Protein AF-0000000073989452 (afdb_homodimer)

Structure (mmCIF, N/CA/C/O backbone):
data_AF-0000000073989452-model_v1
#
loop_
_entity.id
_entity.type
_entity.pdbx_description
1 polymer 'Probable quinone oxidoreductase'
#
loop_
_atom_site.group_PDB
_atom_site.id
_atom_site.type_symbol
_atom_site.label_atom_id
_atom_site.label_alt_id
_atom_site.label_comp_id
_atom_site.label_asym_id
_atom_site.label_entity_id
_atom_site.label_seq_id
_atom_site.pdbx_PDB_ins_code
_atom_site.Cartn_x
_atom_site.Cartn_y
_atom_site.Cartn_z
_atom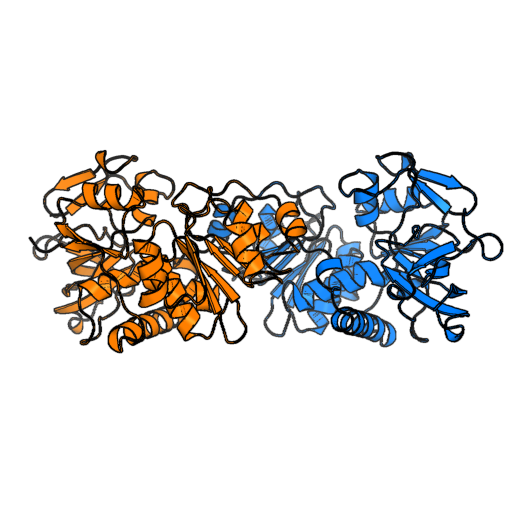_site.occupancy
_atom_site.B_iso_or_equiv
_atom_site.auth_seq_id
_atom_site.auth_comp_id
_atom_site.auth_asym_id
_atom_site.auth_atom_id
_atom_site.pdbx_PDB_model_num
ATOM 1 N N . MET A 1 1 ? 7.121 -34.062 -27.094 1 95.5 1 MET A N 1
ATOM 2 C CA . MET A 1 1 ? 6.227 -33.031 -27.594 1 95.5 1 MET A CA 1
ATOM 3 C C . MET A 1 1 ? 6.344 -31.75 -26.75 1 95.5 1 MET A C 1
ATOM 5 O O . MET A 1 1 ? 6.625 -31.828 -25.547 1 95.5 1 MET A O 1
ATOM 9 N N . GLU A 1 2 ? 6.223 -30.609 -27.375 1 97.94 2 GLU A N 1
ATOM 10 C CA . GLU A 1 2 ? 6.156 -29.328 -26.703 1 97.94 2 GLU A CA 1
ATOM 11 C C . GLU A 1 2 ? 5.215 -28.359 -27.422 1 97.94 2 GLU A C 1
ATOM 13 O O . GLU A 1 2 ? 4.867 -28.578 -28.578 1 97.94 2 GLU A O 1
ATOM 18 N N . VAL A 1 3 ? 4.723 -27.422 -26.734 1 98.38 3 VAL A N 1
ATOM 19 C CA . VAL A 1 3 ? 3.803 -26.422 -27.266 1 98.38 3 VAL A CA 1
ATOM 20 C C . VAL A 1 3 ? 4.504 -25.078 -27.344 1 98.38 3 VAL A C 1
ATOM 22 O O . VAL A 1 3 ? 5.008 -24.562 -26.344 1 98.38 3 VAL A O 1
ATOM 25 N N . ILE A 1 4 ? 4.527 -24.453 -28.531 1 98.12 4 ILE A N 1
ATOM 26 C CA . ILE A 1 4 ? 5.242 -23.203 -28.703 1 98.12 4 ILE A CA 1
ATOM 27 C C . ILE A 1 4 ? 4.266 -22.109 -29.141 1 98.12 4 ILE A C 1
ATOM 29 O O . ILE A 1 4 ? 3.268 -22.391 -29.812 1 98.12 4 ILE A O 1
ATOM 33 N N . ALA A 1 5 ? 4.473 -20.953 -28.688 1 98 5 ALA A N 1
ATOM 34 C CA . ALA A 1 5 ? 3.834 -19.766 -29.234 1 98 5 ALA A CA 1
ATOM 35 C C . ALA A 1 5 ? 4.688 -19.141 -30.328 1 98 5 ALA A C 1
ATOM 37 O O . ALA A 1 5 ? 5.863 -18.828 -30.109 1 98 5 ALA A O 1
ATOM 38 N N . THR A 1 6 ? 4.117 -18.891 -31.422 1 96.38 6 THR A N 1
ATOM 39 C CA . THR A 1 6 ? 4.867 -18.391 -32.562 1 96.38 6 THR A CA 1
ATOM 40 C C . THR A 1 6 ? 4.621 -16.906 -32.781 1 96.38 6 THR A C 1
ATOM 42 O O . THR A 1 6 ? 5.328 -16.25 -33.562 1 96.38 6 THR A O 1
ATOM 45 N N . ALA A 1 7 ? 3.648 -16.375 -32.188 1 96.75 7 ALA A N 1
ATOM 46 C CA . ALA A 1 7 ? 3.264 -14.969 -32.188 1 96.75 7 ALA A CA 1
ATOM 47 C C . ALA A 1 7 ? 2.457 -14.609 -30.953 1 96.75 7 ALA A C 1
ATOM 49 O O . ALA A 1 7 ? 2.074 -15.484 -30.172 1 96.75 7 ALA A O 1
ATOM 50 N N . HIS A 1 8 ? 2.383 -13.32 -30.719 1 96.94 8 HIS A N 1
ATOM 51 C CA . HIS A 1 8 ? 1.437 -12.914 -29.688 1 96.94 8 HIS A CA 1
ATOM 52 C C . HIS A 1 8 ? -0.003 -13.125 -30.141 1 96.94 8 HIS A C 1
ATOM 54 O O . HIS A 1 8 ? -0.309 -12.984 -31.328 1 96.94 8 HIS A O 1
ATOM 60 N N . GLY A 1 9 ? -0.823 -13.367 -29.328 1 96.06 9 GLY A N 1
ATOM 61 C CA . GLY A 1 9 ? -2.23 -13.617 -29.594 1 96.06 9 GLY A CA 1
ATOM 62 C C . GLY A 1 9 ? -2.891 -14.469 -28.516 1 96.06 9 GLY A C 1
ATOM 63 O O . GLY A 1 9 ? -2.471 -14.453 -27.359 1 96.06 9 GLY A O 1
ATOM 64 N N . GLY A 1 10 ? -4.023 -15.086 -28.969 1 95.62 10 GLY A N 1
ATOM 65 C CA . GLY A 1 10 ? -4.672 -16.062 -28.109 1 95.62 10 GLY A CA 1
ATOM 66 C C . GLY A 1 10 ? -4.164 -17.484 -28.328 1 95.62 10 GLY A C 1
ATOM 67 O O . GLY A 1 10 ? -3.102 -17.688 -28.922 1 95.62 10 GLY A O 1
ATOM 68 N N . PRO A 1 11 ? -4.895 -18.438 -27.812 1 96.75 11 PRO A N 1
ATOM 69 C CA . PRO A 1 11 ? -4.488 -19.828 -27.922 1 96.75 11 PRO A CA 1
ATOM 70 C C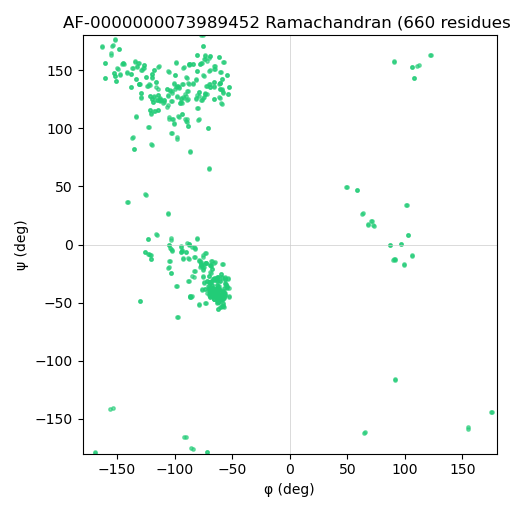 . PRO A 1 11 ? -4.332 -20.281 -29.375 1 96.75 11 PRO A C 1
ATOM 72 O O . PRO A 1 11 ? -3.693 -21.312 -29.641 1 96.75 11 PRO A O 1
ATOM 75 N N . GLU A 1 12 ? -4.859 -19.578 -30.312 1 95.69 12 GLU A N 1
ATOM 76 C CA . GLU A 1 12 ? -4.828 -19.953 -31.719 1 95.69 12 GLU A CA 1
ATOM 77 C C . GLU A 1 12 ? -3.412 -19.875 -32.281 1 95.69 12 GLU A C 1
ATOM 79 O O . GLU A 1 12 ? -3.127 -20.453 -33.344 1 95.69 12 GLU A O 1
ATOM 84 N N . VAL A 1 13 ? -2.516 -19.203 -31.641 1 97.56 13 VAL A N 1
ATOM 85 C CA . VAL A 1 13 ? -1.169 -19.016 -32.156 1 97.56 13 VAL A CA 1
ATOM 86 C C . VAL A 1 13 ? -0.271 -20.172 -31.719 1 97.56 13 VAL A C 1
ATOM 88 O O . VAL A 1 13 ? 0.917 -20.203 -32.031 1 97.56 13 VAL A O 1
ATOM 91 N N . LEU A 1 14 ? -0.824 -21.141 -30.953 1 98.25 14 LEU A N 1
ATOM 92 C CA . LEU A 1 14 ? -0.041 -22.234 -30.422 1 98.25 14 LEU A CA 1
ATOM 93 C C . LEU A 1 14 ? 0.15 -23.328 -31.469 1 98.25 14 LEU A C 1
ATOM 95 O O . LEU A 1 14 ? -0.762 -23.625 -32.25 1 98.25 14 LEU A O 1
ATOM 99 N N . THR A 1 15 ? 1.348 -23.875 -31.422 1 97.75 15 THR A N 1
ATOM 100 C CA . THR A 1 15 ? 1.678 -25 -32.281 1 97.75 15 THR A CA 1
ATOM 101 C C . THR A 1 15 ? 2.318 -26.125 -31.484 1 97.75 15 THR A C 1
ATOM 103 O O . THR A 1 15 ? 3.162 -25.875 -30.609 1 97.75 15 THR A O 1
ATOM 106 N N . VAL A 1 16 ? 1.93 -27.344 -31.781 1 97.38 16 VAL A N 1
ATOM 107 C CA . VAL A 1 16 ? 2.51 -28.531 -31.156 1 97.38 16 VAL A CA 1
ATOM 108 C C . VAL A 1 16 ? 3.604 -29.109 -32.031 1 97.38 16 VAL A C 1
ATOM 110 O O . VAL A 1 16 ? 3.424 -29.219 -33.25 1 97.38 16 VAL A O 1
ATOM 113 N N . ARG A 1 17 ? 4.684 -29.453 -31.469 1 96.62 17 ARG A N 1
ATOM 114 C CA . ARG A 1 17 ? 5.773 -30.062 -32.219 1 96.62 17 ARG A CA 1
ATOM 115 C C . ARG A 1 17 ? 6.559 -31.031 -31.359 1 96.62 17 ARG A C 1
ATOM 117 O O . ARG A 1 17 ? 6.324 -31.125 -30.141 1 96.62 17 ARG A O 1
ATOM 124 N N . PRO A 1 18 ? 7.41 -31.812 -32 1 95.62 18 PRO A N 1
ATOM 125 C CA . PRO A 1 18 ? 8.289 -32.656 -31.203 1 95.62 18 PRO A CA 1
ATOM 126 C C . PRO A 1 18 ? 9.188 -31.844 -30.266 1 95.62 18 PRO A C 1
ATOM 128 O O . PRO A 1 18 ? 9.594 -30.734 -30.594 1 95.62 18 PRO A O 1
ATOM 131 N N . SER A 1 19 ? 9.492 -32.469 -29.125 1 95.25 19 SER A N 1
ATOM 132 C CA . SER A 1 19 ? 10.312 -31.781 -28.109 1 95.25 19 SER A CA 1
ATOM 133 C C . SER A 1 19 ? 11.688 -31.422 -28.672 1 95.25 19 SER A C 1
ATOM 135 O O . SER A 1 19 ? 12.344 -32.25 -29.297 1 95.25 19 SER A O 1
ATOM 137 N N . SER A 1 20 ? 12.078 -30.203 -28.406 1 94.19 20 SER A N 1
ATOM 138 C CA . SER A 1 20 ? 13.414 -29.766 -28.797 1 94.19 20 SER A CA 1
ATOM 139 C C . SER A 1 20 ? 14.477 -30.312 -27.859 1 94.19 20 SER A C 1
ATOM 141 O O . SER A 1 20 ? 15.664 -30.328 -28.203 1 94.19 20 SER A O 1
ATOM 143 N N . HIS A 1 21 ? 14.039 -30.719 -26.719 1 95.5 21 HIS A N 1
ATOM 144 C CA . HIS A 1 21 ? 14.961 -31.25 -25.719 1 95.5 21 HIS A CA 1
ATOM 145 C C . HIS A 1 21 ? 14.664 -32.719 -25.438 1 95.5 21 HIS A C 1
ATOM 147 O O . HIS A 1 21 ? 13.5 -33.125 -25.328 1 95.5 21 HIS A O 1
ATOM 153 N N . THR A 1 22 ? 15.703 -33.5 -25.375 1 95.06 22 THR A N 1
ATOM 154 C CA . THR A 1 22 ? 15.672 -34.906 -24.984 1 95.06 22 THR A CA 1
ATOM 155 C C . THR A 1 22 ? 16.938 -35.281 -24.234 1 95.06 22 THR A C 1
ATOM 157 O O . THR A 1 22 ? 17.953 -34.594 -24.328 1 95.06 22 THR A O 1
ATOM 160 N N . PRO A 1 23 ? 16.812 -36.312 -23.422 1 94.88 23 PRO A N 1
ATOM 161 C CA . PRO A 1 23 ? 17.984 -36.688 -22.641 1 94.88 23 PRO A CA 1
ATOM 162 C C . PRO A 1 23 ? 19.219 -36.938 -23.5 1 94.88 23 PRO A C 1
ATOM 164 O O . PRO A 1 23 ? 20.328 -36.562 -23.109 1 94.88 23 PRO A O 1
ATOM 167 N N . ASP A 1 24 ? 19.109 -37.469 -24.656 1 94.5 24 ASP A N 1
ATOM 168 C CA . ASP A 1 24 ? 20.234 -37.844 -25.484 1 94.5 24 ASP A CA 1
ATOM 169 C C . ASP A 1 24 ? 20.734 -36.656 -26.312 1 94.5 24 ASP A C 1
ATOM 171 O O . ASP A 1 24 ? 21.922 -36.594 -26.641 1 94.5 24 ASP A O 1
ATOM 175 N N . ALA A 1 25 ? 19.875 -35.781 -26.578 1 94.75 25 ALA A N 1
ATOM 176 C CA . ALA A 1 25 ? 20.219 -34.719 -27.547 1 94.75 25 ALA A CA 1
ATOM 177 C C . ALA A 1 25 ? 20.531 -33.406 -26.859 1 94.75 25 ALA A C 1
ATOM 179 O O . ALA A 1 25 ? 21.266 -32.594 -27.391 1 94.75 25 ALA A O 1
ATOM 180 N N . THR A 1 26 ? 20.031 -33.188 -25.672 1 96.25 26 THR A N 1
ATOM 181 C CA . THR A 1 26 ? 20.125 -31.875 -25.016 1 96.25 26 THR A CA 1
ATOM 182 C C . THR A 1 26 ? 21.484 -31.688 -24.359 1 96.25 26 THR A C 1
ATOM 184 O O . THR A 1 26 ? 21.938 -32.562 -23.594 1 96.25 26 THR A O 1
ATOM 187 N N . GLN A 1 27 ? 22.141 -30.641 -24.688 1 96.75 27 GLN A N 1
ATOM 188 C CA . GLN A 1 27 ? 23.344 -30.234 -23.984 1 96.75 27 GLN A CA 1
ATOM 189 C C . GLN A 1 27 ? 23.031 -29.219 -22.891 1 96.75 27 GLN A C 1
ATOM 191 O O . GLN A 1 27 ? 22.453 -28.156 -23.172 1 96.75 27 GLN A O 1
ATOM 196 N N . LEU A 1 28 ? 23.469 -29.547 -21.75 1 97.5 28 LEU A N 1
ATOM 197 C CA . LEU A 1 28 ? 23.172 -28.703 -20.594 1 97.5 28 LEU A CA 1
ATOM 198 C C . LEU A 1 28 ? 24.359 -27.797 -20.266 1 97.5 28 LEU A C 1
ATOM 200 O O . LEU A 1 28 ? 25.5 -28.219 -20.344 1 97.5 28 LEU A O 1
ATOM 204 N N . GLU A 1 29 ? 24.031 -26.594 -20.047 1 96.19 29 GLU A N 1
ATOM 205 C CA . GLU A 1 29 ? 25.047 -25.703 -19.484 1 96.19 29 GLU A CA 1
ATOM 206 C C . GLU A 1 29 ? 25.266 -25.969 -18 1 96.19 29 GLU A C 1
ATOM 208 O O . GLU A 1 29 ? 24.562 -26.797 -17.406 1 96.19 29 GLU A O 1
ATOM 213 N N . GLY A 1 30 ? 26.297 -25.328 -17.484 1 96.62 30 GLY A N 1
ATOM 214 C CA . GLY A 1 30 ? 26.562 -25.469 -16.062 1 96.62 30 GLY A CA 1
ATOM 215 C C . GLY A 1 30 ? 25.391 -25.031 -15.203 1 96.62 30 GLY A C 1
ATOM 216 O O . GLY A 1 30 ? 24.766 -24 -15.461 1 96.62 30 GLY A O 1
ATOM 217 N N . GLY A 1 31 ? 25.016 -25.938 -14.195 1 97.44 31 GLY A N 1
ATOM 218 C CA . GLY A 1 31 ? 23.969 -25.609 -13.258 1 97.44 31 GLY A CA 1
ATOM 219 C C . GLY A 1 31 ? 22.578 -25.969 -13.758 1 97.44 31 GLY A C 1
ATOM 220 O O . GLY A 1 31 ? 21.594 -25.812 -13.047 1 97.44 31 GLY A O 1
ATOM 221 N N . GLN A 1 32 ? 22.5 -26.516 -14.961 1 98 32 GLN A N 1
ATOM 222 C CA . GLN A 1 32 ? 21.203 -26.828 -15.562 1 98 32 GLN A CA 1
ATOM 223 C C . GLN A 1 32 ? 20.859 -28.297 -15.383 1 98 32 GLN A C 1
ATOM 225 O O . GLN A 1 32 ? 21.734 -29.141 -15.148 1 98 32 GLN A O 1
ATOM 230 N N . VAL A 1 33 ? 19.641 -28.578 -15.43 1 98.31 33 VAL A N 1
ATOM 231 C CA . VAL A 1 33 ? 19.125 -29.938 -15.398 1 98.31 33 VAL A CA 1
ATOM 232 C C . VAL A 1 33 ? 18.047 -30.109 -16.469 1 98.31 33 VAL A C 1
ATOM 234 O O . VAL A 1 33 ? 17.531 -29.125 -17 1 98.31 33 VAL A O 1
ATOM 237 N N . LEU A 1 34 ? 17.844 -31.266 -16.828 1 98.56 34 LEU A N 1
ATOM 238 C CA . LEU A 1 34 ? 16.719 -31.641 -17.688 1 98.56 34 LEU A CA 1
ATOM 239 C C . LEU A 1 34 ? 15.648 -32.375 -16.891 1 98.56 34 LEU A C 1
ATOM 241 O O . LEU A 1 34 ? 15.922 -33.375 -16.234 1 98.56 34 LEU A O 1
ATOM 245 N N . VAL A 1 35 ? 14.531 -31.812 -16.859 1 98.38 35 VAL A N 1
ATOM 246 C CA . VAL A 1 35 ? 13.398 -32.406 -16.156 1 98.38 35 VAL A CA 1
ATOM 247 C C . VAL A 1 35 ? 12.453 -33.062 -17.156 1 98.38 35 VAL A C 1
ATOM 249 O O . VAL A 1 35 ? 12.07 -32.469 -18.156 1 98.38 35 VAL A O 1
ATOM 252 N N . ARG A 1 36 ? 12.172 -34.312 -17 1 98.44 36 ARG A N 1
ATOM 253 C CA . ARG A 1 36 ? 11.047 -34.938 -17.688 1 98.44 36 ARG A CA 1
ATOM 254 C C . ARG A 1 36 ? 9.727 -34.625 -17 1 98.44 36 ARG A C 1
ATOM 256 O O . ARG A 1 36 ? 9.445 -35.156 -15.914 1 98.44 36 ARG A O 1
ATOM 263 N N . ASN A 1 37 ? 8.945 -33.781 -17.641 1 98.38 37 ASN A N 1
ATOM 264 C CA . ASN A 1 37 ? 7.727 -33.281 -17.016 1 98.38 37 ASN A CA 1
ATOM 265 C C . ASN A 1 37 ? 6.645 -34.375 -16.984 1 98.38 37 ASN A C 1
ATOM 267 O O . ASN A 1 37 ? 6.375 -35 -18 1 98.38 37 ASN A O 1
ATOM 271 N N . ALA A 1 38 ? 6.086 -34.562 -15.812 1 98.62 38 ALA A N 1
ATOM 272 C CA . ALA A 1 38 ? 4.852 -35.344 -15.711 1 98.62 38 ALA A CA 1
ATOM 273 C C . ALA A 1 38 ? 3.629 -34.438 -15.945 1 98.62 38 ALA A C 1
ATOM 275 O O . ALA A 1 38 ? 2.721 -34.812 -16.688 1 98.62 38 ALA A O 1
ATOM 276 N N . TYR A 1 39 ? 3.631 -33.281 -15.336 1 98.69 39 TYR A N 1
ATOM 277 C CA . TYR A 1 39 ? 2.535 -32.344 -15.445 1 98.69 39 TYR A CA 1
ATOM 278 C C . TYR A 1 39 ? 3.066 -30.906 -15.609 1 98.69 39 TYR A C 1
ATOM 280 O O . TYR A 1 39 ? 4.148 -30.594 -15.109 1 98.69 39 TYR A O 1
ATOM 288 N N . ALA A 1 40 ? 2.354 -30.109 -16.344 1 98.56 40 ALA A N 1
ATOM 289 C CA . ALA A 1 40 ? 2.52 -28.672 -16.375 1 98.56 40 ALA A CA 1
ATOM 290 C C . ALA A 1 40 ? 1.268 -27.953 -15.859 1 98.56 40 ALA A C 1
ATOM 292 O O . ALA A 1 40 ? 0.148 -28.422 -16.094 1 98.56 40 ALA A O 1
ATOM 293 N N . GLY A 1 41 ? 1.483 -26.922 -15.102 1 98.19 41 GLY A N 1
ATOM 294 C CA . GLY A 1 41 ? 0.351 -26.141 -14.641 1 98.19 41 GLY A CA 1
ATOM 295 C C . GLY A 1 41 ? -0.099 -25.094 -15.656 1 98.19 41 GLY A C 1
ATOM 296 O O . GLY A 1 41 ? 0.728 -24.484 -16.328 1 98.19 41 GLY A O 1
ATOM 297 N N . VAL A 1 42 ? -1.404 -24.938 -15.812 1 98 42 VAL A N 1
ATOM 298 C CA . VAL A 1 42 ? -1.984 -23.891 -16.656 1 98 42 VAL A CA 1
ATOM 299 C C . VAL A 1 42 ? -2.334 -22.672 -15.812 1 98 42 VAL A C 1
ATOM 301 O O . VAL A 1 42 ? -3.074 -22.781 -14.828 1 98 42 VAL A O 1
ATOM 304 N N . ASN A 1 43 ? -1.772 -21.5 -16.125 1 96.19 43 ASN A N 1
ATOM 305 C CA . ASN A 1 43 ? -1.927 -20.297 -15.328 1 96.19 43 ASN A CA 1
ATOM 306 C C . ASN A 1 43 ? -2.322 -19.094 -16.188 1 96.19 43 ASN A C 1
ATOM 308 O O . ASN A 1 43 ? -2.014 -19.062 -17.391 1 96.19 43 ASN A O 1
ATOM 312 N N . PHE A 1 44 ? -2.926 -18.141 -15.594 1 94.81 44 PHE A N 1
ATOM 313 C CA . PHE A 1 44 ? -3.254 -16.922 -16.312 1 94.81 44 PHE A CA 1
ATOM 314 C C . PHE A 1 44 ? -1.989 -16.219 -16.781 1 94.81 44 PHE A C 1
ATOM 316 O O . PHE A 1 44 ? -1.996 -15.539 -17.812 1 94.81 44 PHE A O 1
ATOM 323 N N . ILE A 1 45 ? -0.907 -16.344 -16.031 1 94.12 45 ILE A N 1
ATOM 324 C CA . ILE A 1 45 ? 0.333 -15.688 -16.438 1 94.12 45 ILE A CA 1
ATOM 325 C C . ILE A 1 45 ? 0.753 -16.188 -17.828 1 94.12 45 ILE A C 1
ATOM 327 O O . ILE A 1 45 ? 1.37 -15.453 -18.594 1 94.12 45 ILE A O 1
ATOM 331 N N . ASP A 1 46 ? 0.406 -17.375 -18.203 1 96.12 46 ASP A N 1
ATOM 332 C CA . ASP A 1 46 ? 0.667 -17.891 -19.547 1 96.12 46 ASP A CA 1
ATOM 333 C C . ASP A 1 46 ? -0.068 -17.062 -20.594 1 96.12 46 ASP A C 1
ATOM 335 O O . ASP A 1 46 ? 0.467 -16.812 -21.672 1 96.12 46 ASP A O 1
ATOM 339 N N . THR A 1 47 ? -1.237 -16.656 -20.266 1 95.25 47 THR A N 1
ATOM 340 C CA . THR A 1 47 ? -2.031 -15.852 -21.188 1 95.25 47 THR A CA 1
ATOM 341 C C . THR A 1 47 ? -1.452 -14.445 -21.312 1 95.25 47 THR A C 1
ATOM 343 O O . THR A 1 47 ? -1.552 -13.82 -22.375 1 95.25 47 THR A O 1
ATOM 346 N N . TYR A 1 48 ? -0.851 -13.984 -20.219 1 93.12 48 TYR A N 1
ATOM 347 C CA . TYR A 1 48 ? -0.225 -12.664 -20.281 1 93.12 48 TYR A CA 1
ATOM 348 C C . TYR A 1 48 ? 0.969 -12.68 -21.234 1 93.12 48 TYR A C 1
ATOM 350 O O . TYR A 1 48 ? 1.185 -11.719 -21.984 1 93.12 48 TYR A O 1
ATOM 358 N N . PHE A 1 49 ? 1.696 -13.719 -21.203 1 94.19 49 PHE A N 1
ATOM 359 C CA . PHE A 1 49 ? 2.811 -13.859 -22.125 1 94.19 49 PHE A CA 1
ATOM 360 C C . PHE A 1 49 ? 2.305 -14.023 -23.562 1 94.19 49 PHE A C 1
ATOM 362 O O . PHE A 1 49 ? 2.828 -13.398 -24.484 1 94.19 49 PHE A O 1
ATOM 369 N N . LEU A 1 50 ? 1.301 -14.758 -23.719 1 95.88 50 LEU A N 1
ATOM 370 C CA . LEU A 1 50 ? 0.753 -15.016 -25.047 1 95.88 50 LEU A CA 1
ATOM 371 C C . LEU A 1 50 ? 0.235 -13.727 -25.688 1 95.88 50 LEU A C 1
ATOM 373 O O . LEU A 1 50 ? 0.448 -13.484 -26.875 1 95.88 50 LEU A O 1
ATOM 377 N N . SER A 1 51 ? -0.43 -12.945 -24.891 1 94 51 SER A N 1
ATOM 378 C CA . SER A 1 51 ? -1.031 -11.719 -25.391 1 94 51 SER A CA 1
ATOM 379 C C . SER A 1 51 ? 0.022 -10.641 -25.625 1 94 51 SER A C 1
ATOM 381 O O . SER A 1 51 ? -0.236 -9.641 -26.312 1 94 51 SER A O 1
ATOM 383 N N . GLY A 1 52 ? 1.182 -10.766 -24.953 1 93.19 52 GLY A N 1
ATOM 384 C CA . GLY A 1 52 ? 2.227 -9.758 -25.047 1 93.19 52 GLY A CA 1
ATOM 385 C C . GLY A 1 52 ? 2.195 -8.758 -23.906 1 93.19 52 GLY A C 1
ATOM 386 O O . GLY A 1 52 ? 3.016 -7.84 -23.859 1 93.19 52 GLY A O 1
ATOM 387 N N . LEU A 1 53 ? 1.245 -8.953 -23 1 88.56 53 LEU A N 1
ATOM 388 C CA . LEU A 1 53 ? 1.239 -8.102 -21.812 1 88.56 53 LEU A CA 1
ATOM 389 C C . LEU A 1 53 ? 2.551 -8.234 -21.047 1 88.56 53 LEU A C 1
ATOM 391 O O . LEU A 1 53 ? 3.084 -7.238 -20.547 1 88.56 53 LEU A O 1
ATOM 395 N N . TYR A 1 54 ? 2.996 -9.477 -20.828 1 90.06 54 TYR A N 1
ATOM 396 C CA . TYR A 1 54 ? 4.348 -9.75 -20.359 1 90.06 54 TYR A CA 1
ATOM 397 C C . TYR A 1 54 ? 5.254 -10.164 -21.516 1 90.06 54 TYR A C 1
ATOM 399 O O . TYR A 1 54 ? 4.809 -10.836 -22.453 1 90.06 54 TYR A O 1
ATOM 407 N N . LYS A 1 55 ? 6.449 -9.852 -21.516 1 88.5 55 LYS A N 1
ATOM 408 C CA . LYS A 1 55 ? 7.352 -10.078 -22.641 1 88.5 55 LYS A CA 1
ATOM 409 C C . LYS A 1 55 ? 8.273 -11.266 -22.375 1 88.5 55 LYS A C 1
ATOM 411 O O . LYS A 1 55 ? 8.805 -11.406 -21.266 1 88.5 55 LYS A O 1
ATOM 416 N N . LYS A 1 56 ? 8.367 -12.109 -23.328 1 92.56 56 LYS A N 1
ATOM 417 C CA . LYS A 1 56 ? 9.398 -13.148 -23.375 1 92.56 56 LYS A CA 1
ATOM 418 C C . LYS A 1 56 ? 10.625 -12.664 -24.141 1 92.56 56 LYS A C 1
ATOM 420 O O . LYS A 1 56 ? 10.508 -11.836 -25.047 1 92.56 56 LYS A O 1
ATOM 425 N N . PRO A 1 57 ? 11.766 -13.18 -23.844 1 89.94 57 PRO A N 1
ATOM 426 C CA . PRO A 1 57 ? 12.992 -12.727 -24.5 1 89.94 57 PRO A CA 1
ATOM 427 C C . PRO A 1 57 ? 13.016 -13.062 -26 1 89.94 57 PRO A C 1
ATOM 429 O O . PRO A 1 57 ? 13.68 -12.375 -26.781 1 89.94 57 PRO A O 1
ATOM 432 N N . ALA A 1 58 ? 12.344 -14.102 -26.344 1 91.25 58 ALA A N 1
ATOM 433 C CA . ALA A 1 58 ? 12.414 -14.539 -27.734 1 91.25 58 ALA A CA 1
ATOM 434 C C . ALA A 1 58 ? 11.117 -15.227 -28.156 1 91.25 58 ALA A C 1
ATOM 436 O O . ALA A 1 58 ? 10.391 -15.766 -27.312 1 91.25 58 ALA A O 1
ATOM 437 N N . MET A 1 59 ? 10.875 -15.102 -29.453 1 94 59 MET A N 1
ATOM 438 C CA . MET A 1 59 ? 9.82 -15.836 -30.141 1 94 59 MET A CA 1
ATOM 439 C C . MET A 1 59 ? 10.383 -16.672 -31.281 1 94 59 MET A C 1
ATOM 441 O O . MET A 1 59 ? 11.258 -16.219 -32 1 94 59 MET A O 1
ATOM 445 N N . PRO A 1 60 ? 9.969 -17.922 -31.516 1 95.5 60 PRO A N 1
ATOM 446 C CA . PRO A 1 60 ? 8.977 -18.625 -30.703 1 95.5 60 PRO A CA 1
ATOM 447 C C . PRO A 1 60 ? 9.523 -19.078 -29.344 1 95.5 60 PRO A C 1
ATOM 449 O O . PRO A 1 60 ? 10.734 -19.047 -29.125 1 95.5 60 PRO A O 1
ATOM 452 N N . TYR A 1 61 ? 8.695 -19.328 -28.422 1 96.44 61 TYR A N 1
ATOM 453 C CA . TYR A 1 61 ? 9.07 -19.891 -27.125 1 96.44 61 TYR A CA 1
ATOM 454 C C . TYR A 1 61 ? 8.109 -20.984 -26.703 1 96.44 61 TYR A C 1
ATOM 456 O O . TYR A 1 61 ? 6.961 -21.031 -27.156 1 96.44 61 TYR A O 1
ATOM 464 N N . VAL A 1 62 ? 8.625 -21.922 -25.906 1 97.44 62 VAL A N 1
ATOM 465 C CA . VAL A 1 62 ? 7.773 -22.953 -25.312 1 97.44 62 VAL A CA 1
ATOM 466 C C . VAL A 1 62 ? 6.938 -22.328 -24.188 1 97.44 62 VAL A C 1
ATOM 468 O O . VAL A 1 62 ? 7.477 -21.672 -23.297 1 97.44 62 VAL A O 1
ATOM 471 N N . VAL A 1 63 ? 5.633 -22.547 -24.188 1 97.69 63 VAL A N 1
ATOM 472 C CA . VAL A 1 63 ? 4.699 -21.938 -23.25 1 97.69 63 VAL A CA 1
ATOM 473 C C . VAL A 1 63 ? 4.762 -22.656 -21.906 1 97.69 63 VAL A C 1
ATOM 475 O O . VAL A 1 63 ? 5.184 -23.812 -21.844 1 97.69 63 VAL A O 1
ATOM 478 N N . GLY A 1 64 ? 4.395 -21.938 -20.922 1 97.62 64 GLY A N 1
ATOM 479 C CA . GLY A 1 64 ? 4.234 -22.547 -19.609 1 97.62 64 GLY A CA 1
ATOM 480 C C . GLY A 1 64 ? 5.328 -22.141 -18.641 1 97.62 64 GLY A C 1
ATOM 481 O O . GLY A 1 64 ? 6.504 -22.109 -19 1 97.62 64 GLY A O 1
ATOM 482 N N . GLU A 1 65 ? 4.926 -21.969 -17.328 1 96.69 65 GLU A N 1
ATOM 483 C CA . GLU A 1 65 ? 5.859 -21.453 -16.328 1 96.69 65 GLU A CA 1
ATOM 484 C C . GLU A 1 65 ? 6.016 -22.422 -15.156 1 96.69 65 GLU A C 1
ATOM 486 O O . GLU A 1 65 ? 6.879 -22.219 -14.297 1 96.69 65 GLU A O 1
ATOM 491 N N . GLU A 1 66 ? 5.238 -23.406 -15.117 1 97.19 66 GLU A N 1
ATOM 492 C CA . GLU A 1 66 ? 5.113 -24.266 -13.945 1 97.19 66 GLU A CA 1
ATOM 493 C C . GLU A 1 66 ? 5.043 -25.734 -14.344 1 97.19 66 GLU A C 1
ATOM 495 O O . GLU A 1 66 ? 4.348 -26.094 -15.297 1 97.19 66 GLU A O 1
ATOM 500 N N . GLY A 1 67 ? 5.789 -26.547 -13.609 1 98.06 67 GLY A N 1
ATOM 501 C CA . GLY A 1 67 ? 5.75 -27.969 -13.922 1 98.06 67 GLY A CA 1
ATOM 502 C C . GLY A 1 67 ? 6.293 -28.844 -12.805 1 98.06 67 GLY A C 1
ATOM 503 O O . GLY A 1 67 ? 6.785 -28.328 -11.797 1 98.06 67 GLY A O 1
ATOM 504 N N . ALA A 1 68 ? 6.117 -30.125 -12.93 1 98.62 68 ALA A N 1
ATOM 505 C CA . ALA A 1 68 ? 6.645 -31.141 -12.023 1 98.62 68 ALA A CA 1
ATOM 506 C C . ALA A 1 68 ? 6.98 -32.438 -12.781 1 98.62 68 ALA A C 1
ATOM 508 O O . ALA A 1 68 ? 6.293 -32.781 -13.734 1 98.62 68 ALA A O 1
ATOM 509 N N . GLY A 1 69 ? 7.961 -33.062 -12.32 1 98.31 69 GLY A N 1
ATOM 510 C CA . GLY A 1 69 ? 8.422 -34.312 -12.914 1 98.31 69 GLY A CA 1
ATOM 511 C C . GLY A 1 69 ? 9.688 -34.844 -12.281 1 98.31 69 GLY A C 1
ATOM 512 O O . GLY A 1 69 ? 9.859 -34.75 -11.062 1 98.31 69 GLY A O 1
ATOM 513 N N . ALA A 1 70 ? 10.523 -35.438 -13.172 1 98.44 70 ALA A N 1
ATOM 514 C CA . ALA A 1 70 ? 11.742 -36.062 -12.656 1 98.44 70 ALA A CA 1
ATOM 515 C C . ALA A 1 70 ? 12.977 -35.5 -13.367 1 98.44 70 ALA A C 1
ATOM 517 O O . ALA A 1 70 ? 12.961 -35.281 -14.578 1 98.44 70 ALA A O 1
ATOM 518 N N . VAL A 1 71 ? 14.039 -35.375 -12.578 1 98.69 71 VAL A N 1
ATOM 519 C CA . VAL A 1 71 ? 15.312 -35 -13.18 1 98.69 71 VAL A CA 1
ATOM 520 C C . VAL A 1 71 ? 15.906 -36.188 -13.945 1 98.69 71 VAL A C 1
ATOM 522 O O . VAL A 1 71 ? 16.094 -37.25 -13.383 1 98.69 71 VAL A O 1
ATOM 525 N N . VAL A 1 72 ? 16.25 -35.969 -15.25 1 98.5 72 VAL A N 1
ATOM 526 C CA . VAL A 1 72 ? 16.703 -37.125 -16.047 1 98.5 72 VAL A CA 1
ATOM 527 C C . VAL A 1 72 ? 18.109 -36.875 -16.562 1 98.5 72 VAL A C 1
ATOM 529 O O . VAL A 1 72 ? 18.766 -37.75 -17.094 1 98.5 72 VAL A O 1
ATOM 532 N N . LYS A 1 73 ? 18.562 -35.625 -16.453 1 98.38 73 LYS A N 1
ATOM 533 C CA . LYS A 1 73 ? 19.922 -35.25 -16.828 1 98.38 73 LYS A CA 1
ATOM 534 C C . LYS A 1 73 ? 20.406 -34.062 -15.984 1 98.38 73 LYS A C 1
ATOM 536 O O . LYS A 1 73 ? 19.641 -33.156 -15.664 1 98.38 73 LYS A O 1
ATOM 541 N N . VAL A 1 74 ? 21.688 -34.094 -15.57 1 98.12 74 VAL A N 1
ATOM 542 C CA . VAL A 1 74 ? 22.266 -33 -14.789 1 98.12 74 VAL A CA 1
ATOM 543 C C . VAL A 1 74 ? 23.5 -32.469 -15.5 1 98.12 74 VAL A C 1
ATOM 545 O O . VAL A 1 74 ? 24.266 -33.219 -16.109 1 98.12 74 VAL A O 1
ATOM 548 N N . GLY A 1 75 ? 23.609 -31.172 -15.547 1 97.44 75 GLY A N 1
ATOM 549 C CA . GLY A 1 75 ? 24.797 -30.531 -16.109 1 97.44 75 GLY A CA 1
ATOM 550 C C . GLY A 1 75 ? 25.938 -30.406 -15.125 1 97.44 75 GLY A C 1
ATOM 551 O O . GLY A 1 75 ? 25.859 -30.906 -14 1 97.44 75 GLY A O 1
ATOM 552 N N . ALA A 1 76 ? 27 -29.719 -15.641 1 97.31 76 ALA A N 1
ATOM 553 C CA . ALA A 1 76 ? 28.188 -29.516 -14.812 1 97.31 76 ALA A CA 1
ATOM 554 C C . ALA A 1 76 ? 27.844 -28.766 -13.531 1 97.31 76 ALA A C 1
ATOM 556 O O . ALA A 1 76 ? 27.062 -27.797 -13.562 1 97.31 76 ALA A O 1
ATOM 557 N N . GLY A 1 77 ? 28.344 -29.266 -12.43 1 97.44 77 GLY A N 1
ATOM 558 C CA . GLY A 1 77 ? 28.172 -28.578 -11.156 1 97.44 77 GLY A CA 1
ATOM 559 C C . GLY A 1 77 ? 26.938 -29.016 -10.398 1 97.44 77 GLY A C 1
ATOM 560 O O . GLY A 1 77 ? 26.75 -28.641 -9.242 1 97.44 77 GLY A O 1
ATOM 561 N N . VAL A 1 78 ? 26.031 -29.719 -11.031 1 97.88 78 VAL A N 1
ATOM 562 C CA . VAL A 1 78 ? 24.844 -30.234 -10.359 1 97.88 78 VAL A CA 1
ATOM 563 C C . VAL A 1 78 ? 25.094 -31.641 -9.836 1 97.88 78 VAL A C 1
ATOM 565 O O . VAL A 1 78 ? 25.562 -32.5 -10.586 1 97.88 78 VAL A O 1
ATOM 568 N N . PRO A 1 79 ? 24.875 -31.891 -8.617 1 97.25 79 PRO A N 1
ATOM 569 C CA . PRO A 1 79 ? 25.125 -33.219 -8.047 1 97.25 79 PRO A CA 1
ATOM 570 C C . PRO A 1 79 ? 24.328 -34.312 -8.734 1 97.25 79 PRO A C 1
ATOM 572 O O . PRO A 1 79 ? 23.141 -34.156 -8.984 1 97.25 79 PRO A O 1
ATOM 575 N N . GLU A 1 80 ? 24.891 -35.406 -8.898 1 96.94 80 GLU A N 1
ATOM 576 C CA . GLU A 1 80 ? 24.25 -36.562 -9.539 1 96.94 80 GLU A CA 1
ATOM 577 C C . GLU A 1 80 ? 23.125 -37.125 -8.68 1 96.94 80 GLU A C 1
ATOM 579 O O . GLU A 1 80 ? 22.266 -37.844 -9.18 1 96.94 80 GLU A O 1
ATOM 584 N N . THR A 1 81 ? 23.172 -36.781 -7.453 1 97.31 81 THR A N 1
ATOM 585 C CA . THR A 1 81 ? 22.125 -37.25 -6.551 1 97.31 81 THR A CA 1
ATOM 586 C C . THR A 1 81 ? 20.766 -36.656 -6.949 1 97.31 81 THR A C 1
ATOM 588 O O . THR A 1 81 ? 19.719 -37.156 -6.496 1 97.31 81 THR A O 1
ATOM 591 N N . MET A 1 82 ? 20.797 -35.656 -7.758 1 97.5 82 MET A N 1
ATOM 592 C CA . MET A 1 82 ? 19.562 -35.062 -8.219 1 97.5 82 MET A CA 1
ATOM 593 C C . MET A 1 82 ? 18.875 -35.906 -9.266 1 97.5 82 MET A C 1
ATOM 595 O O . MET A 1 82 ? 17.688 -35.781 -9.523 1 97.5 82 MET A O 1
ATOM 599 N N . LEU A 1 83 ? 19.625 -36.812 -9.891 1 98 83 LEU A N 1
ATOM 600 C CA . LEU A 1 83 ? 19.062 -37.688 -10.914 1 98 83 LEU A CA 1
ATOM 601 C C . LEU A 1 83 ? 17.953 -38.562 -10.336 1 98 83 LEU A C 1
ATOM 603 O O . LEU A 1 83 ? 18.141 -39.188 -9.289 1 98 83 LEU A O 1
ATOM 607 N N . GLY A 1 84 ? 16.828 -38.5 -11.008 1 97.75 84 GLY A N 1
ATOM 608 C CA . GLY A 1 84 ? 15.711 -39.344 -10.609 1 97.75 84 GLY A CA 1
ATOM 609 C C . GLY A 1 84 ? 14.805 -38.688 -9.578 1 97.75 84 GLY A C 1
ATOM 610 O O . GLY A 1 84 ? 13.688 -39.156 -9.344 1 97.75 84 GLY A O 1
ATOM 611 N N . LYS A 1 85 ? 15.242 -37.625 -8.992 1 98.19 85 LYS A N 1
ATOM 612 C CA . LYS A 1 85 ? 14.422 -36.938 -7.992 1 98.19 85 LYS A CA 1
ATOM 613 C C . LYS A 1 85 ? 13.164 -36.344 -8.617 1 98.19 85 LYS A C 1
ATOM 615 O O . LYS A 1 85 ? 13.211 -35.812 -9.734 1 98.19 85 LYS A O 1
ATOM 620 N N . ARG A 1 86 ? 12.055 -36.469 -7.875 1 98.62 86 ARG A N 1
ATOM 621 C CA . ARG A 1 86 ? 10.844 -35.719 -8.242 1 98.62 86 ARG A CA 1
ATOM 622 C C . ARG A 1 86 ? 10.961 -34.25 -7.848 1 98.62 86 ARG A C 1
ATOM 624 O O . ARG A 1 86 ? 11.219 -33.938 -6.688 1 98.62 86 ARG A O 1
ATOM 631 N N . VAL A 1 87 ? 10.781 -33.406 -8.836 1 98.56 87 VAL A N 1
ATOM 632 C CA . VAL A 1 87 ? 10.961 -31.969 -8.594 1 98.56 87 VAL A CA 1
ATOM 633 C C . VAL A 1 87 ? 9.781 -31.188 -9.172 1 98.56 87 VAL A C 1
ATOM 635 O O . VAL A 1 87 ? 9.055 -31.703 -10.031 1 98.56 87 VAL A O 1
ATOM 638 N N . ALA A 1 88 ? 9.508 -30.078 -8.633 1 98.5 88 ALA A N 1
ATOM 639 C CA . ALA A 1 88 ? 8.57 -29.094 -9.148 1 98.5 88 ALA A CA 1
ATOM 640 C C . ALA A 1 88 ? 9.234 -27.719 -9.273 1 98.5 88 ALA A C 1
ATOM 642 O O . ALA A 1 88 ? 10.25 -27.453 -8.641 1 98.5 88 ALA A O 1
ATOM 643 N N . TYR A 1 89 ? 8.719 -26.891 -10.18 1 97.38 89 TYR A N 1
ATOM 644 C CA . TYR A 1 89 ? 9.336 -25.594 -10.383 1 97.38 89 TYR A CA 1
ATOM 645 C C . TYR A 1 89 ? 8.32 -24.578 -10.875 1 97.38 89 TYR A C 1
ATOM 647 O O . TYR A 1 89 ? 7.281 -24.938 -11.43 1 97.38 89 TYR A O 1
ATOM 655 N N . PHE A 1 90 ? 8.445 -23.375 -10.484 1 95.81 90 PHE A N 1
ATOM 656 C CA . PHE A 1 90 ? 7.914 -22.203 -11.164 1 95.81 90 PHE A CA 1
ATOM 657 C C . PHE A 1 90 ? 9 -21.5 -11.961 1 95.81 90 PHE A C 1
ATOM 659 O O . PHE A 1 90 ? 9.898 -20.875 -11.383 1 95.81 90 PHE A O 1
ATOM 666 N N . GLY A 1 91 ? 8.875 -21.719 -13.203 1 82.88 91 GLY A N 1
ATOM 667 C CA . GLY A 1 91 ? 9.969 -21.328 -14.086 1 82.88 91 GLY A CA 1
ATOM 668 C C . GLY A 1 91 ? 10.086 -19.828 -14.266 1 82.88 91 GLY A C 1
ATOM 669 O O . GLY A 1 91 ? 9.219 -19.078 -13.82 1 82.88 91 GLY A O 1
ATOM 670 N N . GLY A 1 92 ? 11.188 -19.344 -14.641 1 75.75 92 GLY A N 1
ATOM 671 C CA . GLY A 1 92 ? 11.602 -17.984 -14.984 1 75.75 92 GLY A CA 1
ATOM 672 C C . GLY A 1 92 ? 12.766 -17.953 -15.953 1 75.75 92 GLY A C 1
ATOM 673 O O . GLY A 1 92 ? 12.844 -18.766 -16.875 1 75.75 92 GLY A O 1
ATOM 674 N N . ALA A 1 93 ? 13.516 -17.062 -15.648 1 72.69 93 ALA A N 1
ATOM 675 C CA . ALA A 1 93 ? 14.711 -16.938 -16.484 1 72.69 93 ALA A CA 1
ATOM 676 C C . ALA A 1 93 ? 15.547 -18.219 -16.438 1 72.69 93 ALA A C 1
ATOM 678 O O . ALA A 1 93 ? 15.812 -18.75 -15.367 1 72.69 93 ALA A O 1
ATOM 679 N N . GLY A 1 94 ? 15.711 -18.734 -17.562 1 86.12 94 GLY A N 1
ATOM 680 C CA . GLY A 1 94 ? 16.578 -19.891 -17.672 1 86.12 94 GLY A CA 1
ATOM 681 C C . GLY A 1 94 ? 15.812 -21.188 -17.891 1 86.12 94 GLY A C 1
ATOM 682 O O . GLY A 1 94 ? 16.422 -22.234 -18.141 1 86.12 94 GLY A O 1
ATOM 683 N N . CYS A 1 95 ? 14.539 -21.109 -17.766 1 93.31 95 CYS A N 1
ATOM 684 C CA . CYS A 1 95 ? 13.719 -22.281 -18.031 1 93.31 95 CYS A CA 1
ATOM 685 C C . CYS A 1 95 ? 13.148 -22.25 -19.453 1 93.31 95 CYS A C 1
ATOM 687 O O . CYS A 1 95 ? 12.727 -21.188 -19.922 1 93.31 95 CYS A O 1
ATOM 689 N N . THR A 1 96 ? 13.141 -23.281 -20.188 1 94.81 96 THR A N 1
ATOM 690 C CA . THR A 1 96 ? 12.727 -23.312 -21.578 1 94.81 96 THR A CA 1
ATOM 691 C C . THR A 1 96 ? 11.203 -23.422 -21.688 1 94.81 96 THR A C 1
ATOM 693 O O . THR A 1 96 ? 10.648 -23.359 -22.781 1 94.81 96 THR A O 1
ATOM 696 N N . GLY A 1 97 ? 10.391 -23.562 -20.625 1 96.25 97 GLY A N 1
ATOM 697 C CA . GLY A 1 97 ? 8.945 -23.672 -20.625 1 96.25 97 GLY A CA 1
ATOM 698 C C . GLY A 1 97 ? 8.461 -25.047 -20.188 1 96.25 97 GLY A C 1
ATOM 699 O O . GLY A 1 97 ? 9.102 -26.062 -20.469 1 96.25 97 GLY A O 1
ATOM 700 N N . SER A 1 98 ? 7.289 -25.062 -19.688 1 98.06 98 SER A N 1
ATOM 701 C CA . SER A 1 98 ? 6.855 -26.297 -19.031 1 98.06 98 SER A CA 1
ATOM 702 C C . SER A 1 98 ? 5.844 -27.047 -19.891 1 98.06 98 SER A C 1
ATOM 704 O O . SER A 1 98 ? 5.547 -28.219 -19.625 1 98.06 98 SER A O 1
ATOM 706 N N . TYR A 1 99 ? 5.199 -26.312 -20.859 1 98.25 99 TYR A N 1
ATOM 707 C CA . TYR A 1 99 ? 4.316 -27.047 -21.766 1 98.25 99 TYR A CA 1
ATOM 708 C C . TYR A 1 99 ? 5.117 -27.938 -22.703 1 98.25 99 TYR A C 1
ATOM 710 O O . TYR A 1 99 ? 5.082 -27.766 -23.922 1 98.25 99 TYR A O 1
ATOM 718 N N . ALA A 1 100 ? 5.789 -28.953 -22.141 1 98.06 100 ALA A N 1
ATOM 719 C CA . ALA A 1 100 ? 6.734 -29.781 -22.859 1 98.06 100 ALA A CA 1
ATOM 720 C C . ALA A 1 100 ? 6.977 -31.109 -22.125 1 98.06 100 ALA A C 1
ATOM 722 O O . ALA A 1 100 ? 6.828 -31.172 -20.906 1 98.06 100 ALA A O 1
ATOM 723 N N . ALA A 1 101 ? 7.383 -32.062 -22.891 1 98.12 101 ALA A N 1
ATOM 724 C CA . ALA A 1 101 ? 7.793 -33.312 -22.281 1 98.12 101 ALA A CA 1
ATOM 725 C C . ALA A 1 101 ? 9.062 -33.156 -21.453 1 98.12 101 ALA A C 1
ATOM 727 O O . ALA A 1 101 ? 9.234 -33.781 -20.422 1 98.12 101 ALA A O 1
ATOM 728 N N . PHE A 1 102 ? 9.945 -32.281 -21.938 1 97.94 102 PHE A N 1
ATOM 729 C CA . PHE A 1 102 ? 11.211 -32.031 -21.266 1 97.94 102 PHE A CA 1
ATOM 730 C C . PHE A 1 102 ? 11.445 -30.516 -21.109 1 97.94 102 PHE A C 1
ATOM 732 O O . PHE A 1 102 ? 11.164 -29.75 -22.031 1 97.94 102 PHE A O 1
ATOM 739 N N . THR A 1 103 ? 11.93 -30.094 -19.984 1 97.81 103 THR A N 1
ATOM 740 C CA . THR A 1 103 ? 12.258 -28.703 -19.703 1 97.81 103 THR A CA 1
ATOM 741 C C . THR A 1 103 ? 13.672 -28.578 -19.141 1 97.81 103 THR A C 1
ATOM 743 O O . THR A 1 103 ? 14.047 -29.312 -18.219 1 97.81 103 THR A O 1
ATOM 746 N N . VAL A 1 104 ? 14.469 -27.766 -19.75 1 98.12 104 VAL A N 1
ATOM 747 C CA . VAL A 1 104 ? 15.742 -27.375 -19.156 1 98.12 104 VAL A CA 1
ATOM 748 C C . VAL A 1 104 ? 15.508 -26.297 -18.094 1 98.12 104 VAL A C 1
ATOM 750 O O . VAL A 1 104 ? 14.82 -25.312 -18.359 1 98.12 104 VAL A O 1
ATOM 753 N N . ALA A 1 105 ? 16.016 -26.5 -16.906 1 97.31 105 ALA A N 1
ATOM 754 C CA . ALA A 1 105 ? 15.844 -25.531 -15.82 1 97.31 105 ALA A CA 1
ATOM 755 C C . ALA A 1 105 ? 17.125 -25.422 -14.992 1 97.31 105 ALA A C 1
ATOM 757 O O . ALA A 1 105 ? 17.906 -26.375 -14.914 1 97.31 105 ALA A O 1
ATOM 758 N N . PRO A 1 106 ? 17.391 -24.219 -14.445 1 96.62 106 PRO A N 1
ATOM 759 C CA . PRO A 1 106 ? 18.438 -24.172 -13.422 1 96.62 106 PRO A CA 1
ATOM 760 C C . PRO A 1 106 ? 18.109 -25.047 -12.211 1 96.62 106 PRO A C 1
ATOM 762 O O . PRO A 1 106 ? 16.969 -25.078 -11.75 1 96.62 106 PRO A O 1
ATOM 765 N N . ALA A 1 107 ? 19.125 -25.734 -11.719 1 96.25 107 ALA A N 1
ATOM 766 C CA . ALA A 1 107 ? 18.938 -26.578 -10.547 1 96.25 107 ALA A CA 1
ATOM 767 C C . ALA A 1 107 ? 18.375 -25.766 -9.375 1 96.25 107 ALA A C 1
ATOM 769 O O . ALA A 1 107 ? 17.578 -26.281 -8.578 1 96.25 107 ALA A O 1
ATOM 770 N N . SER A 1 108 ? 18.672 -24.484 -9.328 1 93 108 SER A N 1
ATOM 771 C CA . SER A 1 108 ? 18.281 -23.609 -8.219 1 93 108 SER A CA 1
ATOM 772 C C . SER A 1 108 ? 16.781 -23.312 -8.25 1 93 108 SER A C 1
ATOM 774 O O . SER A 1 108 ? 16.219 -22.859 -7.25 1 93 108 SER A O 1
ATOM 776 N N . ALA A 1 109 ? 16.125 -23.562 -9.352 1 94.25 109 ALA A N 1
ATOM 777 C CA . ALA A 1 109 ? 14.695 -23.297 -9.484 1 94.25 109 ALA A CA 1
ATOM 778 C C . ALA A 1 109 ? 13.859 -24.484 -9.016 1 94.25 109 ALA A C 1
ATOM 780 O O . ALA A 1 109 ? 12.648 -24.375 -8.82 1 94.25 109 ALA A O 1
ATOM 781 N N . LEU A 1 110 ? 14.492 -25.578 -8.82 1 96.56 110 LEU A N 1
ATOM 782 C CA . LEU A 1 110 ? 13.773 -26.828 -8.57 1 96.56 110 LEU A CA 1
ATOM 783 C C . LEU A 1 110 ? 13.523 -27.016 -7.074 1 96.56 110 LEU A C 1
ATOM 785 O O . LEU A 1 110 ? 14.375 -26.656 -6.254 1 96.56 110 LEU A O 1
ATOM 789 N N . ARG A 1 111 ? 12.422 -27.547 -6.793 1 97.44 111 ARG A N 1
ATOM 790 C CA . ARG A 1 111 ? 12.07 -27.984 -5.445 1 97.44 111 ARG A CA 1
ATOM 791 C C . ARG A 1 111 ? 11.742 -29.469 -5.414 1 97.44 111 ARG A C 1
ATOM 793 O O . ARG A 1 111 ? 10.938 -29.953 -6.211 1 97.44 111 ARG A O 1
ATOM 800 N N . GLU A 1 112 ? 12.391 -30.141 -4.539 1 97.69 112 GLU A N 1
ATOM 801 C CA . GLU A 1 112 ? 12.078 -31.562 -4.414 1 97.69 112 GLU A CA 1
ATOM 802 C C . GLU A 1 112 ? 10.656 -31.766 -3.906 1 97.69 112 GLU A C 1
ATOM 804 O O . GLU A 1 112 ? 10.203 -31.078 -2.99 1 97.69 112 GLU A O 1
ATOM 809 N N . VAL A 1 113 ? 9.961 -32.656 -4.492 1 98.38 113 VAL A N 1
ATOM 810 C CA . VAL A 1 113 ? 8.57 -32.938 -4.141 1 98.38 113 VAL A CA 1
ATOM 811 C C . VAL A 1 113 ? 8.531 -34 -3.025 1 98.38 113 VAL A C 1
ATOM 813 O O . VAL A 1 113 ? 9.094 -35.094 -3.158 1 98.38 113 VAL A O 1
ATOM 816 N N . PRO A 1 114 ? 7.867 -33.688 -1.92 1 97.69 114 PRO A N 1
ATOM 817 C CA . PRO A 1 114 ? 7.723 -34.688 -0.865 1 97.69 114 PRO A CA 1
ATOM 818 C C . PRO A 1 114 ? 7.035 -35.969 -1.354 1 97.69 114 PRO A C 1
ATOM 820 O O . PRO A 1 114 ? 6.215 -35.906 -2.271 1 97.69 114 PRO A O 1
ATOM 823 N N . ASP A 1 115 ? 7.277 -37.031 -0.659 1 97.06 115 ASP A N 1
ATOM 824 C CA . ASP A 1 115 ? 6.754 -38.344 -1.049 1 97.06 115 ASP A CA 1
ATOM 825 C C . ASP A 1 115 ? 5.227 -38.375 -1.001 1 97.06 115 ASP A C 1
ATOM 827 O O . ASP A 1 115 ? 4.582 -39.062 -1.796 1 97.06 115 ASP A O 1
ATOM 831 N N . GLU A 1 116 ? 4.676 -37.562 -0.11 1 97.31 116 GLU A N 1
ATOM 832 C CA . GLU A 1 116 ? 3.236 -37.594 0.138 1 97.31 116 GLU A CA 1
ATOM 833 C C . GLU A 1 116 ? 2.49 -36.719 -0.882 1 97.31 116 GLU A C 1
ATOM 835 O O . GLU A 1 116 ? 1.257 -36.719 -0.911 1 97.31 116 GLU A O 1
ATOM 840 N N . VAL A 1 117 ? 3.23 -36.062 -1.765 1 98.19 117 VAL A N 1
ATOM 841 C CA . VAL A 1 117 ? 2.646 -35.156 -2.746 1 98.19 117 VAL A CA 1
ATOM 842 C C . VAL A 1 117 ? 2.816 -35.719 -4.148 1 98.19 117 VAL A C 1
ATOM 844 O O . VAL A 1 117 ? 3.928 -36.094 -4.555 1 98.19 117 VAL A O 1
ATOM 847 N N . THR A 1 118 ? 1.721 -35.844 -4.875 1 98.12 118 THR A N 1
ATOM 848 C CA . THR A 1 118 ? 1.796 -36.375 -6.238 1 98.12 118 THR A CA 1
ATOM 849 C C . THR A 1 118 ? 2.389 -35.344 -7.184 1 98.12 118 THR A C 1
ATOM 851 O O . THR A 1 118 ? 2.463 -34.156 -6.844 1 98.12 118 THR A O 1
ATOM 854 N N . ASP A 1 119 ? 2.82 -35.75 -8.32 1 97.88 119 ASP A N 1
ATOM 855 C CA . ASP A 1 119 ? 3.342 -34.812 -9.32 1 97.88 119 ASP A CA 1
ATOM 856 C C . ASP A 1 119 ? 2.264 -33.812 -9.766 1 97.88 119 ASP A C 1
ATOM 858 O O . ASP A 1 119 ? 2.553 -32.656 -10.023 1 97.88 119 ASP A O 1
ATOM 862 N N . ALA A 1 120 ? 1.034 -34.375 -9.898 1 97.94 120 ALA A N 1
ATOM 863 C CA . ALA A 1 120 ? -0.077 -33.469 -10.266 1 97.94 120 ALA A CA 1
ATOM 864 C C . ALA A 1 120 ? -0.27 -32.375 -9.219 1 97.94 120 ALA A C 1
ATOM 866 O O . ALA A 1 120 ? -0.396 -31.203 -9.57 1 97.94 120 ALA A O 1
ATOM 867 N N . GLU A 1 121 ? -0.212 -32.75 -7.945 1 98.06 121 GLU A N 1
ATOM 868 C CA . GLU A 1 121 ? -0.363 -31.766 -6.855 1 98.06 121 GLU A CA 1
ATOM 869 C C . GLU A 1 121 ? 0.794 -30.781 -6.836 1 98.06 121 GLU A C 1
ATOM 871 O O . GLU A 1 121 ? 0.586 -29.578 -6.633 1 98.06 121 GLU A O 1
ATOM 876 N N . ALA A 1 122 ? 1.98 -31.312 -7.027 1 98.44 122 ALA A N 1
ATOM 877 C CA . ALA A 1 122 ? 3.172 -30.469 -7.016 1 98.44 122 ALA A CA 1
ATOM 878 C C . ALA A 1 122 ? 3.111 -29.422 -8.125 1 98.44 122 ALA A C 1
ATOM 880 O O . ALA A 1 122 ? 3.367 -28.234 -7.887 1 98.44 122 ALA A O 1
ATOM 881 N N . ALA A 1 123 ? 2.701 -29.812 -9.336 1 97.94 123 ALA A N 1
ATOM 882 C CA . ALA A 1 123 ? 2.604 -28.906 -10.477 1 97.94 123 ALA A CA 1
ATOM 883 C C . ALA A 1 123 ? 1.494 -27.875 -10.266 1 97.94 123 ALA A C 1
ATOM 885 O O . ALA A 1 123 ? 1.496 -26.812 -10.891 1 97.94 123 ALA A O 1
ATOM 886 N N . ALA A 1 124 ? 0.584 -28.25 -9.375 1 97.88 124 ALA A N 1
ATOM 887 C CA . ALA A 1 124 ? -0.597 -27.406 -9.18 1 97.88 124 ALA A CA 1
ATOM 888 C C . ALA A 1 124 ? -0.299 -26.25 -8.234 1 97.88 124 ALA A C 1
ATOM 890 O O . ALA A 1 124 ? -1.064 -25.281 -8.172 1 97.88 124 ALA A O 1
ATOM 891 N N . VAL A 1 125 ? 0.901 -26.234 -7.508 1 98.06 125 VAL A N 1
ATOM 892 C CA . VAL A 1 125 ? 0.949 -25.297 -6.395 1 98.06 125 VAL A CA 1
ATOM 893 C C . VAL A 1 125 ? 2.174 -24.391 -6.531 1 98.06 125 VAL A C 1
ATOM 895 O O . VAL A 1 125 ? 2.322 -23.422 -5.785 1 98.06 125 VAL A O 1
ATOM 898 N N . MET A 1 126 ? 3.035 -24.641 -7.492 1 97.62 126 MET A N 1
ATOM 899 C CA . MET A 1 126 ? 4.262 -23.859 -7.547 1 97.62 126 MET A CA 1
ATOM 900 C C . MET A 1 126 ? 3.971 -22.422 -7.957 1 97.62 126 MET A C 1
ATOM 902 O O . MET A 1 126 ? 4.648 -21.484 -7.508 1 97.62 126 MET A O 1
ATOM 906 N N . CYS A 1 127 ? 2.965 -22.219 -8.781 1 97.38 127 CYS A N 1
ATOM 907 C CA . CYS A 1 127 ? 2.562 -20.859 -9.125 1 97.38 127 CYS A CA 1
ATOM 908 C C . CYS A 1 127 ? 1.399 -20.406 -8.258 1 97.38 127 CYS A C 1
ATOM 910 O O . CYS A 1 127 ? 1.569 -19.547 -7.383 1 97.38 127 CYS A O 1
ATOM 912 N N . GLN A 1 128 ? 0.239 -21.078 -8.336 1 97.88 128 GLN A N 1
ATOM 913 C CA . GLN A 1 128 ? -0.968 -20.641 -7.641 1 97.88 128 GLN A CA 1
ATOM 914 C C . GLN A 1 128 ? -0.811 -20.781 -6.133 1 97.88 128 GLN A C 1
ATOM 916 O O . GLN A 1 128 ? -1.231 -19.906 -5.375 1 97.88 128 GLN A O 1
ATOM 921 N N . GLY A 1 129 ? -0.191 -21.875 -5.691 1 98.44 129 GLY A N 1
ATOM 922 C CA . GLY A 1 129 ? 0.007 -22.078 -4.266 1 98.44 129 GLY A CA 1
ATOM 923 C C . GLY A 1 129 ? 0.94 -21.062 -3.637 1 98.44 129 GLY A C 1
ATOM 924 O O . GLY A 1 129 ? 0.638 -20.5 -2.578 1 98.44 129 GLY A O 1
ATOM 925 N N . LEU A 1 130 ? 2.059 -20.844 -4.312 1 98.44 130 LEU A N 1
ATOM 926 C CA . LEU A 1 130 ? 3.018 -19.891 -3.781 1 98.44 130 LEU A CA 1
ATOM 927 C C . LEU A 1 130 ? 2.473 -18.469 -3.877 1 98.44 130 LEU A C 1
ATOM 929 O O . LEU A 1 130 ? 2.754 -17.625 -3.018 1 98.44 130 LEU A O 1
ATOM 933 N N . THR A 1 131 ? 1.68 -18.203 -4.914 1 98.5 131 THR A N 1
ATOM 934 C CA . THR A 1 131 ? 0.987 -16.922 -5.016 1 98.5 131 THR A CA 1
ATOM 935 C C . THR A 1 131 ? 0.009 -16.75 -3.855 1 98.5 131 THR A C 1
ATOM 937 O O . THR A 1 131 ? 0.038 -15.734 -3.16 1 98.5 131 THR A O 1
ATOM 940 N N . ALA A 1 132 ? -0.8 -17.734 -3.637 1 98.81 132 ALA A N 1
ATOM 941 C CA . ALA A 1 132 ? -1.744 -17.672 -2.525 1 98.81 132 ALA A CA 1
ATOM 942 C C . ALA A 1 132 ? -1.017 -17.469 -1.199 1 98.81 132 ALA A C 1
ATOM 944 O O . ALA A 1 132 ? -1.452 -16.672 -0.36 1 98.81 132 ALA A O 1
ATOM 945 N N . HIS A 1 133 ? 0.073 -18.188 -1.064 1 98.88 133 HIS A N 1
ATOM 946 C CA . HIS A 1 133 ? 0.84 -18.125 0.175 1 98.88 133 HIS A CA 1
ATOM 947 C C . HIS A 1 133 ? 1.335 -16.719 0.448 1 98.88 133 HIS A C 1
ATOM 949 O O . HIS A 1 133 ? 1.079 -16.156 1.519 1 98.88 133 HIS A O 1
ATOM 955 N N . TYR A 1 134 ? 2.064 -16.062 -0.553 1 98.75 134 TYR A N 1
ATOM 956 C CA . TYR A 1 134 ? 2.65 -14.766 -0.236 1 98.75 134 TYR A CA 1
ATOM 957 C C . TYR A 1 134 ? 1.568 -13.703 -0.077 1 98.75 134 TYR A C 1
ATOM 959 O O . TYR A 1 134 ? 1.753 -12.727 0.652 1 98.75 134 TYR A O 1
ATOM 967 N N . LEU A 1 135 ? 0.416 -13.875 -0.745 1 98.88 135 LEU A N 1
ATOM 968 C CA . LEU A 1 135 ? -0.675 -12.914 -0.624 1 98.88 135 LEU A CA 1
ATOM 969 C C . LEU A 1 135 ? -1.153 -12.812 0.821 1 98.88 135 LEU A C 1
ATOM 971 O O . LEU A 1 135 ? -1.257 -11.719 1.369 1 98.88 135 LEU A O 1
ATOM 975 N N . VAL A 1 136 ? -1.353 -13.992 1.526 1 98.81 136 VAL A N 1
ATOM 976 C CA . VAL A 1 136 ? -1.961 -13.992 2.852 1 98.81 136 VAL A CA 1
ATOM 977 C C . VAL A 1 136 ? -0.873 -13.914 3.92 1 98.81 136 VAL A C 1
ATOM 979 O O . VAL A 1 136 ? -1.161 -13.672 5.094 1 98.81 136 VAL A O 1
ATOM 982 N N . ASP A 1 137 ? 0.363 -14.125 3.494 1 98.56 137 ASP A N 1
ATOM 983 C CA . ASP A 1 137 ? 1.483 -14.141 4.43 1 98.56 137 ASP A CA 1
ATOM 984 C C . ASP A 1 137 ? 2.207 -12.797 4.449 1 98.56 137 ASP A C 1
ATOM 986 O O . ASP A 1 137 ? 2.738 -12.391 5.484 1 98.56 137 ASP A O 1
ATOM 990 N N . SER A 1 138 ? 2.305 -12.133 3.287 1 98.56 138 SER A N 1
ATOM 991 C CA . SER A 1 138 ? 3.24 -11.023 3.168 1 98.56 138 SER A CA 1
ATOM 992 C C . SER A 1 138 ? 2.559 -9.789 2.582 1 98.56 138 SER A C 1
ATOM 994 O O . SER A 1 138 ? 2.711 -8.68 3.105 1 98.56 138 SER A O 1
ATOM 996 N N . SER A 1 139 ? 1.815 -9.898 1.473 1 98.75 139 SER A N 1
ATOM 997 C CA . SER A 1 139 ? 1.131 -8.742 0.918 1 98.75 139 SER A CA 1
ATOM 998 C C . SER A 1 139 ? 0.17 -8.125 1.932 1 98.75 139 SER A C 1
ATOM 1000 O O . SER A 1 139 ? 0.203 -6.918 2.176 1 98.75 139 SER A O 1
ATOM 1002 N N . TYR A 1 140 ? -0.688 -8.953 2.471 1 98.81 140 TYR A N 1
ATOM 1003 C CA . TYR A 1 140 ? -1.403 -8.656 3.707 1 98.81 140 TYR A CA 1
ATOM 1004 C C . TYR A 1 140 ? -1.354 -9.844 4.66 1 98.81 140 TYR A C 1
ATOM 1006 O O . TYR A 1 140 ? -1.937 -10.898 4.383 1 98.81 140 TYR A O 1
ATOM 1014 N N . PRO A 1 141 ? -0.622 -9.742 5.777 1 98.56 141 PRO A N 1
ATOM 1015 C CA . PRO A 1 141 ? -0.48 -10.875 6.688 1 98.56 141 PRO A CA 1
ATOM 1016 C C . PRO A 1 141 ? -1.763 -11.18 7.457 1 98.56 141 PRO A C 1
ATOM 1018 O O . PRO A 1 141 ? -2.051 -10.531 8.469 1 98.56 141 PRO A O 1
ATOM 1021 N N . CYS A 1 142 ? -2.484 -12.172 6.996 1 98.69 142 CYS A N 1
ATOM 1022 C CA . CYS A 1 142 ? -3.719 -12.594 7.648 1 98.69 142 CYS A CA 1
ATOM 1023 C C . CYS A 1 142 ? -3.438 -13.156 9.039 1 98.69 142 CYS A C 1
ATOM 1025 O O . CYS A 1 142 ? -2.359 -13.703 9.281 1 98.69 142 CYS A O 1
ATOM 1027 N N . GLY A 1 143 ? -4.32 -13.047 9.891 1 98.56 143 GLY A N 1
ATOM 1028 C CA . GLY A 1 143 ? -4.312 -13.602 11.234 1 98.56 143 GLY A CA 1
ATOM 1029 C C . GLY A 1 143 ? -5.656 -13.508 11.93 1 98.56 143 GLY A C 1
ATOM 1030 O O . GLY A 1 143 ? -6.637 -13.047 11.336 1 98.56 143 GLY A O 1
ATOM 1031 N N . PRO A 1 144 ? -5.613 -14.023 13.211 1 98.38 144 PRO A N 1
ATOM 1032 C CA . PRO A 1 144 ? -6.855 -13.836 13.969 1 98.38 144 PRO A CA 1
ATOM 1033 C C . PRO A 1 144 ? -7.312 -12.383 14 1 98.38 144 PRO A C 1
ATOM 1035 O O . PRO A 1 144 ? -6.496 -11.477 14.203 1 98.38 144 PRO A O 1
ATOM 1038 N N . GLY A 1 145 ? -8.547 -12.125 13.68 1 97.69 145 GLY A N 1
ATOM 1039 C CA . GLY A 1 145 ? -9.094 -10.773 13.648 1 97.69 145 GLY A CA 1
ATOM 1040 C C . GLY A 1 145 ? -9.156 -10.188 12.25 1 97.69 145 GLY A C 1
ATOM 1041 O O . GLY A 1 145 ? -9.859 -9.203 12.016 1 97.69 145 GLY A O 1
ATOM 1042 N N . SER A 1 146 ? -8.438 -10.75 11.305 1 98.56 146 SER A N 1
ATOM 1043 C CA . SER A 1 146 ? -8.477 -10.297 9.914 1 98.56 146 SER A CA 1
ATOM 1044 C C . SER A 1 146 ? -9.789 -10.703 9.242 1 98.56 146 SER A C 1
ATOM 1046 O O . SER A 1 146 ? -10.297 -11.805 9.477 1 98.56 146 SER A O 1
ATOM 1048 N N . THR A 1 147 ? -10.383 -9.828 8.5 1 98.94 147 THR A N 1
ATOM 1049 C CA . THR A 1 147 ? -11.453 -10.117 7.551 1 98.94 147 THR A CA 1
ATOM 1050 C C . THR A 1 147 ? -11.039 -9.742 6.133 1 98.94 147 THR A C 1
ATOM 1052 O O . THR A 1 147 ? -10.688 -8.594 5.863 1 98.94 147 THR A O 1
ATOM 1055 N N . VAL A 1 148 ? -11.078 -10.719 5.215 1 98.94 148 VAL A N 1
ATOM 1056 C CA . VAL A 1 148 ? -10.594 -10.453 3.861 1 98.94 148 VAL A CA 1
ATOM 1057 C C . VAL A 1 148 ? -11.648 -10.875 2.844 1 98.94 148 VAL A C 1
ATOM 1059 O O . VAL A 1 148 ? -12.461 -11.766 3.115 1 98.94 148 VAL A O 1
ATOM 1062 N N . ALA A 1 149 ? -11.688 -10.219 1.74 1 98.94 149 ALA A N 1
ATOM 1063 C CA . ALA A 1 149 ? -12.516 -10.586 0.596 1 98.94 149 ALA A CA 1
ATOM 1064 C C . ALA A 1 149 ? -11.664 -11.164 -0.531 1 98.94 149 ALA A C 1
ATOM 1066 O O . ALA A 1 149 ? -10.594 -10.641 -0.837 1 98.94 149 ALA A O 1
ATOM 1067 N N . VAL A 1 150 ? -12.086 -12.242 -1.083 1 98.94 150 VAL A N 1
ATOM 1068 C CA . VAL A 1 150 ? -11.359 -12.938 -2.139 1 98.94 150 VAL A CA 1
ATOM 1069 C C . VAL A 1 150 ? -12.227 -13.047 -3.387 1 98.94 150 VAL A C 1
ATOM 1071 O O . VAL A 1 150 ? -13.281 -13.688 -3.359 1 98.94 150 VAL A O 1
ATOM 1074 N N . HIS A 1 151 ? -11.805 -12.414 -4.43 1 98.38 151 HIS A N 1
ATOM 1075 C CA . HIS A 1 151 ? -12.492 -12.578 -5.707 1 98.38 151 HIS A CA 1
ATOM 1076 C C . HIS A 1 151 ? -12.141 -13.914 -6.355 1 98.38 151 HIS A C 1
ATOM 1078 O O . HIS A 1 151 ? -11.062 -14.461 -6.109 1 98.38 151 HIS A O 1
ATOM 1084 N N . ALA A 1 152 ? -13.078 -14.406 -7.262 1 97.25 152 ALA A N 1
ATOM 1085 C CA . ALA A 1 152 ? -12.891 -15.688 -7.926 1 97.25 152 ALA A CA 1
ATOM 1086 C C . ALA A 1 152 ? -12.539 -16.781 -6.926 1 97.25 152 ALA A C 1
ATOM 1088 O O . ALA A 1 152 ? -11.586 -17.531 -7.133 1 97.25 152 ALA A O 1
ATOM 1089 N N . ALA A 1 153 ? -13.32 -16.875 -5.84 1 97.94 153 ALA A N 1
ATOM 1090 C CA . ALA A 1 153 ? -13 -17.672 -4.66 1 97.94 153 ALA A CA 1
ATOM 1091 C C . ALA A 1 153 ? -13.055 -19.156 -4.973 1 97.94 153 ALA A C 1
ATOM 1093 O O . ALA A 1 153 ? -12.57 -19.984 -4.191 1 97.94 153 ALA A O 1
ATOM 1094 N N . ALA A 1 154 ? -13.633 -19.516 -6.094 1 96.25 154 ALA A N 1
ATOM 1095 C CA . ALA A 1 154 ? -13.742 -20.922 -6.453 1 96.25 154 ALA A CA 1
ATOM 1096 C C . ALA A 1 154 ? -12.711 -21.297 -7.512 1 96.25 154 ALA A C 1
ATOM 1098 O O . ALA A 1 154 ? -12.617 -22.469 -7.91 1 96.25 154 ALA A O 1
ATOM 1099 N N . GLY A 1 155 ? -11.977 -20.297 -7.957 1 94.81 155 GLY A N 1
ATOM 1100 C CA . GLY A 1 155 ? -10.938 -20.578 -8.945 1 94.81 155 GLY A CA 1
ATOM 1101 C C . GLY A 1 155 ? -9.711 -21.234 -8.359 1 94.81 155 GLY A C 1
ATOM 1102 O O . GLY A 1 155 ? -9.672 -21.547 -7.164 1 94.81 155 GLY A O 1
ATOM 1103 N N . GLY A 1 156 ? -8.758 -21.5 -9.234 1 93.88 156 GLY A N 1
ATOM 1104 C CA . GLY A 1 156 ? -7.539 -22.172 -8.82 1 93.88 156 GLY A CA 1
ATOM 1105 C C . GLY A 1 156 ? -6.797 -21.453 -7.711 1 93.88 156 GLY A C 1
ATOM 1106 O O . GLY A 1 156 ? -6.52 -22.031 -6.66 1 93.88 156 GLY A O 1
ATOM 1107 N N . THR A 1 157 ? -6.508 -20.188 -7.902 1 97.19 157 THR A N 1
ATOM 1108 C CA . THR A 1 157 ? -5.805 -19.406 -6.898 1 97.19 157 THR A CA 1
ATOM 1109 C C . THR A 1 157 ? -6.742 -19.016 -5.758 1 97.19 157 THR A C 1
ATOM 1111 O O . THR A 1 157 ? -6.355 -19.047 -4.59 1 97.19 157 THR A O 1
ATOM 1114 N N . GLY A 1 158 ? -7.973 -18.688 -6.09 1 97.88 158 GLY A N 1
ATOM 1115 C CA . GLY A 1 158 ? -8.945 -18.234 -5.109 1 97.88 158 GLY A CA 1
ATOM 1116 C C . GLY A 1 158 ? -9.211 -19.25 -4.02 1 97.88 158 GLY A C 1
ATOM 1117 O O . GLY A 1 158 ? -9.25 -18.906 -2.836 1 97.88 158 GLY A O 1
ATOM 1118 N N . LEU A 1 159 ? -9.422 -20.516 -4.414 1 98.38 159 LEU A N 1
ATOM 1119 C CA . LEU A 1 159 ? -9.641 -21.578 -3.438 1 98.38 159 LEU A CA 1
ATOM 1120 C C . LEU A 1 159 ? -8.477 -21.688 -2.463 1 98.38 159 LEU A C 1
ATOM 1122 O O . LEU A 1 159 ? -8.68 -21.875 -1.261 1 98.38 159 LEU A O 1
ATOM 1126 N N . LEU A 1 160 ? -7.27 -21.531 -3.004 1 98.69 160 LEU A N 1
ATOM 1127 C CA . LEU A 1 160 ? -6.07 -21.641 -2.18 1 98.69 160 LEU A CA 1
ATOM 1128 C C . LEU A 1 160 ? -5.934 -20.438 -1.256 1 98.69 160 LEU A C 1
ATOM 1130 O O . LEU A 1 160 ? -5.59 -20.578 -0.082 1 98.69 160 LEU A O 1
ATOM 1134 N N . VAL A 1 161 ? -6.203 -19.203 -1.74 1 98.88 161 VAL A N 1
ATOM 1135 C CA . VAL A 1 161 ? -6.164 -18 -0.918 1 98.88 161 VAL A CA 1
ATOM 1136 C C . VAL A 1 161 ? -7.141 -18.141 0.247 1 98.88 161 VAL A C 1
ATOM 1138 O O . VAL A 1 161 ? -6.789 -17.859 1.396 1 98.88 161 VAL A O 1
ATOM 1141 N N . CYS A 1 162 ? -8.391 -18.609 -0.049 1 98.88 162 CYS A N 1
ATOM 1142 C CA . CYS A 1 162 ? -9.398 -18.797 0.992 1 98.88 162 CYS A CA 1
ATOM 1143 C C . CYS A 1 162 ? -8.898 -19.75 2.064 1 98.88 162 CYS A C 1
ATOM 1145 O O . CYS A 1 162 ? -8.922 -19.438 3.254 1 98.88 162 CYS A O 1
ATOM 1147 N N . GLN A 1 163 ? -8.414 -20.891 1.635 1 98.88 163 GLN A N 1
ATOM 1148 C CA . GLN A 1 163 ? -7.98 -21.922 2.576 1 98.88 163 GLN A CA 1
ATOM 1149 C C . GLN A 1 163 ? -6.812 -21.422 3.428 1 98.88 163 GLN A C 1
ATOM 1151 O O . GLN A 1 163 ? -6.809 -21.609 4.648 1 98.88 163 GLN A O 1
ATOM 1156 N N . MET A 1 164 ? -5.84 -20.844 2.785 1 98.88 164 MET A N 1
ATOM 1157 C CA . MET A 1 164 ? -4.637 -20.438 3.5 1 98.88 164 MET A CA 1
ATOM 1158 C C . MET A 1 164 ? -4.926 -19.266 4.43 1 98.88 164 MET A C 1
ATOM 1160 O O . MET A 1 164 ? -4.336 -19.156 5.508 1 98.88 164 MET A O 1
ATOM 1164 N N . ALA A 1 165 ? -5.809 -18.312 3.998 1 98.88 165 ALA A N 1
ATOM 1165 C CA . ALA A 1 165 ? -6.254 -17.25 4.898 1 98.88 165 ALA A CA 1
ATOM 1166 C C . ALA A 1 165 ? -6.941 -17.828 6.133 1 98.88 165 ALA A C 1
ATOM 1168 O O . ALA A 1 165 ? -6.691 -17.391 7.254 1 98.88 165 ALA A O 1
ATOM 1169 N N . LYS A 1 166 ? -7.758 -18.891 5.91 1 98.81 166 LYS A N 1
ATOM 1170 C CA . LYS A 1 166 ? -8.438 -19.562 7.012 1 98.81 166 LYS A CA 1
ATOM 1171 C C . LYS A 1 166 ? -7.434 -20.234 7.949 1 98.81 166 LYS A C 1
ATOM 1173 O O . LYS A 1 166 ? -7.578 -20.156 9.172 1 98.81 166 LYS A O 1
ATOM 1178 N N . LEU A 1 167 ? -6.453 -20.859 7.391 1 98.31 167 LEU A N 1
ATOM 1179 C CA . LEU A 1 167 ? -5.422 -21.516 8.18 1 98.31 167 LEU A CA 1
ATOM 1180 C C . LEU A 1 167 ? -4.699 -20.516 9.078 1 98.31 167 LEU A C 1
ATOM 1182 O O . LEU A 1 167 ? -4.219 -20.875 10.156 1 98.31 167 LEU A O 1
ATOM 1186 N N . ARG A 1 168 ? -4.695 -19.25 8.68 1 98.19 168 ARG A N 1
ATOM 1187 C CA . ARG A 1 168 ? -4 -18.219 9.438 1 98.19 168 ARG A CA 1
ATOM 1188 C C . ARG A 1 168 ? -4.945 -17.531 10.414 1 98.19 168 ARG A C 1
ATOM 1190 O O . ARG A 1 168 ? -4.539 -16.609 11.141 1 98.19 168 ARG A O 1
ATOM 1197 N N . GLY A 1 169 ? -6.23 -17.906 10.344 1 98.62 169 GLY A N 1
ATOM 1198 C CA . GLY A 1 169 ? -7.176 -17.453 11.344 1 98.62 169 GLY A CA 1
ATOM 1199 C C . GLY A 1 169 ? -8.078 -16.328 10.859 1 98.62 169 GLY A C 1
ATOM 1200 O O . GLY A 1 169 ? -8.852 -15.766 11.633 1 98.62 169 GLY A O 1
ATOM 1201 N N . ALA A 1 170 ? -8.023 -16.031 9.609 1 98.88 170 ALA A N 1
ATOM 1202 C CA . ALA A 1 170 ? -8.812 -14.914 9.078 1 98.88 170 ALA A CA 1
ATOM 1203 C C . ALA A 1 170 ? -10.258 -15.336 8.836 1 98.88 170 ALA A C 1
ATOM 1205 O O . ALA A 1 170 ? -10.539 -16.516 8.609 1 98.88 170 ALA A O 1
ATOM 1206 N N . ARG A 1 171 ? -11.164 -14.398 8.969 1 98.88 171 ARG A N 1
ATOM 1207 C CA . ARG A 1 171 ? -12.5 -14.523 8.398 1 98.88 171 ARG A CA 1
ATOM 1208 C C . ARG A 1 171 ? -12.484 -14.227 6.902 1 98.88 171 ARG A C 1
ATOM 1210 O O . ARG A 1 171 ? -11.938 -13.211 6.469 1 98.88 171 ARG A O 1
ATOM 1217 N N . VAL A 1 172 ? -13.094 -15.094 6.062 1 98.94 172 VAL A N 1
ATOM 1218 C CA . VAL A 1 172 ? -12.984 -14.977 4.613 1 98.94 172 VAL A CA 1
ATOM 1219 C C . VAL A 1 172 ? -14.367 -14.773 4 1 98.94 172 VAL A C 1
ATOM 1221 O O . VAL A 1 172 ? -15.289 -15.539 4.273 1 98.94 172 VAL A O 1
ATOM 1224 N N . ILE A 1 173 ? -14.531 -13.75 3.238 1 98.94 173 ILE A N 1
ATOM 1225 C CA . ILE A 1 173 ? -15.672 -13.516 2.359 1 98.94 173 ILE A CA 1
ATOM 1226 C C . ILE A 1 173 ? -15.289 -13.836 0.917 1 98.94 173 ILE A C 1
ATOM 1228 O O . ILE A 1 173 ? -14.523 -13.102 0.292 1 98.94 173 ILE A O 1
ATOM 1232 N N . GLY A 1 174 ? -15.812 -14.93 0.383 1 98.81 174 GLY A N 1
ATOM 1233 C CA . GLY A 1 174 ? -15.492 -15.367 -0.967 1 98.81 174 GLY A CA 1
ATOM 1234 C C . GLY A 1 174 ? -16.531 -14.953 -1.988 1 98.81 174 GLY A C 1
ATOM 1235 O O . GLY A 1 174 ? -17.734 -15.164 -1.78 1 98.81 174 GLY A O 1
ATOM 1236 N N . LEU A 1 175 ? -16.094 -14.32 -3.018 1 98.5 175 LEU A N 1
ATOM 1237 C CA . LEU A 1 175 ? -16.969 -13.945 -4.133 1 98.5 175 LEU A CA 1
ATOM 1238 C C . LEU A 1 175 ? -16.766 -14.898 -5.309 1 98.5 175 LEU A C 1
ATOM 1240 O O . LEU A 1 175 ? -15.641 -15.227 -5.668 1 98.5 175 LEU A O 1
ATOM 1244 N N . CYS A 1 176 ? -17.812 -15.375 -5.836 1 96.81 176 CYS A N 1
ATOM 1245 C CA . CYS A 1 176 ? -17.75 -16.281 -6.977 1 96.81 176 CYS A CA 1
ATOM 1246 C C . CYS A 1 176 ? -19.031 -16.219 -7.793 1 96.81 176 CYS A C 1
ATOM 1248 O O . CYS A 1 176 ? -19.969 -15.508 -7.43 1 96.81 176 CYS A O 1
ATOM 1250 N N . GLY A 1 177 ? -19.016 -16.859 -8.953 1 94.69 177 GLY A N 1
ATOM 1251 C CA . GLY A 1 177 ? -20.172 -16.828 -9.828 1 94.69 177 GLY A CA 1
ATOM 1252 C C . GLY A 1 177 ? -20.797 -18.203 -10.055 1 94.69 177 GLY A C 1
ATOM 1253 O O . GLY A 1 177 ? -20.203 -19.047 -10.734 1 94.69 177 GLY A O 1
ATOM 1254 N N . GLY A 1 178 ? -22.016 -18.375 -9.586 1 95 178 GLY A N 1
ATOM 1255 C CA . GLY A 1 178 ? -22.734 -19.609 -9.828 1 95 178 GLY A CA 1
ATOM 1256 C C . GLY A 1 178 ? -22.828 -20.5 -8.602 1 95 178 GLY A C 1
ATOM 1257 O O . GLY A 1 178 ? -21.906 -20.531 -7.777 1 95 178 GLY A O 1
ATOM 1258 N N . ALA A 1 179 ? -23.891 -21.312 -8.586 1 94.81 179 ALA A N 1
ATOM 1259 C CA . ALA A 1 179 ? -24.203 -22.125 -7.418 1 94.81 179 ALA A CA 1
ATOM 1260 C C . ALA A 1 179 ? -23.109 -23.172 -7.18 1 94.81 179 ALA A C 1
ATOM 1262 O O . ALA A 1 179 ? -22.75 -23.438 -6.031 1 94.81 179 ALA A O 1
ATOM 1263 N N . GLU A 1 180 ? -22.656 -23.75 -8.219 1 95 180 GLU A N 1
ATOM 1264 C CA . GLU A 1 180 ? -21.609 -24.766 -8.094 1 95 180 GLU A CA 1
ATOM 1265 C C . GLU A 1 180 ? -20.344 -24.188 -7.5 1 95 180 GLU A C 1
ATOM 1267 O O . GLU A 1 180 ? -19.734 -24.781 -6.609 1 95 180 GLU A O 1
ATOM 1272 N N . LYS A 1 181 ? -19.969 -23.031 -7.965 1 95.88 181 LYS A N 1
ATOM 1273 C CA . LYS A 1 181 ? -18.781 -22.359 -7.465 1 95.88 181 LYS A CA 1
ATOM 1274 C C . LYS A 1 181 ? -18.969 -21.906 -6.02 1 95.88 181 LYS A C 1
ATOM 1276 O O . LYS A 1 181 ? -18.031 -21.953 -5.219 1 95.88 181 LYS A O 1
ATOM 1281 N N . ALA A 1 182 ? -20.141 -21.484 -5.75 1 97.06 182 ALA A N 1
ATOM 1282 C CA . ALA A 1 182 ? -20.438 -21.094 -4.379 1 97.06 182 ALA A CA 1
ATOM 1283 C C . ALA A 1 182 ? -20.266 -22.266 -3.414 1 97.06 182 ALA A C 1
ATOM 1285 O O . ALA A 1 182 ? -19.734 -22.094 -2.318 1 97.06 182 ALA A O 1
ATOM 1286 N N . THR A 1 183 ? -20.781 -23.375 -3.871 1 97.06 183 THR A N 1
ATOM 1287 C CA . THR A 1 183 ? -20.641 -24.594 -3.061 1 97.06 183 THR A CA 1
ATOM 1288 C C . THR A 1 183 ? -19.156 -24.922 -2.848 1 97.06 183 THR A C 1
ATOM 1290 O O . THR A 1 183 ? -18.75 -25.25 -1.734 1 97.06 183 THR A O 1
ATOM 1293 N N . LEU A 1 184 ? -18.422 -24.781 -3.871 1 96.44 184 LEU A N 1
ATOM 1294 C CA . LEU A 1 184 ? -16.984 -25.078 -3.805 1 96.44 184 LEU A CA 1
ATOM 1295 C C . LEU A 1 184 ? -16.266 -24.094 -2.889 1 96.44 184 LEU A C 1
ATOM 1297 O O . LEU A 1 184 ? -15.43 -24.484 -2.078 1 96.44 184 LEU A O 1
ATOM 1301 N N . ALA A 1 185 ? -16.562 -22.828 -2.973 1 97.94 185 ALA A N 1
ATOM 1302 C CA . ALA A 1 185 ? -15.945 -21.797 -2.137 1 97.94 185 ALA A CA 1
ATOM 1303 C C . ALA A 1 185 ? -16.25 -22.031 -0.661 1 97.94 185 ALA A C 1
ATOM 1305 O O . ALA A 1 185 ? -15.406 -21.812 0.202 1 97.94 185 ALA A O 1
ATOM 1306 N N . ARG A 1 186 ? -17.438 -22.469 -0.423 1 98.06 186 ARG A N 1
ATOM 1307 C CA . ARG A 1 186 ? -17.859 -22.719 0.948 1 98.06 186 ARG A CA 1
ATOM 1308 C C . ARG A 1 186 ? -17.203 -23.969 1.511 1 98.06 186 ARG A C 1
ATOM 1310 O O . ARG A 1 186 ? -16.672 -23.953 2.619 1 98.06 186 ARG A O 1
ATOM 1317 N N . SER A 1 187 ? -17.281 -25.062 0.767 1 97.44 187 SER A N 1
ATOM 1318 C CA . SER A 1 187 ? -16.844 -26.359 1.277 1 97.44 187 SER A CA 1
ATOM 1319 C C . SER A 1 187 ? -15.336 -26.5 1.229 1 97.44 187 SER A C 1
ATOM 1321 O O . SER A 1 187 ? -14.695 -26.719 2.26 1 97.44 187 SER A O 1
ATOM 1323 N N . VAL A 1 188 ? -14.758 -26.25 0.077 1 96.56 188 VAL A N 1
ATOM 1324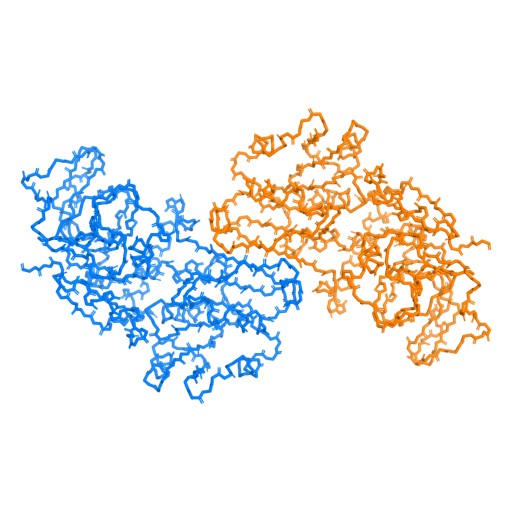 C CA . VAL A 1 188 ? -13.32 -26.438 -0.088 1 96.56 188 VAL A CA 1
ATOM 1325 C C . VAL A 1 188 ? -12.586 -25.172 0.349 1 96.56 188 VAL A C 1
ATOM 1327 O O . VAL A 1 188 ? -11.625 -25.234 1.123 1 96.56 188 VAL A O 1
ATOM 1330 N N . GLY A 1 189 ? -13.07 -24.078 -0.072 1 97.38 189 GLY A N 1
ATOM 1331 C CA . GLY A 1 189 ? -12.438 -22.812 0.294 1 97.38 189 GLY A CA 1
ATOM 1332 C C . GLY A 1 189 ? -12.586 -22.469 1.766 1 97.38 189 GLY A C 1
ATOM 1333 O O . GLY A 1 189 ? -11.828 -21.672 2.303 1 97.38 189 GLY A O 1
ATOM 1334 N N . ARG A 1 190 ? -13.617 -23.031 2.355 1 98.25 190 ARG A N 1
ATOM 1335 C CA . ARG A 1 190 ? -13.938 -22.812 3.764 1 98.25 190 ARG A CA 1
ATOM 1336 C C . ARG A 1 190 ? -14.273 -21.359 4.039 1 98.25 190 ARG A C 1
ATOM 1338 O O . ARG A 1 190 ? -13.984 -20.844 5.117 1 98.25 190 ARG A O 1
ATOM 1345 N N . ALA A 1 191 ? -14.758 -20.656 3.004 1 98.75 191 ALA A N 1
ATOM 1346 C CA . ALA A 1 191 ? -15.141 -19.25 3.176 1 98.75 191 ALA A CA 1
ATOM 1347 C C . ALA A 1 191 ? -16.25 -19.109 4.211 1 98.75 191 ALA A C 1
ATOM 1349 O O . ALA A 1 191 ? -17.188 -19.922 4.246 1 98.75 191 ALA A O 1
ATOM 1350 N N . ASP A 1 192 ? -16.203 -18.141 5.066 1 98.81 192 ASP A N 1
ATOM 1351 C CA . ASP A 1 192 ? -17.203 -17.906 6.098 1 98.81 192 ASP A CA 1
ATOM 1352 C C . ASP A 1 192 ? -18.484 -17.344 5.496 1 98.81 192 ASP A C 1
ATOM 1354 O O . ASP A 1 192 ? -19.578 -17.609 5.984 1 98.81 192 ASP A O 1
ATOM 1358 N N . VAL A 1 193 ? -18.328 -16.516 4.551 1 98.75 193 VAL A N 1
ATOM 1359 C CA . VAL A 1 193 ? -19.422 -15.93 3.771 1 98.75 193 VAL A CA 1
ATOM 1360 C C . VAL A 1 193 ? -19.141 -16.094 2.281 1 98.75 193 VAL A C 1
ATOM 1362 O O . VAL A 1 193 ? -18.016 -15.906 1.83 1 98.75 193 VAL A O 1
ATOM 1365 N N . VAL A 1 194 ? -20.094 -16.578 1.56 1 98.69 194 VAL A N 1
ATOM 1366 C CA . VAL A 1 194 ? -19.953 -16.719 0.113 1 98.69 194 VAL A CA 1
ATOM 1367 C C . VAL A 1 194 ? -21 -15.844 -0.588 1 98.69 194 VAL A C 1
ATOM 1369 O O . VAL A 1 194 ? -22.188 -15.906 -0.26 1 98.69 194 VAL A O 1
ATOM 1372 N N . ILE A 1 195 ? -20.547 -15.031 -1.473 1 98.31 195 ILE A N 1
ATOM 1373 C CA . ILE A 1 195 ? -21.406 -14.164 -2.266 1 98.31 195 ILE A CA 1
ATOM 1374 C C . ILE A 1 195 ? -21.344 -14.57 -3.736 1 98.31 195 ILE A C 1
ATOM 1376 O O . ILE A 1 195 ? -20.281 -14.523 -4.352 1 98.31 195 ILE A O 1
ATOM 1380 N N . ASP A 1 196 ? -22.406 -15 -4.266 1 97.19 196 ASP A N 1
ATOM 1381 C CA . ASP A 1 196 ? -22.547 -15.359 -5.672 1 97.19 196 ASP A CA 1
ATOM 1382 C C . ASP A 1 196 ? -22.984 -14.156 -6.508 1 97.19 196 ASP A C 1
ATOM 1384 O O . ASP A 1 196 ? -24.156 -13.789 -6.516 1 97.19 196 ASP A O 1
ATOM 1388 N N . TYR A 1 197 ? -22.016 -13.633 -7.289 1 92.69 197 TYR A N 1
ATOM 1389 C CA . TYR A 1 197 ? -22.297 -12.375 -7.973 1 92.69 197 TYR A CA 1
ATOM 1390 C C . TYR A 1 197 ? -23.172 -12.594 -9.203 1 92.69 197 TYR A C 1
ATOM 1392 O O . TYR A 1 197 ? -23.641 -11.641 -9.812 1 92.69 197 TYR A O 1
ATOM 1400 N N . VAL A 1 198 ? -23.359 -13.82 -9.703 1 91.19 198 VAL A N 1
ATOM 1401 C CA . VAL A 1 198 ? -24.328 -14.117 -10.758 1 91.19 198 VAL A CA 1
ATOM 1402 C C . VAL A 1 198 ? -25.75 -13.961 -10.219 1 91.19 198 VAL A C 1
ATOM 1404 O O . VAL A 1 198 ? -26.609 -13.391 -10.891 1 91.19 198 VAL A O 1
ATOM 1407 N N . ALA A 1 199 ? -25.969 -14.422 -9.031 1 90.81 199 ALA A N 1
ATOM 1408 C CA . ALA A 1 199 ? -27.266 -14.273 -8.383 1 90.81 199 ALA A CA 1
ATOM 1409 C C . ALA A 1 199 ? -27.484 -12.836 -7.902 1 90.81 199 ALA A C 1
ATOM 1411 O O . ALA A 1 199 ? -28.594 -12.32 -7.926 1 90.81 199 ALA A O 1
ATOM 1412 N N . THR A 1 200 ? -26.438 -12.172 -7.52 1 90.44 200 THR A N 1
ATOM 1413 C CA . THR A 1 200 ? -26.453 -10.797 -7.027 1 90.44 200 THR A CA 1
ATOM 1414 C C . THR A 1 200 ? -25.297 -9.992 -7.617 1 90.44 200 THR A C 1
ATOM 1416 O O . THR A 1 200 ? -24.25 -9.859 -6.996 1 90.44 200 THR A O 1
ATOM 1419 N N . PRO A 1 201 ? -25.547 -9.328 -8.734 1 88.25 201 PRO A N 1
ATOM 1420 C CA . PRO A 1 201 ? -24.453 -8.672 -9.461 1 88.25 201 PRO A CA 1
ATOM 1421 C C . PRO A 1 201 ? -23.844 -7.512 -8.68 1 88.25 201 PRO A C 1
ATOM 1423 O O . PRO A 1 201 ? -22.641 -7.25 -8.797 1 88.25 201 PRO A O 1
ATOM 1426 N N . ASP A 1 202 ? -24.703 -6.863 -7.836 1 95 202 ASP A N 1
ATOM 1427 C CA . ASP A 1 202 ? -24.172 -5.797 -6.988 1 95 202 ASP A CA 1
ATOM 1428 C C . ASP A 1 202 ? -23.625 -6.363 -5.68 1 95 202 ASP A C 1
ATOM 1430 O O . ASP A 1 202 ? -24.25 -6.219 -4.629 1 95 202 ASP A O 1
ATOM 1434 N N . TRP A 1 203 ? -22.406 -6.887 -5.719 1 97.5 203 TRP A N 1
ATOM 1435 C CA . TRP A 1 203 ? -21.859 -7.68 -4.625 1 97.5 203 TRP A CA 1
ATOM 1436 C C . TRP A 1 203 ? -21.281 -6.785 -3.535 1 97.5 203 TRP A C 1
ATOM 1438 O O . TRP A 1 203 ? -21.172 -7.195 -2.379 1 97.5 203 TRP A O 1
ATOM 1448 N N . ALA A 1 204 ? -20.891 -5.535 -3.807 1 97.94 204 ALA A N 1
ATOM 1449 C CA . ALA A 1 204 ? -20.172 -4.676 -2.873 1 97.94 204 ALA A CA 1
ATOM 1450 C C . ALA A 1 204 ? -20.984 -4.414 -1.616 1 97.94 204 ALA A C 1
ATOM 1452 O O . ALA A 1 204 ? -20.484 -4.559 -0.498 1 97.94 204 ALA A O 1
ATOM 1453 N N . PRO A 1 205 ? -22.297 -4.039 -1.741 1 97.69 205 PRO A N 1
ATOM 1454 C CA . PRO A 1 205 ? -23.109 -3.832 -0.536 1 97.69 205 PRO A CA 1
ATOM 1455 C C . PRO A 1 205 ? -23.219 -5.094 0.318 1 97.69 205 PRO A C 1
ATOM 1457 O O . PRO A 1 205 ? -23.359 -5.004 1.541 1 97.69 205 PRO A O 1
ATOM 1460 N N . LEU A 1 206 ? -23.188 -6.285 -0.315 1 98.25 206 LEU A N 1
ATOM 1461 C CA . LEU A 1 206 ? -23.266 -7.543 0.422 1 98.25 206 LEU A CA 1
ATOM 1462 C C . LEU A 1 206 ? -22 -7.793 1.218 1 98.25 206 LEU A C 1
ATOM 1464 O O . LEU A 1 206 ? -22.047 -8.297 2.34 1 98.25 206 LEU A O 1
ATOM 1468 N N . VAL A 1 207 ? -20.891 -7.457 0.61 1 98.69 207 VAL A N 1
ATOM 1469 C CA . VAL A 1 207 ? -19.625 -7.543 1.349 1 98.69 207 VAL A CA 1
ATOM 1470 C C . VAL A 1 207 ? -19.672 -6.602 2.549 1 98.69 207 VAL A C 1
ATOM 1472 O O . VAL A 1 207 ? -19.281 -6.98 3.658 1 98.69 207 VAL A O 1
ATOM 1475 N N . ARG A 1 208 ? -20.125 -5.34 2.369 1 98.44 208 ARG A N 1
ATOM 1476 C CA . ARG A 1 208 ? -20.219 -4.355 3.443 1 98.44 208 ARG A CA 1
ATOM 1477 C C . ARG A 1 208 ? -21.188 -4.824 4.531 1 98.44 208 ARG A C 1
ATOM 1479 O O . ARG A 1 208 ? -20.969 -4.551 5.715 1 98.44 208 ARG A O 1
ATOM 1486 N N . ALA A 1 209 ? -22.281 -5.52 4.129 1 98.19 209 ALA A N 1
ATOM 1487 C CA . ALA A 1 209 ? -23.203 -6.082 5.105 1 98.19 209 ALA A CA 1
ATOM 1488 C C . ALA A 1 209 ? -22.516 -7.148 5.957 1 98.19 209 ALA A C 1
ATOM 1490 O O . ALA A 1 209 ? -22.781 -7.258 7.156 1 98.19 209 ALA A O 1
ATOM 1491 N N . ALA A 1 210 ? -21.672 -7.941 5.32 1 98.44 210 ALA A N 1
ATOM 1492 C CA . ALA A 1 210 ? -20.969 -9.008 6.016 1 98.44 210 ALA A CA 1
ATOM 1493 C C . ALA A 1 210 ? -19.828 -8.445 6.867 1 98.44 210 ALA A C 1
ATOM 1495 O O . ALA A 1 210 ? -19.422 -9.062 7.848 1 98.44 210 ALA A O 1
ATOM 1496 N N . ALA A 1 211 ? -19.25 -7.301 6.5 1 98.62 211 ALA A N 1
ATOM 1497 C CA . ALA A 1 211 ? -18.188 -6.594 7.211 1 98.62 211 ALA A CA 1
ATOM 1498 C C . ALA A 1 211 ? -18.484 -5.098 7.277 1 98.62 211 ALA A C 1
ATOM 1500 O O . ALA A 1 211 ? -17.875 -4.309 6.551 1 98.62 211 ALA A O 1
ATOM 1501 N N . PRO A 1 212 ? -19.266 -4.676 8.164 1 98.19 212 PRO A N 1
ATOM 1502 C CA . PRO A 1 212 ? -19.766 -3.301 8.188 1 98.19 212 PRO A CA 1
ATOM 1503 C C . PRO A 1 212 ? -18.641 -2.27 8.344 1 98.19 212 PRO A C 1
ATOM 1505 O O . PRO A 1 212 ? -18.781 -1.128 7.898 1 98.19 212 PRO A O 1
ATOM 1508 N N . GLN A 1 213 ? -17.562 -2.598 8.953 1 97.19 213 GLN A N 1
ATOM 1509 C CA . GLN A 1 213 ? -16.453 -1.666 9.125 1 97.19 213 GLN A CA 1
ATOM 1510 C C . GLN A 1 213 ? -15.508 -1.718 7.93 1 97.19 213 GLN A C 1
ATOM 1512 O O . GLN A 1 213 ? -14.508 -0.993 7.891 1 97.19 213 GLN A O 1
ATOM 1517 N N . GLY A 1 214 ? -15.852 -2.6 6.91 1 98.75 214 GLY A N 1
ATOM 1518 C CA . GLY A 1 214 ? -14.961 -2.848 5.785 1 98.75 214 GLY A CA 1
ATOM 1519 C C . GLY A 1 214 ? -14.008 -4.004 6.02 1 98.75 214 GLY A C 1
ATOM 1520 O O . GLY A 1 214 ? -13.758 -4.383 7.164 1 98.75 214 GLY A O 1
ATOM 1521 N N . VAL A 1 215 ? -13.539 -4.551 4.969 1 98.94 215 VAL A N 1
ATOM 1522 C CA . VAL A 1 215 ? -12.602 -5.664 5.094 1 98.94 215 VAL A CA 1
ATOM 1523 C C . VAL A 1 215 ? -11.172 -5.133 5.203 1 98.94 215 VAL A C 1
ATOM 1525 O O . VAL A 1 215 ? -10.883 -4.023 4.75 1 98.94 215 VAL A O 1
ATOM 1528 N N . ASP A 1 216 ? -10.266 -5.934 5.828 1 98.94 216 ASP A N 1
ATOM 1529 C CA . ASP A 1 216 ? -8.867 -5.562 6.008 1 98.94 216 ASP A CA 1
ATOM 1530 C C . ASP A 1 216 ? -8.117 -5.582 4.68 1 98.94 216 ASP A C 1
ATOM 1532 O O . ASP A 1 216 ? -7.23 -4.758 4.449 1 98.94 216 ASP A O 1
ATOM 1536 N N . ALA A 1 217 ? -8.484 -6.527 3.832 1 98.94 217 ALA A N 1
ATOM 1537 C CA . ALA A 1 217 ? -7.82 -6.66 2.539 1 98.94 217 ALA A CA 1
ATOM 1538 C C . ALA A 1 217 ? -8.75 -7.293 1.508 1 98.94 217 ALA A C 1
ATOM 1540 O O . ALA A 1 217 ? -9.648 -8.07 1.858 1 98.94 217 ALA A O 1
ATOM 1541 N N . VAL A 1 218 ? -8.586 -6.902 0.319 1 98.94 218 VAL A N 1
ATOM 1542 C CA . VAL A 1 218 ? -9.18 -7.574 -0.832 1 98.94 218 VAL A CA 1
ATOM 1543 C C . VAL A 1 218 ? -8.086 -8.227 -1.672 1 98.94 218 VAL A C 1
ATOM 1545 O O . VAL A 1 218 ? -7.074 -7.594 -1.983 1 98.94 218 VAL A O 1
ATOM 1548 N N . TYR A 1 219 ? -8.203 -9.484 -1.896 1 98.94 219 TYR A N 1
ATOM 1549 C CA . TYR A 1 219 ? -7.375 -10.18 -2.877 1 98.94 219 TYR A CA 1
ATOM 1550 C C . TYR A 1 219 ? -8.102 -10.312 -4.211 1 98.94 219 TYR A C 1
ATOM 1552 O O . TYR A 1 219 ? -9.062 -11.078 -4.328 1 98.94 219 TYR A O 1
ATOM 1560 N N . ASP A 1 220 ? -7.625 -9.578 -5.184 1 98.56 220 ASP A N 1
ATOM 1561 C CA . ASP A 1 220 ? -8.367 -9.43 -6.43 1 98.56 220 ASP A CA 1
ATOM 1562 C C . ASP A 1 220 ? -7.539 -9.891 -7.625 1 98.56 220 ASP A C 1
ATOM 1564 O O . ASP A 1 220 ? -6.719 -9.141 -8.148 1 98.56 220 ASP A O 1
ATOM 1568 N N . GLY A 1 221 ? -7.812 -11.07 -8.094 1 96.75 221 GLY A N 1
ATOM 1569 C CA . GLY A 1 221 ? -7.172 -11.57 -9.297 1 96.75 221 GLY A CA 1
ATOM 1570 C C . GLY A 1 221 ? -7.984 -11.32 -10.555 1 96.75 221 GLY A C 1
ATOM 1571 O O . GLY A 1 221 ? -7.551 -11.656 -11.664 1 96.75 221 GLY A O 1
ATOM 1572 N N . VAL A 1 222 ? -9.164 -10.703 -10.391 1 95.94 222 VAL A N 1
ATOM 1573 C CA . VAL A 1 222 ? -10.086 -10.477 -11.5 1 95.94 222 VAL A CA 1
ATOM 1574 C C . VAL A 1 222 ? -9.719 -9.18 -12.219 1 95.94 222 VAL A C 1
ATOM 1576 O O . VAL A 1 222 ? -9.703 -9.125 -13.453 1 95.94 222 VAL A O 1
ATOM 1579 N N . GLY A 1 223 ? -9.43 -8.07 -11.461 1 95.06 223 GLY A N 1
ATOM 1580 C CA . GLY A 1 223 ? -8.867 -6.852 -12.031 1 95.06 223 GLY A CA 1
ATOM 1581 C C . GLY A 1 223 ? -9.93 -5.852 -12.453 1 95.06 223 GLY A C 1
ATOM 1582 O O . GLY A 1 223 ? -10.766 -5.445 -11.641 1 95.06 223 GLY A O 1
ATOM 1583 N N . GLN A 1 224 ? -9.992 -5.574 -13.789 1 95.81 224 GLN A N 1
ATOM 1584 C CA . GLN A 1 224 ? -10.727 -4.449 -14.352 1 95.81 224 GLN A CA 1
ATOM 1585 C C . GLN A 1 224 ? -12.18 -4.441 -13.867 1 95.81 224 GLN A C 1
ATOM 1587 O O . GLN A 1 224 ? -12.68 -3.41 -13.422 1 95.81 224 GLN A O 1
ATOM 1592 N N . ALA A 1 225 ? -12.859 -5.559 -13.852 1 95.69 225 ALA A N 1
ATOM 1593 C CA . ALA A 1 225 ? -14.297 -5.633 -13.609 1 95.69 225 ALA A CA 1
ATOM 1594 C C . ALA A 1 225 ? -14.617 -5.457 -12.133 1 95.69 225 ALA A C 1
ATOM 1596 O O . ALA A 1 225 ? -15.758 -5.156 -11.766 1 95.69 225 ALA A O 1
ATOM 1597 N N . THR A 1 226 ? -13.672 -5.621 -11.266 1 97.12 226 THR A N 1
ATOM 1598 C CA . THR A 1 226 ? -14 -5.707 -9.844 1 97.12 226 THR A CA 1
ATOM 1599 C C . THR A 1 226 ? -13.289 -4.609 -9.062 1 97.12 226 THR A C 1
ATOM 1601 O O . THR A 1 226 ? -13.633 -4.344 -7.906 1 97.12 226 THR A O 1
ATOM 1604 N N . PHE A 1 227 ? -12.414 -3.883 -9.602 1 98.12 227 PHE A N 1
ATOM 1605 C CA . PHE A 1 227 ? -11.461 -3.037 -8.883 1 98.12 227 PHE A CA 1
ATOM 1606 C C . PHE A 1 227 ? -12.195 -1.959 -8.086 1 98.12 227 PHE A C 1
ATOM 1608 O O . PHE A 1 227 ? -11.977 -1.811 -6.887 1 98.12 227 PHE A O 1
ATOM 1615 N N . ALA A 1 228 ? -13.023 -1.173 -8.781 1 97.19 228 ALA A N 1
ATOM 1616 C CA . ALA A 1 228 ? -13.719 -0.069 -8.125 1 97.19 228 ALA A CA 1
ATOM 1617 C C . ALA A 1 228 ? -14.547 -0.569 -6.945 1 97.19 228 ALA A C 1
ATOM 1619 O O . ALA A 1 228 ? -14.539 0.037 -5.871 1 97.19 228 ALA A O 1
ATOM 1620 N N . GLY A 1 229 ? -15.289 -1.669 -7.164 1 97.44 229 GLY A N 1
ATOM 1621 C CA . GLY A 1 229 ? -16.047 -2.27 -6.07 1 97.44 229 GLY A CA 1
ATOM 1622 C C . GLY A 1 229 ? -15.164 -2.746 -4.934 1 97.44 229 GLY A C 1
ATOM 1623 O O . GLY A 1 229 ? -15.523 -2.598 -3.762 1 97.44 229 GLY A O 1
ATOM 1624 N N . SER A 1 230 ? -14 -3.312 -5.285 1 98.44 230 SER A N 1
ATOM 1625 C CA . SER A 1 230 ? -13.062 -3.811 -4.285 1 98.44 230 SER A CA 1
ATOM 1626 C C . SER A 1 230 ? -12.547 -2.68 -3.398 1 98.44 230 SER A C 1
ATOM 1628 O O . SER A 1 230 ? -12.43 -2.844 -2.184 1 98.44 230 SER A O 1
ATOM 1630 N N . LEU A 1 231 ? -12.273 -1.542 -3.938 1 98.19 231 LEU A N 1
ATOM 1631 C CA . LEU A 1 231 ? -11.844 -0.384 -3.164 1 98.19 231 LEU A CA 1
ATOM 1632 C C . LEU A 1 231 ? -12.93 0.057 -2.189 1 98.19 231 LEU A C 1
ATOM 1634 O O . LEU A 1 231 ? -12.633 0.438 -1.054 1 98.19 231 LEU A O 1
ATOM 1638 N N . SER A 1 232 ? -14.125 -0.029 -2.596 1 98.25 232 SER A N 1
ATOM 1639 C CA . SER A 1 232 ? -15.25 0.535 -1.855 1 98.25 232 SER A CA 1
ATOM 1640 C C . SER A 1 232 ? -15.562 -0.289 -0.611 1 98.25 232 SER A C 1
ATOM 1642 O O . SER A 1 232 ? -16.281 0.174 0.285 1 98.25 232 SER A O 1
ATOM 1644 N N . VAL A 1 233 ? -15.055 -1.509 -0.531 1 98.81 233 VAL A N 1
ATOM 1645 C CA . VAL A 1 233 ? -15.477 -2.377 0.563 1 98.81 233 VAL A CA 1
ATOM 1646 C C . VAL A 1 233 ? -14.367 -2.467 1.608 1 98.81 233 VAL A C 1
ATOM 1648 O O . VAL A 1 233 ? -14.516 -3.16 2.617 1 98.81 233 VAL A O 1
ATOM 1651 N N . LEU A 1 234 ? -13.258 -1.806 1.39 1 98.88 234 LEU A N 1
ATOM 1652 C CA . LEU A 1 234 ? -12.141 -1.812 2.326 1 98.88 234 LEU A CA 1
ATOM 1653 C C . LEU A 1 234 ? -12.445 -0.939 3.541 1 98.88 234 LEU A C 1
ATOM 1655 O O . LEU A 1 234 ? -13.125 0.082 3.422 1 98.88 234 LEU A O 1
ATOM 1659 N N . ARG A 1 235 ? -11.961 -1.345 4.699 1 98.75 235 ARG A N 1
ATOM 1660 C CA . ARG A 1 235 ? -11.914 -0.427 5.836 1 98.75 235 ARG A CA 1
ATOM 1661 C C . ARG A 1 235 ? -10.891 0.678 5.602 1 98.75 235 ARG A C 1
ATOM 1663 O O . ARG A 1 235 ? -9.992 0.535 4.77 1 98.75 235 ARG A O 1
ATOM 1670 N N . PRO A 1 236 ? -10.961 1.777 6.352 1 98.56 236 PRO A N 1
ATOM 1671 C CA . PRO A 1 236 ? -9.859 2.744 6.293 1 98.56 236 PRO A CA 1
ATOM 1672 C C . PRO A 1 236 ? -8.5 2.104 6.547 1 98.56 236 PRO A C 1
ATOM 1674 O O . PRO A 1 236 ? -8.375 1.242 7.422 1 98.56 236 PRO A O 1
ATOM 1677 N N . ARG A 1 237 ? -7.555 2.498 5.707 1 98.75 237 ARG A N 1
ATOM 1678 C CA . ARG A 1 237 ? -6.176 2.031 5.801 1 98.75 237 ARG A CA 1
ATOM 1679 C C . ARG A 1 237 ? -6.074 0.549 5.457 1 98.75 237 ARG A C 1
ATOM 1681 O O . ARG A 1 237 ? -5.141 -0.131 5.891 1 98.75 237 ARG A O 1
ATOM 1688 N N . GLY A 1 238 ? -7.141 -0.002 4.781 1 98.88 238 GLY A N 1
ATOM 1689 C CA . GLY A 1 238 ? -7.105 -1.385 4.332 1 98.88 238 GLY A CA 1
ATOM 1690 C C . GLY A 1 238 ? -6.168 -1.606 3.158 1 98.88 238 GLY A C 1
ATOM 1691 O O . GLY A 1 238 ? -5.52 -0.669 2.689 1 98.88 238 GLY A O 1
ATOM 1692 N N . TYR A 1 239 ? -6.09 -2.883 2.633 1 98.94 239 TYR A N 1
ATOM 1693 C CA . TYR A 1 239 ? -5.133 -3.271 1.604 1 98.94 239 TYR A CA 1
ATOM 1694 C C . TYR A 1 239 ? -5.848 -3.779 0.357 1 98.94 239 TYR A C 1
ATOM 1696 O O . TYR A 1 239 ? -6.523 -4.809 0.397 1 98.94 239 TYR A O 1
ATOM 1704 N N . MET A 1 240 ? -5.734 -3.018 -0.716 1 98.94 240 MET A N 1
ATOM 1705 C CA . MET A 1 240 ? -6.164 -3.473 -2.035 1 98.94 240 MET A CA 1
ATOM 1706 C C . MET A 1 240 ? -5.035 -4.215 -2.748 1 98.94 240 MET A C 1
ATOM 1708 O O . MET A 1 240 ? -4.141 -3.592 -3.322 1 98.94 240 MET A O 1
ATOM 1712 N N . ILE A 1 241 ? -5.109 -5.527 -2.762 1 98.94 241 ILE A N 1
ATOM 1713 C CA . ILE A 1 241 ? -4.102 -6.359 -3.41 1 98.94 241 ILE A CA 1
ATOM 1714 C C . ILE A 1 241 ? -4.629 -6.863 -4.75 1 98.94 241 ILE A C 1
ATOM 1716 O O . ILE A 1 241 ? -5.379 -7.84 -4.801 1 98.94 241 ILE A O 1
ATOM 1720 N N . THR A 1 242 ? -4.293 -6.188 -5.789 1 98.62 242 THR A N 1
ATOM 1721 C CA . THR A 1 242 ? -4.645 -6.617 -7.137 1 98.62 242 THR A CA 1
ATOM 1722 C C . THR A 1 242 ? -3.514 -7.441 -7.75 1 98.62 242 THR A C 1
ATOM 1724 O O . THR A 1 242 ? -2.445 -6.906 -8.055 1 98.62 242 THR A O 1
ATOM 1727 N N . PHE A 1 243 ? -3.754 -8.75 -7.973 1 97.88 243 PHE A N 1
ATOM 1728 C CA . PHE A 1 243 ? -2.637 -9.609 -8.336 1 97.88 243 PHE A CA 1
ATOM 1729 C C . PHE A 1 243 ? -2.9 -10.312 -9.664 1 97.88 243 PHE A C 1
ATOM 1731 O O . PHE A 1 243 ? -2.09 -11.117 -10.117 1 97.88 243 PHE A O 1
ATOM 1738 N N . GLY A 1 244 ? -4.047 -9.93 -10.273 1 94.62 244 GLY A N 1
ATOM 1739 C CA . GLY A 1 244 ? -4.371 -10.516 -11.57 1 94.62 244 GLY A CA 1
ATOM 1740 C C . GLY A 1 244 ? -5.215 -9.602 -12.445 1 94.62 244 GLY A C 1
ATOM 1741 O O . GLY A 1 244 ? -5.594 -8.508 -12.023 1 94.62 244 GLY A O 1
ATOM 1742 N N . ASN A 1 245 ? -5.496 -10.047 -13.688 1 93.06 245 ASN A N 1
ATOM 1743 C CA . ASN A 1 245 ? -6.211 -9.289 -14.711 1 93.06 245 ASN A CA 1
ATOM 1744 C C . ASN A 1 245 ? -7.152 -10.18 -15.508 1 93.06 245 ASN A C 1
ATOM 1746 O O . ASN A 1 245 ? -7.258 -10.047 -16.734 1 93.06 245 ASN A O 1
ATOM 1750 N N . ALA A 1 246 ? -7.758 -11.125 -14.828 1 91.06 246 ALA A N 1
ATOM 1751 C CA . ALA A 1 246 ? -8.562 -12.133 -15.523 1 91.06 246 ALA A CA 1
ATOM 1752 C C . ALA A 1 246 ? -9.648 -11.477 -16.359 1 91.06 246 ALA A C 1
ATOM 1754 O O . ALA A 1 246 ? -10.047 -12.016 -17.406 1 91.06 246 ALA A O 1
ATOM 1755 N N . SER A 1 247 ? -10.133 -10.305 -15.938 1 92.44 247 SER A N 1
ATOM 1756 C CA . SER A 1 247 ? -11.172 -9.609 -16.688 1 92.44 247 SER A CA 1
ATOM 1757 C C . SER A 1 247 ? -10.594 -8.445 -17.484 1 92.44 247 SER A C 1
ATOM 1759 O O . SER A 1 247 ? -11.336 -7.641 -18.047 1 92.44 247 SER A O 1
ATOM 1761 N N . GLY A 1 248 ? -9.305 -8.344 -17.422 1 91.25 248 GLY A N 1
ATOM 1762 C CA . GLY A 1 248 ? -8.617 -7.223 -18.047 1 91.25 248 GLY A CA 1
ATOM 1763 C C . GLY A 1 248 ? -7.766 -6.434 -17.062 1 91.25 248 GLY A C 1
ATOM 1764 O O . GLY A 1 248 ? -7.965 -6.52 -15.852 1 91.25 248 GLY A O 1
ATOM 1765 N N . ALA A 1 249 ? -6.891 -5.66 -17.594 1 92.69 249 ALA A N 1
ATOM 1766 C CA . ALA A 1 249 ? -5.969 -4.887 -16.766 1 92.69 249 ALA A CA 1
ATOM 1767 C C . ALA A 1 249 ? -6.703 -3.777 -16.016 1 92.69 249 ALA A C 1
ATOM 1769 O O . ALA A 1 249 ? -7.59 -3.123 -16.578 1 92.69 249 ALA A O 1
ATOM 1770 N N . VAL A 1 250 ? -6.371 -3.584 -14.797 1 95.81 250 VAL A N 1
ATOM 1771 C CA . VAL A 1 250 ? -6.887 -2.459 -14.023 1 95.81 250 VAL A CA 1
ATOM 1772 C C . VAL A 1 250 ? -6.371 -1.147 -14.609 1 95.81 250 VAL A C 1
ATOM 1774 O O . VAL A 1 250 ? -5.164 -0.978 -14.805 1 95.81 250 VAL A O 1
ATOM 1777 N N . PRO A 1 251 ? -7.227 -0.229 -14.953 1 96.19 251 PRO A N 1
ATOM 1778 C CA . PRO A 1 251 ? -6.746 1.077 -15.414 1 96.19 251 PRO A CA 1
ATOM 1779 C C . PRO A 1 251 ? -5.938 1.814 -14.344 1 96.19 251 PRO A C 1
ATOM 1781 O O . PRO A 1 251 ? -6.016 1.479 -13.164 1 96.19 251 PRO A O 1
ATOM 1784 N N . PRO A 1 252 ? -5.156 2.803 -14.82 1 97.81 252 PRO A N 1
ATOM 1785 C CA . PRO A 1 252 ? -4.387 3.57 -13.844 1 97.81 252 PRO A CA 1
ATOM 1786 C C . PRO A 1 252 ? -5.266 4.172 -12.742 1 97.81 252 PRO A C 1
ATOM 1788 O O . PRO A 1 252 ? -6.395 4.59 -13.016 1 97.81 252 PRO A O 1
ATOM 1791 N N . VAL A 1 253 ? -4.742 4.258 -11.562 1 98.12 253 VAL A N 1
ATOM 1792 C CA . VAL A 1 253 ? -5.469 4.668 -10.359 1 98.12 253 VAL A CA 1
ATOM 1793 C C . VAL A 1 253 ? -4.895 5.98 -9.836 1 98.12 253 VAL A C 1
ATOM 1795 O O . VAL A 1 253 ? -3.689 6.086 -9.594 1 98.12 253 VAL A O 1
ATOM 1798 N N . SER A 1 254 ? -5.75 6.945 -9.703 1 97 254 SER A N 1
ATOM 1799 C CA . SER A 1 254 ? -5.305 8.188 -9.086 1 97 254 SER A CA 1
ATOM 1800 C C . SER A 1 254 ? -5.023 7.996 -7.602 1 97 254 SER A C 1
ATOM 1802 O O . SER A 1 254 ? -5.824 7.395 -6.883 1 97 254 SER A O 1
ATOM 1804 N N . PRO A 1 255 ? -3.885 8.555 -7.117 1 97.12 255 PRO A N 1
ATOM 1805 C CA . PRO A 1 255 ? -3.648 8.477 -5.672 1 97.12 255 PRO A CA 1
ATOM 1806 C C . PRO A 1 255 ? -4.816 9.023 -4.852 1 97.12 255 PRO A C 1
ATOM 1808 O O . PR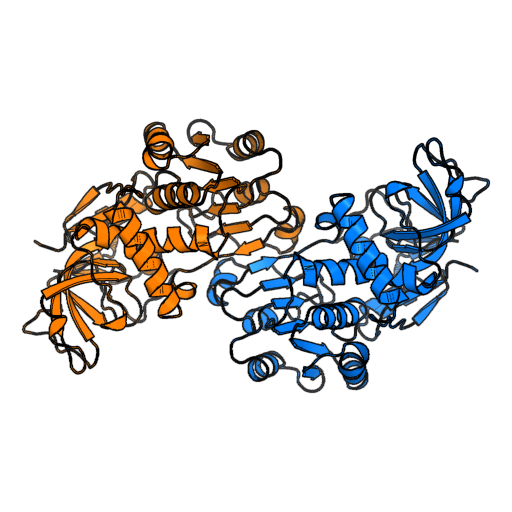O A 1 255 ? -5.082 8.539 -3.75 1 97.12 255 PRO A O 1
ATOM 1811 N N . MET A 1 256 ? -5.539 9.953 -5.375 1 95.12 256 MET A N 1
ATOM 1812 C CA . MET A 1 256 ? -6.668 10.539 -4.664 1 95.12 256 MET A CA 1
ATOM 1813 C C . MET A 1 256 ? -7.785 9.523 -4.473 1 95.12 256 MET A C 1
ATOM 1815 O O . MET A 1 256 ? -8.539 9.594 -3.5 1 95.12 256 MET A O 1
ATOM 1819 N N . GLU A 1 257 ? -7.906 8.555 -5.406 1 97.25 257 GLU A N 1
ATOM 1820 C CA . GLU A 1 257 ? -8.883 7.484 -5.25 1 97.25 257 GLU A CA 1
ATOM 1821 C C . GLU A 1 257 ? -8.578 6.633 -4.02 1 97.25 257 GLU A C 1
ATOM 1823 O O . GLU A 1 257 ? -9.492 6.16 -3.344 1 97.25 257 GLU A O 1
ATOM 1828 N N . LEU A 1 258 ? -7.289 6.453 -3.736 1 98.44 258 LEU A N 1
ATOM 1829 C CA . LEU A 1 258 ? -6.883 5.699 -2.555 1 98.44 258 LEU A CA 1
ATOM 1830 C C . LEU A 1 258 ? -7.223 6.461 -1.278 1 98.44 258 LEU A C 1
ATOM 1832 O O . LEU A 1 258 ? -7.621 5.855 -0.278 1 98.44 258 LEU A O 1
ATOM 1836 N N . SER A 1 259 ? -7.043 7.793 -1.34 1 97.25 259 SER A N 1
ATOM 1837 C CA . SER A 1 259 ? -7.418 8.656 -0.224 1 97.25 259 SER A CA 1
ATOM 1838 C C . SER A 1 259 ? -8.914 8.586 0.044 1 97.25 259 SER A C 1
ATOM 1840 O O . SER A 1 259 ? -9.344 8.422 1.19 1 97.25 259 SER A O 1
ATOM 1842 N N . ARG A 1 260 ? -9.711 8.719 -0.99 1 96.06 260 ARG A N 1
ATOM 1843 C CA . ARG A 1 260 ? -11.164 8.711 -0.871 1 96.06 260 ARG A CA 1
ATOM 1844 C C . ARG A 1 260 ? -11.664 7.371 -0.354 1 96.06 260 ARG A C 1
ATOM 1846 O O . ARG A 1 260 ? -12.688 7.309 0.333 1 96.06 260 ARG A O 1
ATOM 1853 N N . ALA A 1 261 ? -10.898 6.297 -0.647 1 98.12 261 ALA A N 1
ATOM 1854 C CA . ALA A 1 261 ? -11.266 4.957 -0.196 1 98.12 261 ALA A CA 1
ATOM 1855 C C . ALA A 1 261 ? -10.867 4.738 1.261 1 98.12 261 ALA A C 1
ATOM 1857 O O . ALA A 1 261 ? -11.062 3.652 1.81 1 98.12 261 ALA A O 1
ATOM 1858 N N . GLY A 1 262 ? -10.367 5.75 1.928 1 98.25 262 GLY A N 1
ATOM 1859 C CA . GLY A 1 262 ? -10.008 5.641 3.334 1 98.25 262 GLY A CA 1
ATOM 1860 C C . GLY A 1 262 ? -8.516 5.469 3.559 1 98.25 262 GLY A C 1
ATOM 1861 O O . GLY A 1 262 ? -8.102 4.73 4.453 1 98.25 262 GLY A O 1
ATOM 1862 N N . SER A 1 263 ? -7.668 6.129 2.66 1 98.75 263 SER A N 1
ATOM 1863 C CA . SER A 1 263 ? -6.219 6.047 2.787 1 98.75 263 SER A CA 1
ATOM 1864 C C . SER A 1 263 ? -5.738 4.602 2.73 1 98.75 263 SER A C 1
ATOM 1866 O O . SER A 1 263 ? -4.957 4.168 3.58 1 98.75 263 SER A O 1
ATOM 1868 N N . VAL A 1 264 ? -6.242 3.855 1.766 1 98.88 264 VAL A N 1
ATOM 1869 C CA . VAL A 1 264 ? -5.922 2.438 1.648 1 98.88 264 VAL A CA 1
ATOM 1870 C C . VAL A 1 264 ? -4.562 2.27 0.972 1 98.88 264 VAL A C 1
ATOM 1872 O O . VAL A 1 264 ? -4.031 3.219 0.392 1 98.88 264 VAL A O 1
ATOM 1875 N N . TYR A 1 265 ? -3.943 1.066 1.095 1 98.94 265 TYR A N 1
ATOM 1876 C CA . TYR A 1 265 ? -2.742 0.673 0.368 1 98.94 265 TYR A CA 1
ATOM 1877 C C . TYR A 1 265 ? -3.098 -0.07 -0.914 1 98.94 265 TYR A C 1
ATOM 1879 O O . TYR A 1 265 ? -4.02 -0.89 -0.928 1 98.94 265 TYR A O 1
ATOM 1887 N N . LEU A 1 266 ? -2.408 0.242 -1.949 1 98.94 266 LEU A N 1
ATOM 1888 C CA . LEU A 1 266 ? -2.539 -0.486 -3.207 1 98.94 266 LEU A CA 1
ATOM 1889 C C . LEU A 1 266 ? -1.25 -1.229 -3.541 1 98.94 266 LEU A C 1
ATOM 1891 O O . LEU A 1 266 ? -0.16 -0.657 -3.463 1 98.94 266 LEU A O 1
ATOM 1895 N N . GLN A 1 267 ? -1.349 -2.51 -3.84 1 98.88 267 GLN A N 1
ATOM 1896 C CA . GLN A 1 267 ? -0.214 -3.299 -4.305 1 98.88 267 GLN A CA 1
ATOM 1897 C C . GLN A 1 267 ? -0.59 -4.137 -5.523 1 98.88 267 GLN A C 1
ATOM 1899 O O . GLN A 1 267 ? -1.729 -4.598 -5.641 1 98.88 267 GLN A O 1
ATOM 1904 N N . ARG A 1 268 ? 0.3 -4.258 -6.426 1 98.5 268 ARG A N 1
ATOM 1905 C CA . ARG A 1 268 ? 0.276 -5.23 -7.516 1 98.5 268 ARG A CA 1
ATOM 1906 C C . ARG A 1 268 ? 1.497 -6.141 -7.461 1 98.5 268 ARG A C 1
ATOM 1908 O O . ARG A 1 268 ? 2.473 -5.922 -8.18 1 98.5 268 ARG A O 1
ATOM 1915 N N . PRO A 1 269 ? 1.364 -7.195 -6.684 1 98.38 269 PRO A N 1
ATOM 1916 C CA . PRO A 1 269 ? 2.543 -8.016 -6.402 1 98.38 269 PRO A CA 1
ATOM 1917 C C . PRO A 1 269 ? 2.814 -9.055 -7.488 1 98.38 269 PRO A C 1
ATOM 1919 O O . PRO A 1 269 ? 1.898 -9.445 -8.219 1 98.38 269 PRO A O 1
ATOM 1922 N N . THR A 1 270 ? 4.031 -9.445 -7.586 1 95.88 270 THR A N 1
ATOM 1923 C CA . THR A 1 270 ? 4.461 -10.578 -8.383 1 95.88 270 THR A CA 1
ATOM 1924 C C . THR A 1 270 ? 5.129 -11.641 -7.512 1 95.88 270 THR A C 1
ATOM 1926 O O . THR A 1 270 ? 5.793 -11.305 -6.527 1 95.88 270 THR A O 1
ATOM 1929 N N . LEU A 1 271 ? 4.969 -12.812 -7.871 1 96.31 271 LEU A N 1
ATOM 1930 C CA . LEU A 1 271 ? 5.52 -13.922 -7.102 1 96.31 271 LEU A CA 1
ATOM 1931 C C . LEU A 1 271 ? 7.031 -13.781 -6.945 1 96.31 271 LEU A C 1
ATOM 1933 O O . LEU A 1 271 ? 7.57 -14.008 -5.859 1 96.31 271 LEU A O 1
ATOM 1937 N N . GLY A 1 272 ? 7.73 -13.359 -8.016 1 94.81 272 GLY A N 1
ATOM 1938 C CA . GLY A 1 272 ? 9.18 -13.227 -7.992 1 94.81 272 GLY A CA 1
ATOM 1939 C C . GLY A 1 272 ? 9.672 -12.32 -6.883 1 94.81 272 GLY A C 1
ATOM 1940 O O . GLY A 1 272 ? 10.719 -12.578 -6.281 1 94.81 272 GLY A O 1
ATOM 1941 N N . ASP A 1 273 ? 8.945 -11.328 -6.551 1 97.56 273 ASP A N 1
ATOM 1942 C CA . ASP A 1 273 ? 9.352 -10.352 -5.543 1 97.56 273 ASP A CA 1
ATOM 1943 C C . ASP A 1 273 ? 9.211 -10.922 -4.137 1 97.56 273 ASP A C 1
ATOM 1945 O O . ASP A 1 273 ? 9.711 -10.344 -3.172 1 97.56 273 ASP A O 1
ATOM 1949 N N . PHE A 1 274 ? 8.602 -12.055 -4.008 1 97.81 274 PHE A N 1
ATOM 1950 C CA . PHE A 1 274 ? 8.398 -12.672 -2.705 1 97.81 274 PHE A CA 1
ATOM 1951 C C . PHE A 1 274 ? 9.141 -14 -2.617 1 97.81 274 PHE A C 1
ATOM 1953 O O . PHE A 1 274 ? 8.922 -14.781 -1.69 1 97.81 274 PHE A O 1
ATOM 1960 N N . MET A 1 275 ? 9.945 -14.234 -3.629 1 95.69 275 MET A N 1
ATOM 1961 C CA . MET A 1 275 ? 10.844 -15.383 -3.699 1 95.69 275 MET A CA 1
ATOM 1962 C C . MET A 1 275 ? 12.281 -14.938 -3.945 1 95.69 275 MET A C 1
ATOM 1964 O O . MET A 1 275 ? 12.984 -15.531 -4.762 1 95.69 275 MET A O 1
ATOM 1968 N N . ARG A 1 276 ? 12.727 -13.953 -3.295 1 94.19 276 ARG A N 1
ATOM 1969 C CA . ARG A 1 276 ? 13.977 -13.281 -3.641 1 94.19 276 ARG A CA 1
ATOM 1970 C C . ARG A 1 276 ? 15.156 -13.938 -2.938 1 94.19 276 ARG A C 1
ATOM 1972 O O . ARG A 1 276 ? 16.281 -13.906 -3.445 1 94.19 276 ARG A O 1
ATOM 1979 N N . THR A 1 277 ? 14.945 -14.484 -1.769 1 94.75 277 THR A N 1
ATOM 1980 C CA . THR A 1 277 ? 16.031 -15.109 -1.015 1 94.75 277 THR A CA 1
ATOM 1981 C C . THR A 1 277 ? 15.805 -16.609 -0.885 1 94.75 277 THR A C 1
ATOM 1983 O O . THR A 1 277 ? 14.664 -17.078 -0.927 1 94.75 277 THR A O 1
ATOM 1986 N N . PRO A 1 278 ? 16.844 -17.344 -0.75 1 94.25 278 PRO A N 1
ATOM 1987 C CA . PRO A 1 278 ? 16.688 -18.781 -0.529 1 94.25 278 PRO A CA 1
ATOM 1988 C C . PRO A 1 278 ? 15.797 -19.109 0.673 1 94.25 278 PRO A C 1
ATOM 1990 O O . PRO A 1 278 ? 15.047 -20.078 0.647 1 94.25 278 PRO A O 1
ATOM 1993 N N . GLU A 1 279 ? 15.906 -18.266 1.642 1 96.31 279 GLU A N 1
ATOM 1994 C CA . GLU A 1 279 ? 15.117 -18.469 2.848 1 96.31 279 GLU A CA 1
ATOM 1995 C C . GLU A 1 279 ? 13.625 -18.297 2.566 1 96.31 279 GLU A C 1
ATOM 1997 O O . GLU A 1 279 ? 12.805 -19.094 3.029 1 96.31 279 GLU A O 1
ATOM 2002 N N . GLU A 1 280 ? 13.297 -17.281 1.824 1 96.38 280 GLU A N 1
ATOM 2003 C CA . GLU A 1 280 ? 11.906 -17.062 1.445 1 96.38 280 GLU A CA 1
ATOM 2004 C C . GLU A 1 280 ? 11.367 -18.234 0.62 1 96.38 280 GLU A C 1
ATOM 2006 O O . GLU A 1 280 ? 10.273 -18.734 0.881 1 96.38 280 GLU A O 1
ATOM 2011 N N . VAL A 1 281 ? 12.148 -18.641 -0.333 1 96 281 VAL A N 1
ATOM 2012 C CA . VAL A 1 281 ? 11.742 -19.719 -1.227 1 96 281 VAL A CA 1
ATOM 2013 C C . VAL A 1 281 ? 11.523 -21 -0.423 1 96 281 VAL A C 1
ATOM 2015 O O . VAL A 1 281 ? 10.477 -21.641 -0.55 1 96 281 VAL A O 1
ATOM 2018 N N . GLN A 1 282 ? 12.484 -21.297 0.385 1 96.44 282 GLN A N 1
ATOM 2019 C CA . GLN A 1 282 ? 12.406 -22.531 1.176 1 96.44 282 GLN A CA 1
ATOM 2020 C C . GLN A 1 282 ? 11.211 -22.484 2.125 1 96.44 282 GLN A C 1
ATOM 2022 O O . GLN A 1 282 ? 10.469 -23.469 2.229 1 96.44 282 GLN A O 1
ATOM 2027 N N . ARG A 1 283 ? 11.016 -21.406 2.82 1 97.62 283 ARG A N 1
ATOM 2028 C CA . ARG A 1 283 ? 9.922 -21.297 3.785 1 97.62 283 ARG A CA 1
ATOM 2029 C C . ARG A 1 283 ? 8.57 -21.453 3.1 1 97.62 283 ARG A C 1
ATOM 2031 O O . ARG A 1 283 ? 7.73 -22.234 3.539 1 97.62 283 ARG A O 1
ATOM 2038 N N . ARG A 1 284 ? 8.398 -20.75 2.021 1 98.06 284 ARG A N 1
ATOM 2039 C CA . ARG A 1 284 ? 7.098 -20.734 1.354 1 98.06 284 ARG A CA 1
ATOM 2040 C C . ARG A 1 284 ? 6.805 -22.094 0.712 1 98.06 284 ARG A C 1
ATOM 2042 O O . ARG A 1 284 ? 5.699 -22.625 0.837 1 98.06 284 ARG A O 1
ATOM 2049 N N . THR A 1 285 ? 7.773 -22.641 0.048 1 97.81 285 THR A N 1
ATOM 2050 C CA . THR A 1 285 ? 7.57 -23.922 -0.623 1 97.81 285 THR A CA 1
ATOM 2051 C C . THR A 1 285 ? 7.336 -25.031 0.395 1 97.81 285 THR A C 1
ATOM 2053 O O . THR A 1 285 ? 6.469 -25.891 0.2 1 97.81 285 THR A O 1
ATOM 2056 N N . SER A 1 286 ? 8.094 -24.969 1.474 1 97.88 286 SER A N 1
ATOM 2057 C CA . SER A 1 286 ? 7.938 -26 2.504 1 97.88 286 SER A CA 1
ATOM 2058 C C . SER A 1 286 ? 6.555 -25.922 3.148 1 97.88 286 SER A C 1
ATOM 2060 O O . SER A 1 286 ? 5.934 -26.953 3.408 1 97.88 286 SER A O 1
ATOM 2062 N N . GLU A 1 287 ? 6.082 -24.766 3.393 1 98.31 287 GLU A N 1
ATOM 2063 C CA . GLU A 1 287 ? 4.762 -24.609 3.998 1 98.31 287 GLU A CA 1
ATOM 2064 C C . GLU A 1 287 ? 3.664 -25.078 3.049 1 98.31 287 GLU A C 1
ATOM 2066 O O . GLU A 1 287 ? 2.76 -25.812 3.451 1 98.31 287 GLU A O 1
ATOM 2071 N N . VAL A 1 288 ? 3.789 -24.703 1.8 1 98.56 288 VAL A N 1
ATOM 2072 C CA . VAL A 1 288 ? 2.768 -25.062 0.824 1 98.56 288 VAL A CA 1
ATOM 2073 C C . VAL A 1 288 ? 2.756 -26.578 0.63 1 98.56 288 VAL A C 1
ATOM 2075 O O . VAL A 1 288 ? 1.701 -27.203 0.714 1 98.56 288 VAL A O 1
ATOM 2078 N N . PHE A 1 289 ? 3.916 -27.188 0.448 1 98.5 289 PHE A N 1
ATOM 2079 C CA . PHE A 1 289 ? 3.99 -28.625 0.292 1 98.5 289 PHE A CA 1
ATOM 2080 C C . PHE A 1 289 ? 3.543 -29.344 1.565 1 98.5 289 PHE A C 1
ATOM 2082 O O . PHE A 1 289 ? 2.883 -30.375 1.506 1 98.5 289 PHE A O 1
ATOM 2089 N N . GLY A 1 290 ? 3.928 -28.766 2.691 1 98.44 290 GLY A N 1
ATOM 2090 C CA . GLY A 1 290 ? 3.502 -29.344 3.957 1 98.44 290 GLY A CA 1
ATOM 2091 C C . GLY A 1 290 ? 1.995 -29.391 4.121 1 98.44 290 GLY A C 1
ATOM 2092 O O . GLY A 1 290 ? 1.436 -30.406 4.527 1 98.44 290 GLY A O 1
ATOM 2093 N N . TRP A 1 291 ? 1.38 -28.297 3.801 1 98.44 291 TRP A N 1
ATOM 2094 C CA . TRP A 1 291 ? -0.071 -28.219 3.922 1 98.44 291 TRP A CA 1
ATOM 2095 C C . TRP A 1 291 ? -0.756 -29.188 2.969 1 98.44 291 TRP A C 1
ATOM 2097 O O . TRP A 1 291 ? -1.779 -29.781 3.311 1 98.44 291 TRP A O 1
ATOM 2107 N N . VAL A 1 292 ? -0.223 -29.312 1.771 1 97.88 292 VAL A N 1
ATOM 2108 C CA . VAL A 1 292 ? -0.786 -30.234 0.797 1 97.88 292 VAL A CA 1
ATOM 2109 C C . VAL A 1 292 ? -0.569 -31.672 1.268 1 97.88 292 VAL A C 1
ATOM 2111 O O . VAL A 1 292 ? -1.495 -32.5 1.244 1 97.88 292 VAL A O 1
ATOM 2114 N N . ALA A 1 293 ? 0.62 -31.938 1.77 1 97.94 293 ALA A N 1
ATOM 2115 C CA . ALA A 1 293 ? 0.977 -33.281 2.219 1 97.94 293 ALA A CA 1
ATOM 2116 C C . ALA A 1 293 ? 0.107 -33.719 3.395 1 97.94 293 ALA A C 1
ATOM 2118 O O . ALA A 1 293 ? -0.299 -34.875 3.48 1 97.94 293 ALA A O 1
ATOM 2119 N N . SER A 1 294 ? -0.188 -32.781 4.273 1 97.62 294 SER A N 1
ATOM 2120 C CA . SER A 1 294 ? -0.963 -33.094 5.477 1 97.62 294 SER A CA 1
ATOM 2121 C C . SER A 1 294 ? -2.459 -32.938 5.219 1 97.62 294 SER A C 1
ATOM 2123 O O . SER A 1 294 ? -3.271 -33.156 6.121 1 97.62 294 SER A O 1
ATOM 2125 N N . LYS A 1 295 ? -2.807 -32.438 4.047 1 95.69 295 LYS A N 1
ATOM 2126 C CA . LYS A 1 295 ? -4.188 -32.25 3.609 1 95.69 295 LYS A CA 1
ATOM 2127 C C . LYS A 1 295 ? -4.859 -31.109 4.371 1 95.69 295 LYS A C 1
ATOM 2129 O O . LYS A 1 295 ? -6.09 -31.047 4.445 1 95.69 295 LYS A O 1
ATOM 2134 N N . GLN A 1 296 ? -4.055 -30.281 4.914 1 97.75 296 GLN A N 1
ATOM 2135 C CA . GLN A 1 296 ? -4.594 -29.047 5.484 1 97.75 296 GLN A CA 1
ATOM 2136 C C . GLN A 1 296 ? -5.109 -28.125 4.391 1 97.75 296 GLN A C 1
ATOM 2138 O O . GLN A 1 296 ? -6.035 -27.344 4.617 1 97.75 296 GLN A O 1
ATOM 2143 N N . VAL A 1 297 ? -4.465 -28.219 3.264 1 98 297 VAL A N 1
ATOM 2144 C CA . VAL A 1 297 ? -4.941 -27.547 2.057 1 98 297 VAL A CA 1
ATOM 2145 C C . VAL A 1 297 ? -5.367 -28.594 1.024 1 98 297 VAL A C 1
ATOM 2147 O O . VAL A 1 297 ? -4.594 -29.484 0.687 1 98 297 VAL A O 1
ATOM 2150 N N . GLN A 1 298 ? -6.574 -28.422 0.651 1 97 298 GLN A N 1
ATOM 2151 C CA . GLN A 1 298 ? -7.121 -29.312 -0.36 1 97 298 GLN A CA 1
ATOM 2152 C C . GLN A 1 298 ? -6.988 -28.719 -1.758 1 97 298 GLN A C 1
ATOM 2154 O O . GLN A 1 298 ? -7.496 -27.625 -2.02 1 97 298 GLN A O 1
ATOM 2159 N N . LEU A 1 299 ? -6.332 -29.438 -2.602 1 96.75 299 LEU A N 1
ATOM 2160 C CA . LEU A 1 299 ? -6.195 -28.984 -3.982 1 96.75 299 LEU A CA 1
ATOM 2161 C C . LEU A 1 299 ? -7.355 -29.484 -4.832 1 96.75 299 LEU A C 1
ATOM 2163 O O . LEU A 1 299 ? -7.797 -30.625 -4.68 1 96.75 299 LEU A O 1
ATOM 2167 N N . THR A 1 300 ? -7.914 -28.609 -5.559 1 95.75 300 THR A N 1
ATOM 2168 C CA . THR A 1 300 ? -8.938 -28.953 -6.539 1 95.75 300 THR A CA 1
ATOM 2169 C C . THR A 1 300 ? -8.367 -28.906 -7.957 1 95.75 300 THR A C 1
ATOM 2171 O O . THR A 1 300 ? -7.988 -27.844 -8.445 1 95.75 300 THR A O 1
ATOM 2174 N N . ILE A 1 301 ? -8.227 -30.078 -8.539 1 96.75 301 ILE A N 1
ATOM 2175 C CA . ILE A 1 301 ? -7.836 -30.141 -9.945 1 96.75 301 ILE A CA 1
ATOM 2176 C C . ILE A 1 301 ? -9.086 -30.172 -10.82 1 96.75 301 ILE A C 1
ATOM 2178 O O . ILE A 1 301 ? -9.805 -31.172 -10.859 1 96.75 301 ILE A O 1
ATOM 2182 N N . GLY A 1 302 ? -9.367 -29.125 -11.484 1 95 302 GLY A N 1
ATOM 2183 C CA . GLY A 1 302 ? -10.578 -29 -12.281 1 95 302 GLY A CA 1
ATOM 2184 C C . GLY A 1 302 ? -10.578 -29.891 -13.508 1 95 302 GLY A C 1
ATOM 2185 O O . GLY A 1 302 ? -11.617 -30.438 -13.875 1 95 302 GLY A O 1
ATOM 2186 N N . HIS A 1 303 ? -9.484 -29.922 -14.188 1 96.75 303 HIS A N 1
ATOM 2187 C CA . HIS A 1 303 ? -9.383 -30.734 -15.391 1 96.75 303 HIS A CA 1
ATOM 2188 C C . HIS A 1 303 ? -7.922 -31 -15.75 1 96.75 303 HIS A C 1
ATOM 2190 O O . HIS A 1 303 ? -7.051 -30.172 -15.5 1 96.75 303 HIS A O 1
ATOM 2196 N N . GLU A 1 304 ? -7.645 -32.156 -16.234 1 97.81 304 GLU A N 1
ATOM 2197 C CA . GLU A 1 304 ? -6.359 -32.531 -16.828 1 97.81 304 GLU A CA 1
ATOM 2198 C C . GLU A 1 304 ? -6.473 -32.719 -18.344 1 97.81 304 GLU A C 1
ATOM 2200 O O . GLU A 1 304 ? -7.34 -33.438 -18.812 1 97.81 304 GLU A O 1
ATOM 2205 N N . TYR A 1 305 ? -5.691 -31.969 -19.062 1 98.19 305 TYR A N 1
ATOM 2206 C CA . TYR A 1 305 ? -5.645 -32.062 -20.516 1 98.19 305 TYR A CA 1
ATOM 2207 C C . TYR A 1 305 ? -4.371 -32.781 -20.969 1 98.19 305 TYR A C 1
ATOM 2209 O O . TYR A 1 305 ? -3.33 -32.656 -20.328 1 98.19 305 TYR A O 1
ATOM 2217 N N . PRO A 1 306 ? -4.512 -33.5 -22.125 1 98.12 306 PRO A N 1
ATOM 2218 C CA . PRO A 1 306 ? -3.232 -33.844 -22.734 1 98.12 306 PRO A CA 1
ATOM 2219 C C . PRO A 1 306 ? -2.439 -32.656 -23.219 1 98.12 306 PRO A C 1
ATOM 2221 O O . PRO A 1 306 ? -3.025 -31.609 -23.562 1 98.12 306 PRO A O 1
ATOM 2224 N N . LEU A 1 307 ? -1.159 -32.781 -23.281 1 98.06 307 LEU A N 1
ATOM 2225 C CA . LEU A 1 307 ? -0.255 -31.672 -23.625 1 98.06 307 LEU A CA 1
ATOM 2226 C C . LEU A 1 307 ? -0.654 -31.047 -24.953 1 98.06 307 LEU A C 1
ATOM 2228 O O . LEU A 1 307 ? -0.614 -29.812 -25.094 1 98.06 307 LEU A O 1
ATOM 2232 N N . HIS A 1 308 ? -1.099 -31.859 -25.922 1 97.06 308 HIS A N 1
ATOM 2233 C CA . HIS A 1 308 ? -1.396 -31.359 -27.25 1 97.06 308 HIS A CA 1
ATOM 2234 C C . HIS A 1 308 ? -2.68 -30.531 -27.25 1 97.06 308 HIS A C 1
ATOM 2236 O O . HIS A 1 308 ? -2.982 -29.859 -28.234 1 97.06 308 HIS A O 1
ATOM 2242 N N . GLU A 1 309 ? -3.424 -30.5 -26.109 1 97.88 309 GLU A N 1
ATOM 2243 C CA . GLU A 1 309 ? -4.637 -29.703 -26 1 97.88 309 GLU A CA 1
ATOM 2244 C C . GLU A 1 309 ? -4.398 -28.453 -25.141 1 97.88 309 GLU A C 1
ATOM 2246 O O . GLU A 1 309 ? -5.316 -27.953 -24.5 1 97.88 309 GLU A O 1
ATOM 2251 N N . ALA A 1 310 ? -3.156 -28.016 -25.125 1 98.31 310 ALA A N 1
ATOM 2252 C CA . ALA A 1 310 ? -2.803 -26.828 -24.359 1 98.31 310 ALA A CA 1
ATOM 2253 C C . ALA A 1 310 ? -3.643 -25.625 -24.781 1 98.31 310 ALA A C 1
ATOM 2255 O O . ALA A 1 310 ? -4.055 -24.812 -23.953 1 98.31 310 ALA A O 1
ATOM 2256 N N . ALA A 1 311 ? -3.924 -25.5 -26.062 1 98.12 311 ALA A N 1
ATOM 2257 C CA . ALA A 1 311 ? -4.742 -24.406 -26.562 1 98.12 311 ALA A CA 1
ATOM 2258 C C . ALA A 1 311 ? -6.137 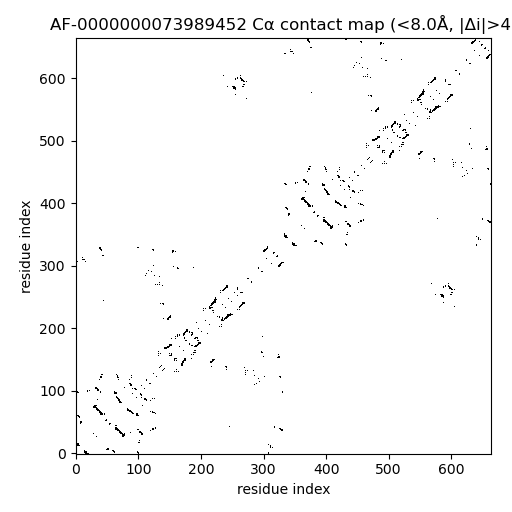-24.438 -25.953 1 98.12 311 ALA A C 1
ATOM 2260 O O . ALA A 1 311 ? -6.664 -23.391 -25.531 1 98.12 311 ALA A O 1
ATOM 2261 N N . GLN A 1 312 ? -6.691 -25.578 -25.922 1 97.88 312 GLN A N 1
ATOM 2262 C CA . GLN A 1 312 ? -8.016 -25.734 -25.344 1 97.88 312 GLN A CA 1
ATOM 2263 C C . GLN A 1 312 ? -7.996 -25.406 -23.844 1 97.88 312 GLN A C 1
ATOM 2265 O O . GLN A 1 312 ? -8.914 -24.766 -23.328 1 97.88 312 GLN A O 1
ATOM 2270 N N . ALA A 1 313 ? -6.961 -25.891 -23.156 1 97.94 313 ALA A N 1
ATOM 2271 C CA . ALA A 1 313 ? -6.836 -25.609 -21.734 1 97.94 313 ALA A CA 1
ATOM 2272 C C . ALA A 1 313 ? -6.816 -24.109 -21.469 1 97.94 313 ALA A C 1
ATOM 2274 O O . ALA A 1 313 ? -7.504 -23.625 -20.562 1 97.94 313 ALA A O 1
ATOM 2275 N N . LEU A 1 314 ? -6.043 -23.375 -22.234 1 97.69 314 LEU A N 1
ATOM 2276 C CA . LEU A 1 314 ? -5.926 -21.938 -22.078 1 97.69 314 LEU A CA 1
ATOM 2277 C C . LEU A 1 314 ? -7.234 -21.234 -22.438 1 97.69 314 LEU A C 1
ATOM 2279 O O . LEU A 1 314 ? -7.617 -20.25 -21.812 1 97.69 314 LEU A O 1
ATOM 2283 N N . THR A 1 315 ? -7.934 -21.734 -23.453 1 97.56 315 THR A N 1
ATOM 2284 C CA . THR A 1 315 ? -9.242 -21.203 -23.828 1 97.56 315 THR A CA 1
ATOM 2285 C C . THR A 1 315 ? -10.234 -21.375 -22.688 1 97.56 315 THR A C 1
ATOM 2287 O O . THR A 1 315 ? -10.961 -20.438 -22.328 1 97.56 315 THR A O 1
ATOM 2290 N N . ASP A 1 316 ? -10.203 -22.562 -22.141 1 96.25 316 ASP A N 1
ATOM 2291 C CA . ASP A 1 316 ? -11.109 -22.844 -21.031 1 96.25 316 ASP A CA 1
ATOM 2292 C C . ASP A 1 316 ? -10.789 -21.953 -19.828 1 96.25 316 ASP A C 1
ATOM 2294 O O . ASP A 1 316 ? -11.703 -21.438 -19.188 1 96.25 316 ASP A O 1
ATOM 2298 N N . LEU A 1 317 ? -9.523 -21.797 -19.531 1 95.06 317 LEU A N 1
ATOM 2299 C CA . LEU A 1 317 ? -9.102 -20.938 -18.422 1 95.06 317 LEU A CA 1
ATOM 2300 C C . LEU A 1 317 ? -9.656 -19.516 -18.594 1 95.06 317 LEU A C 1
ATOM 2302 O O . LEU A 1 317 ? -10.188 -18.938 -17.641 1 95.06 317 LEU A O 1
ATOM 2306 N N . GLN A 1 318 ? -9.609 -18.969 -19.766 1 93.12 318 GLN A N 1
ATOM 2307 C CA . GLN A 1 318 ? -9.984 -17.594 -20.047 1 93.12 318 GLN A CA 1
ATOM 2308 C C . GLN A 1 318 ? -11.5 -17.438 -20.125 1 93.12 318 GLN A C 1
ATOM 2310 O O . GLN A 1 318 ? -12.016 -16.312 -20.125 1 93.12 318 GLN A O 1
ATOM 2315 N N . SER A 1 319 ? -12.141 -18.625 -20.219 1 90.06 319 SER A N 1
ATOM 2316 C CA . SER A 1 319 ? -13.594 -18.562 -20.312 1 90.06 319 SER A CA 1
ATOM 2317 C C . SER A 1 319 ? -14.227 -18.281 -18.953 1 90.06 319 SER A C 1
ATOM 2319 O O . SER A 1 319 ? -15.406 -17.953 -18.859 1 90.06 319 SER A O 1
ATOM 2321 N N . ARG A 1 320 ? -13.641 -18.422 -17.891 1 81.94 320 ARG A N 1
ATOM 2322 C CA . ARG A 1 320 ? -14.07 -18.172 -16.531 1 81.94 320 ARG A CA 1
ATOM 2323 C C . ARG A 1 320 ? -15.062 -19.219 -16.047 1 81.94 320 ARG A C 1
ATOM 2325 O O . ARG A 1 320 ? -15.812 -19 -15.102 1 81.94 320 ARG A O 1
ATOM 2332 N N . LYS A 1 321 ? -15.047 -20.234 -16.781 1 83.06 321 LYS A N 1
ATOM 2333 C CA . LYS A 1 321 ? -16.031 -21.266 -16.422 1 83.06 321 LYS A CA 1
ATOM 2334 C C . LYS A 1 321 ? -15.367 -22.406 -15.672 1 83.06 321 LYS A C 1
ATOM 2336 O O . LYS A 1 321 ? -16.047 -23.297 -15.156 1 83.06 321 LYS A O 1
ATOM 2341 N N . THR A 1 322 ? -14.125 -22.359 -15.578 1 89.25 322 THR A N 1
ATOM 2342 C CA . THR A 1 322 ? -13.414 -23.469 -14.945 1 89.25 322 THR A CA 1
ATOM 2343 C C . THR A 1 322 ? -13.336 -23.266 -13.43 1 89.25 322 THR A C 1
ATOM 2345 O O . THR A 1 322 ? -13.555 -22.156 -12.938 1 89.25 322 THR A O 1
ATOM 2348 N N . THR A 1 323 ? -13.203 -24.344 -12.703 1 92.56 323 THR A N 1
ATOM 2349 C CA . THR A 1 323 ? -12.945 -24.344 -11.266 1 92.56 323 THR A CA 1
ATOM 2350 C C . THR A 1 323 ? -11.609 -25.016 -10.945 1 92.56 323 THR A C 1
ATOM 2352 O O . THR A 1 323 ? -11.164 -25.891 -11.695 1 92.56 323 THR A O 1
ATOM 2355 N N . GLY A 1 324 ? -11.031 -24.578 -9.914 1 94.88 324 GLY A N 1
ATOM 2356 C CA . GLY A 1 324 ? -9.789 -25.203 -9.477 1 94.88 324 GLY A CA 1
ATOM 2357 C C . GLY A 1 324 ? -8.656 -25.031 -10.469 1 94.88 324 GLY A C 1
ATOM 2358 O O . GLY A 1 324 ? -8.656 -24.094 -11.266 1 94.88 324 GLY A O 1
ATOM 2359 N N . LYS A 1 325 ? -7.645 -25.812 -10.367 1 97.31 325 LYS A N 1
ATOM 2360 C CA . LYS A 1 325 ? -6.43 -25.781 -11.172 1 97.31 325 LYS A CA 1
ATOM 2361 C C . LYS A 1 325 ? -6.59 -26.609 -12.445 1 97.31 325 LYS A C 1
ATOM 2363 O O . LYS A 1 325 ? -7.172 -27.703 -12.406 1 97.31 325 LYS A O 1
ATOM 2368 N N . LEU A 1 326 ? -6.117 -26.141 -13.547 1 97.94 326 LEU A N 1
ATOM 2369 C CA . LEU A 1 326 ? -6 -26.906 -14.781 1 97.94 326 LEU A CA 1
ATOM 2370 C C . LEU A 1 326 ? -4.566 -27.391 -14.984 1 97.94 326 LEU A C 1
ATOM 2372 O O . LEU A 1 326 ? -3.613 -26.656 -14.719 1 97.94 326 LEU A O 1
ATOM 2376 N N . LEU A 1 327 ? -4.438 -28.625 -15.43 1 98.56 327 LEU A N 1
ATOM 2377 C CA . LEU A 1 327 ? -3.129 -29.234 -15.641 1 98.56 327 LEU A CA 1
ATOM 2378 C C . LEU A 1 327 ? -3.02 -29.797 -17.047 1 98.56 327 LEU A C 1
ATOM 2380 O O . LEU A 1 327 ? -4.031 -30.125 -17.672 1 98.56 327 LEU A O 1
ATOM 2384 N N . LEU A 1 328 ? -1.825 -29.828 -17.531 1 98.75 328 LEU A N 1
ATOM 2385 C CA . LEU A 1 328 ? -1.477 -30.562 -18.75 1 98.75 328 LEU A CA 1
ATOM 2386 C C . LEU A 1 328 ? -0.696 -31.828 -18.391 1 98.75 328 LEU A C 1
ATOM 2388 O O . LEU A 1 328 ? 0.284 -31.766 -17.641 1 98.75 328 LEU A O 1
ATOM 2392 N N . LYS A 1 329 ? -1.104 -32.938 -18.859 1 98.38 329 LYS A N 1
ATOM 2393 C CA . LYS A 1 329 ? -0.327 -34.188 -18.766 1 98.38 329 LYS A CA 1
ATOM 2394 C C . LYS A 1 329 ? 0.759 -34.219 -19.844 1 98.38 329 LYS A C 1
ATOM 2396 O O . LYS A 1 329 ? 0.458 -34.25 -21.031 1 98.38 329 LYS A O 1
ATOM 2401 N N . CYS A 1 330 ? 1.957 -34.25 -19.391 1 97.56 330 CYS A N 1
ATOM 2402 C CA . CYS A 1 330 ? 3.072 -34.094 -20.312 1 97.56 330 CYS A CA 1
ATOM 2403 C C . CYS A 1 330 ? 3.598 -35.469 -20.766 1 97.56 330 CYS A C 1
ATOM 2405 O O . CYS A 1 330 ? 4.504 -35.531 -21.594 1 97.56 330 CYS A O 1
ATOM 2407 N N . ILE A 1 331 ? 3.049 -36.5 -20.156 1 87.19 331 ILE A N 1
ATOM 2408 C CA . ILE A 1 331 ? 3.514 -37.844 -20.484 1 87.19 331 ILE A CA 1
ATOM 2409 C C . ILE A 1 331 ? 2.568 -38.469 -21.5 1 87.19 331 ILE A C 1
ATOM 2411 O O . ILE A 1 331 ? 1.348 -38.438 -21.328 1 87.19 331 ILE A O 1
ATOM 2415 N N . ASP A 1 332 ? 2.807 -38.375 -22.938 1 63.09 332 ASP A N 1
ATOM 2416 C CA . ASP A 1 332 ? 2.027 -39.188 -23.875 1 63.09 332 ASP A CA 1
ATOM 2417 C C . ASP A 1 332 ? 2.668 -40.562 -24.078 1 63.09 332 ASP A C 1
ATOM 2419 O O . ASP A 1 332 ? 3.893 -40.688 -24.047 1 63.09 332 ASP A O 1
ATOM 2423 N N . MET B 1 1 ? -10.898 40.375 12.82 1 95.56 1 MET B N 1
ATOM 2424 C CA . MET B 1 1 ? -10.586 40.219 11.406 1 95.56 1 MET B CA 1
ATOM 2425 C C . MET B 1 1 ? -10.578 38.75 11 1 95.56 1 MET B C 1
ATOM 2427 O O . MET B 1 1 ? -10.266 37.875 11.82 1 95.56 1 MET B O 1
ATOM 2431 N N . GLU B 1 2 ? -10.992 38.438 9.789 1 97.94 2 GLU B N 1
ATOM 2432 C CA . GLU B 1 2 ? -10.898 37.125 9.211 1 97.94 2 GLU B CA 1
ATOM 2433 C C . GLU B 1 2 ? -10.609 37.188 7.711 1 97.94 2 GLU B C 1
ATOM 2435 O O . GLU B 1 2 ? -10.789 38.219 7.09 1 97.94 2 GLU B O 1
ATOM 2440 N N . VAL B 1 3 ? -10.062 36.188 7.191 1 98.38 3 VAL B N 1
ATOM 2441 C CA . VAL B 1 3 ? -9.719 36.094 5.777 1 98.38 3 VAL B CA 1
ATOM 2442 C C . VAL B 1 3 ? -10.648 35.094 5.082 1 98.38 3 VAL B C 1
ATOM 2444 O O . VAL B 1 3 ? -10.734 33.938 5.484 1 98.38 3 VAL B O 1
ATOM 2447 N N . ILE B 1 4 ? -11.32 35.531 4.027 1 98.12 4 ILE B N 1
ATOM 2448 C CA . ILE B 1 4 ? -12.289 34.656 3.354 1 98.12 4 ILE B CA 1
ATOM 2449 C C . ILE B 1 4 ? -11.867 34.438 1.901 1 98.12 4 ILE B C 1
ATOM 2451 O O . ILE B 1 4 ? -11.242 35.312 1.296 1 98.12 4 ILE B O 1
ATOM 2455 N N . ALA B 1 5 ? -12.07 33.312 1.426 1 98 5 ALA B N 1
ATOM 2456 C CA . ALA B 1 5 ? -12.016 33.031 -0.008 1 98 5 ALA B CA 1
ATOM 2457 C C . ALA B 1 5 ? -13.383 33.219 -0.658 1 98 5 ALA B C 1
ATOM 2459 O O . ALA B 1 5 ? -14.367 32.625 -0.237 1 98 5 ALA B O 1
ATOM 2460 N N . THR B 1 6 ? -13.43 33.969 -1.675 1 96.44 6 THR B N 1
ATOM 2461 C CA . THR B 1 6 ? -14.703 34.281 -2.301 1 96.44 6 THR B CA 1
ATOM 2462 C C . THR B 1 6 ? -14.906 33.5 -3.588 1 96.44 6 THR B C 1
ATOM 2464 O O . THR B 1 6 ? -16 33.469 -4.141 1 96.44 6 THR B O 1
ATOM 2467 N N . ALA B 1 7 ? -13.898 32.938 -4.086 1 96.75 7 ALA B N 1
ATOM 2468 C CA . ALA B 1 7 ? -13.867 32.062 -5.273 1 96.75 7 ALA B CA 1
ATOM 2469 C C . ALA B 1 7 ? -12.688 31.109 -5.234 1 96.75 7 ALA B C 1
ATOM 2471 O O . ALA B 1 7 ? -11.82 31.219 -4.359 1 96.75 7 ALA B O 1
ATOM 2472 N N . HIS B 1 8 ? -12.789 30.109 -6.078 1 96.94 8 HIS B N 1
ATOM 2473 C CA . HIS B 1 8 ? -11.594 29.297 -6.242 1 96.94 8 HIS B CA 1
ATOM 2474 C C . HIS B 1 8 ? -10.508 30.062 -6.984 1 96.94 8 HIS B C 1
ATOM 2476 O O . HIS B 1 8 ? -10.805 30.891 -7.859 1 96.94 8 HIS B O 1
ATOM 2482 N N . GLY B 1 9 ? -9.375 29.828 -6.746 1 96.06 9 GLY B N 1
ATOM 2483 C CA . GLY B 1 9 ? -8.219 30.469 -7.336 1 96.06 9 GLY B CA 1
ATOM 2484 C C . GLY B 1 9 ? -6.984 30.406 -6.453 1 96.06 9 GLY B C 1
ATOM 2485 O O . GLY B 1 9 ? -6.828 29.484 -5.664 1 96.06 9 GLY B O 1
ATOM 2486 N N . GLY B 1 10 ? -6.082 31.391 -6.754 1 95.56 10 GLY B N 1
ATOM 2487 C CA . GLY B 1 10 ? -4.93 31.562 -5.887 1 95.56 10 GLY B CA 1
ATOM 2488 C C . GLY B 1 10 ? -5.168 32.562 -4.766 1 95.56 10 GLY B C 1
ATOM 2489 O O . GLY B 1 10 ? -6.312 32.906 -4.461 1 95.56 10 GLY B O 1
ATOM 2490 N N . PRO B 1 11 ? -4.102 32.969 -4.137 1 96.75 11 PRO B N 1
ATOM 2491 C CA . PRO B 1 11 ? -4.207 33.906 -3.014 1 96.75 11 PRO B CA 1
ATOM 2492 C C . PRO B 1 11 ? -4.898 35.219 -3.395 1 96.75 11 PRO B C 1
ATOM 2494 O O . PRO B 1 11 ? -5.359 35.938 -2.52 1 96.75 11 PRO B O 1
ATOM 2497 N N . GLU B 1 12 ? -5.023 35.531 -4.648 1 95.69 12 GLU B N 1
ATOM 2498 C CA . GLU B 1 12 ? -5.605 36.781 -5.121 1 95.69 12 GLU B CA 1
ATOM 2499 C C . GLU B 1 12 ? -7.105 36.812 -4.832 1 95.69 12 GLU B C 1
ATOM 2501 O O . GLU B 1 12 ? -7.711 37.906 -4.859 1 95.69 12 GLU B O 1
ATOM 2506 N N . VAL B 1 13 ? -7.73 35.719 -4.562 1 97.56 13 VAL B N 1
ATOM 2507 C CA . VAL B 1 13 ? -9.18 35.688 -4.371 1 97.56 13 VAL B CA 1
ATOM 2508 C C . VAL B 1 13 ? -9.508 35.938 -2.902 1 97.56 13 VAL B C 1
ATOM 2510 O O . VAL B 1 13 ? -10.68 35.969 -2.516 1 97.56 13 VAL B O 1
ATOM 2513 N N . LEU B 1 14 ? -8.477 36.156 -2.059 1 98.25 14 LEU B N 1
ATOM 2514 C CA . LEU B 1 14 ? -8.68 36.344 -0.627 1 98.25 14 LEU B CA 1
ATOM 2515 C C . LEU B 1 14 ? -9.094 37.781 -0.318 1 98.25 14 LEU B C 1
ATOM 2517 O O . LEU B 1 14 ? -8.586 38.719 -0.941 1 98.25 14 LEU B O 1
ATOM 2521 N N . THR B 1 15 ? -10 37.875 0.625 1 97.75 15 THR B N 1
ATOM 2522 C CA . THR B 1 15 ? -10.438 39.156 1.126 1 97.75 15 THR B CA 1
ATOM 2523 C C . THR B 1 15 ? -10.391 39.219 2.65 1 97.75 15 THR B C 1
ATOM 2525 O O . THR B 1 15 ? -10.789 38.25 3.311 1 97.75 15 THR B O 1
ATOM 2528 N N . VAL B 1 16 ? -9.938 40.312 3.184 1 97.38 16 VAL B N 1
ATOM 2529 C CA . VAL B 1 16 ? -9.906 40.531 4.625 1 97.38 16 VAL B CA 1
ATOM 2530 C C . VAL B 1 16 ? -11.148 41.312 5.051 1 97.38 16 VAL B C 1
ATOM 2532 O O . VAL B 1 16 ? -11.516 42.312 4.398 1 97.38 16 VAL B O 1
ATOM 2535 N N . ARG B 1 17 ? -11.75 40.906 6.086 1 96.69 17 ARG B N 1
ATOM 2536 C CA . ARG B 1 17 ? -12.906 41.625 6.613 1 96.69 17 ARG B CA 1
ATOM 2537 C C . ARG B 1 17 ? -12.992 41.5 8.133 1 96.69 17 ARG B C 1
ATOM 2539 O O . ARG B 1 17 ? -12.227 40.75 8.734 1 96.69 17 ARG B O 1
ATOM 2546 N N . PRO B 1 18 ? -13.867 42.312 8.719 1 95.69 18 PRO B N 1
ATOM 2547 C CA . PRO B 1 18 ? -14.086 42.094 10.156 1 95.69 18 PRO B CA 1
ATOM 2548 C C . PRO B 1 18 ? -14.617 40.719 10.484 1 95.69 18 PRO B C 1
ATOM 2550 O O . PRO B 1 18 ? -15.352 40.125 9.695 1 95.69 18 PRO B O 1
ATOM 2553 N N . SER B 1 19 ? -14.234 40.25 11.664 1 95.38 19 SER B N 1
ATOM 2554 C CA . SER B 1 19 ? -14.633 38.906 12.094 1 95.38 19 SER B CA 1
ATOM 2555 C C . SER B 1 19 ? -16.156 38.781 12.164 1 95.38 19 SER B C 1
ATOM 2557 O O . SER B 1 19 ? -16.828 39.625 12.711 1 95.38 19 SER B O 1
ATOM 2559 N N . SER B 1 20 ? -16.625 37.688 11.617 1 94.31 20 SER B N 1
ATOM 2560 C CA . SER B 1 20 ? -18.047 37.406 11.695 1 94.31 20 SER B CA 1
ATOM 2561 C C . SER B 1 20 ? -18.422 36.875 13.07 1 94.31 20 SER B C 1
ATOM 2563 O O . SER B 1 20 ? -19.594 36.875 13.445 1 94.31 20 SER B O 1
ATOM 2565 N N . HIS B 1 21 ? -17.453 36.406 13.758 1 95.56 21 HIS B N 1
ATOM 2566 C CA . HIS B 1 21 ? -17.672 35.844 15.094 1 95.56 21 HIS B CA 1
ATOM 2567 C C . HIS B 1 21 ? -16.984 36.688 16.156 1 95.56 21 HIS B C 1
ATOM 2569 O O . HIS B 1 21 ? -15.836 37.094 15.977 1 95.56 21 HIS B O 1
ATOM 2575 N N . THR B 1 22 ? -17.703 36.969 17.219 1 95.25 22 THR B N 1
ATOM 2576 C CA . THR B 1 22 ? -17.203 37.625 18.422 1 95.25 22 THR B CA 1
ATOM 2577 C C . THR B 1 22 ? -17.875 37.062 19.672 1 95.25 22 THR B C 1
ATOM 2579 O O . THR B 1 22 ? -18.938 36.438 19.578 1 95.25 22 THR B O 1
ATOM 2582 N N . PRO B 1 23 ? -17.188 37.188 20.766 1 95.06 23 PRO B N 1
ATOM 2583 C CA . PRO B 1 23 ? -17.781 36.656 21.984 1 95.06 23 PRO B CA 1
ATOM 2584 C C . PRO B 1 23 ? -19.188 37.156 22.25 1 95.06 23 PRO B C 1
ATOM 2586 O O . PRO B 1 23 ? -20.047 36.375 22.703 1 95.06 23 PRO B O 1
ATOM 2589 N N . ASP B 1 24 ? -19.484 38.344 21.984 1 94.62 24 ASP B N 1
ATOM 2590 C CA . ASP B 1 24 ? -20.766 38.969 22.312 1 94.62 24 ASP B CA 1
ATOM 2591 C C . ASP B 1 24 ? -21.812 38.656 21.25 1 94.62 24 ASP B C 1
ATOM 2593 O O . ASP B 1 24 ? -23.016 38.594 21.547 1 94.62 24 ASP B O 1
ATOM 2597 N N . ALA B 1 25 ? -21.375 38.438 20.062 1 94.81 25 ALA B N 1
ATOM 2598 C CA . ALA B 1 25 ? -22.328 38.344 18.953 1 94.81 25 ALA B CA 1
ATOM 2599 C C . ALA B 1 25 ? -22.562 36.906 18.531 1 94.81 25 ALA B C 1
ATOM 2601 O O . ALA B 1 25 ? -23.609 36.594 17.969 1 94.81 25 ALA B O 1
ATOM 2602 N N . THR B 1 26 ? -21.641 36.031 18.781 1 96.25 26 THR B N 1
ATOM 2603 C CA . THR B 1 26 ? -21.703 34.656 18.234 1 96.25 26 THR B CA 1
ATOM 2604 C C . THR B 1 26 ? -22.625 33.781 19.078 1 96.25 26 THR B C 1
ATOM 2606 O O . THR B 1 26 ? -22.484 33.719 20.312 1 96.25 26 THR B O 1
ATOM 2609 N N . GLN B 1 27 ? -23.562 33.188 18.453 1 96.81 27 GLN B N 1
ATOM 2610 C CA . GLN B 1 27 ? -24.375 32.156 19.078 1 96.81 27 GLN B CA 1
ATOM 2611 C C . GLN B 1 27 ? -23.828 30.766 18.797 1 96.81 27 GLN B C 1
ATOM 2613 O O . GLN B 1 27 ? -23.672 30.391 17.625 1 96.81 27 GLN B O 1
ATOM 2618 N N . LEU B 1 28 ? -23.609 30.078 19.844 1 97.5 28 LEU B N 1
ATOM 2619 C CA . LEU B 1 28 ? -23.016 28.75 19.719 1 97.5 28 LEU B CA 1
ATOM 2620 C C . LEU B 1 28 ? -24.078 27.672 19.781 1 97.5 28 LEU B C 1
ATOM 2622 O O . LEU B 1 28 ? -25.031 27.766 20.562 1 97.5 28 LEU B O 1
ATOM 2626 N N . GLU B 1 29 ? -23.953 26.766 18.906 1 96.19 29 GLU B N 1
ATOM 2627 C CA . GLU B 1 29 ? -24.766 25.562 19.016 1 96.19 29 GLU B CA 1
ATOM 2628 C C . GLU B 1 29 ? -24.234 24.641 20.109 1 96.19 29 GLU B C 1
ATOM 2630 O O . GLU B 1 29 ? -23.172 24.906 20.688 1 96.19 29 GLU B O 1
ATOM 2635 N N . GLY B 1 30 ? -25.016 23.625 20.391 1 96.62 30 GLY B N 1
ATOM 2636 C CA . GLY B 1 30 ? -24.562 22.641 21.359 1 96.62 30 GLY B CA 1
ATOM 2637 C C . GLY B 1 30 ? -23.25 21.984 20.984 1 96.62 30 GLY B C 1
ATOM 2638 O O . GLY B 1 30 ? -23.062 21.609 19.828 1 96.62 30 GLY B O 1
ATOM 2639 N N . GLY B 1 31 ? -22.281 21.953 22 1 97.44 31 GLY B N 1
ATOM 2640 C CA . GLY B 1 31 ? -21 21.281 21.781 1 97.44 31 GLY B CA 1
ATOM 2641 C C . GLY B 1 31 ? -19.969 22.172 21.141 1 97.44 31 GLY B C 1
ATOM 2642 O O . GLY B 1 31 ? -18.812 21.766 20.969 1 97.44 31 GLY B O 1
ATOM 2643 N N . GLN B 1 32 ? -20.328 23.422 20.859 1 98 32 GLN B N 1
ATOM 2644 C CA . GLN B 1 32 ? -19.406 24.328 20.172 1 98 32 GLN B CA 1
ATOM 2645 C C . GLN B 1 32 ? -18.719 25.25 21.172 1 98 32 GLN B C 1
ATOM 2647 O O . GLN B 1 32 ? -19.203 25.453 22.281 1 98 32 GLN B O 1
ATOM 2652 N N . VAL B 1 33 ? -17.641 25.719 20.797 1 98.31 33 VAL B N 1
ATOM 2653 C CA . VAL B 1 33 ? -16.891 26.719 21.547 1 98.31 33 VAL B CA 1
ATOM 2654 C C . VAL B 1 33 ? -16.406 27.828 20.609 1 98.31 33 VAL B C 1
ATOM 2656 O O . VAL B 1 33 ? -16.406 27.656 19.391 1 98.31 33 VAL B O 1
ATOM 2659 N N . LEU B 1 34 ? -16.156 28.906 21.156 1 98.56 34 LEU B N 1
ATOM 2660 C CA . LEU B 1 34 ? -15.484 30 20.453 1 98.56 34 LEU B CA 1
ATOM 2661 C C . LEU B 1 34 ? -14.039 30.141 20.906 1 98.56 34 LEU B C 1
ATOM 2663 O O . LEU B 1 34 ? -13.773 30.297 22.109 1 98.56 34 LEU B O 1
ATOM 2667 N N . VAL B 1 35 ? -13.172 30 20.031 1 98.44 35 VAL B N 1
ATOM 2668 C CA . VAL B 1 35 ? -11.75 30.125 20.328 1 98.44 35 VAL B CA 1
ATOM 2669 C C . VAL B 1 35 ? -11.242 31.484 19.828 1 98.44 35 VAL B C 1
ATOM 2671 O O . VAL B 1 35 ? -11.492 31.859 18.688 1 98.44 35 VAL B O 1
ATOM 2674 N N . ARG B 1 36 ? -10.664 32.281 20.672 1 98.5 36 ARG B N 1
ATOM 2675 C CA . ARG B 1 36 ? -9.875 33.406 20.234 1 98.5 36 ARG B CA 1
ATOM 2676 C C . ARG B 1 36 ? -8.484 33 19.797 1 98.5 36 ARG B C 1
ATOM 2678 O O . ARG B 1 36 ? -7.645 32.625 20.625 1 98.5 36 ARG B O 1
ATOM 2685 N N . ASN B 1 37 ? -8.273 33.031 18.484 1 98.38 37 ASN B N 1
ATOM 2686 C CA . ASN B 1 37 ? -7.035 32.531 17.938 1 98.38 37 ASN B CA 1
ATOM 2687 C C . ASN B 1 37 ? -5.855 33.438 18.234 1 98.38 37 ASN B C 1
ATOM 2689 O O . ASN B 1 37 ? -5.949 34.656 18.031 1 98.38 37 ASN B O 1
ATOM 2693 N N . ALA B 1 38 ? -4.805 32.875 18.734 1 98.62 38 ALA B N 1
ATOM 2694 C CA . ALA B 1 38 ? -3.523 33.594 18.797 1 98.62 38 ALA B CA 1
ATOM 2695 C C . ALA B 1 38 ? -2.758 33.406 17.484 1 98.62 38 ALA B C 1
ATOM 2697 O O . ALA B 1 38 ? -2.227 34.375 16.938 1 98.62 38 ALA B O 1
ATOM 2698 N N . TYR B 1 39 ? -2.73 32.219 16.984 1 98.69 39 TYR B N 1
ATOM 2699 C CA . TYR B 1 39 ? -2.035 31.875 15.742 1 98.69 39 TYR B CA 1
ATOM 2700 C C . TYR B 1 39 ? -2.865 30.922 14.883 1 98.69 39 TYR B C 1
ATOM 2702 O O . TYR B 1 39 ? -3.65 30.141 15.406 1 98.69 39 TYR B O 1
ATOM 2710 N N . ALA B 1 40 ? -2.748 31.062 13.602 1 98.56 40 ALA B N 1
ATOM 2711 C CA . ALA B 1 40 ? -3.207 30.078 12.625 1 98.56 40 ALA B CA 1
ATOM 2712 C C . ALA B 1 40 ? -2.037 29.516 11.836 1 98.56 40 ALA B C 1
ATOM 2714 O O . ALA B 1 40 ? -1.072 30.219 11.539 1 98.56 40 ALA B O 1
ATOM 2715 N N . GLY B 1 41 ? -2.096 28.234 11.594 1 98.19 41 GLY B N 1
ATOM 2716 C CA . GLY B 1 41 ? -1.074 27.609 10.766 1 98.19 41 GLY B CA 1
ATOM 2717 C C . GLY B 1 41 ? -1.36 27.734 9.281 1 98.19 41 GLY B C 1
ATOM 2718 O O . GLY B 1 41 ? -2.512 27.625 8.852 1 98.19 41 GLY B O 1
ATOM 2719 N N . VAL B 1 42 ? -0.328 28.016 8.484 1 98 42 VAL B N 1
ATOM 2720 C CA . VAL B 1 42 ? -0.428 28.062 7.031 1 98 42 VAL B CA 1
ATOM 2721 C C . VAL B 1 42 ? 0.002 26.703 6.453 1 98 42 VAL B C 1
ATOM 2723 O O . VAL B 1 42 ? 1.11 26.234 6.719 1 98 42 VAL B O 1
ATOM 2726 N N . ASN B 1 43 ? -0.872 26.031 5.695 1 96.31 43 ASN B N 1
ATOM 2727 C CA . ASN B 1 43 ? -0.629 24.688 5.191 1 96.31 43 ASN B CA 1
ATOM 2728 C C . ASN B 1 43 ? -0.928 24.578 3.697 1 96.31 43 ASN B C 1
ATOM 2730 O O . ASN B 1 43 ? -1.75 25.344 3.172 1 96.31 43 ASN B O 1
ATOM 2734 N N . PHE B 1 44 ? -0.334 23.656 3.07 1 95 44 PHE B N 1
ATOM 2735 C CA . PHE B 1 44 ? -0.629 23.422 1.661 1 95 44 PHE B CA 1
ATOM 2736 C C . PHE B 1 44 ? -2.086 23.016 1.472 1 95 44 PHE B C 1
ATOM 2738 O O . PHE B 1 44 ? -2.688 23.312 0.436 1 95 44 PHE B O 1
ATOM 2745 N N . ILE B 1 45 ? -2.66 22.344 2.443 1 94.31 45 ILE B N 1
ATOM 2746 C CA . ILE B 1 45 ? -4.055 21.922 2.318 1 94.31 45 ILE B CA 1
ATOM 2747 C C . ILE B 1 45 ? -4.941 23.156 2.125 1 94.31 45 ILE B C 1
ATOM 2749 O O . ILE B 1 45 ? -5.977 23.078 1.46 1 94.31 45 ILE B O 1
ATOM 2753 N N . ASP B 1 46 ? -4.57 24.297 2.627 1 96.25 46 ASP B N 1
ATOM 2754 C CA . ASP B 1 46 ? -5.297 25.531 2.393 1 96.25 46 ASP B CA 1
ATOM 2755 C C . ASP B 1 46 ? -5.312 25.891 0.909 1 96.25 46 ASP B C 1
ATOM 2757 O O . ASP B 1 46 ? -6.316 26.391 0.392 1 96.25 46 ASP B O 1
ATOM 2761 N N . THR B 1 47 ? -4.23 25.625 0.263 1 95.38 47 THR B N 1
ATOM 2762 C CA . THR B 1 47 ? -4.129 25.922 -1.162 1 95.38 47 THR B CA 1
ATOM 2763 C C . THR B 1 47 ? -4.984 24.953 -1.977 1 95.38 47 THR B C 1
ATOM 2765 O O . THR B 1 47 ? -5.508 25.312 -3.033 1 95.38 47 THR B O 1
ATOM 2768 N N . TYR B 1 48 ? -5.105 23.734 -1.452 1 93.31 48 TYR B N 1
ATOM 2769 C CA . TYR B 1 48 ? -5.957 22.766 -2.146 1 93.31 48 TYR B CA 1
ATOM 2770 C C . TYR B 1 48 ? -7.418 23.203 -2.104 1 93.31 48 TYR B C 1
ATOM 2772 O O . TYR B 1 48 ? -8.141 23.062 -3.092 1 93.31 48 TYR B O 1
ATOM 2780 N N . PHE B 1 49 ? -7.816 23.734 -1.008 1 94.25 49 PHE B N 1
ATOM 2781 C CA . PHE B 1 49 ? -9.172 24.25 -0.904 1 94.25 49 PHE B CA 1
ATOM 2782 C C . PHE B 1 49 ? -9.352 25.484 -1.779 1 94.25 49 PHE B C 1
ATOM 2784 O O . PHE B 1 49 ? -10.352 25.625 -2.48 1 94.25 49 PHE B O 1
ATOM 2791 N N . LEU B 1 50 ? -8.391 26.297 -1.801 1 95.94 50 LEU B N 1
ATOM 2792 C CA . LEU B 1 50 ? -8.469 27.531 -2.576 1 95.94 50 LEU B CA 1
ATOM 2793 C C . LEU B 1 50 ? -8.578 27.234 -4.066 1 95.94 50 LEU B C 1
ATOM 2795 O O . LEU B 1 50 ? -9.352 27.875 -4.781 1 95.94 50 LEU B O 1
ATOM 2799 N N . SER B 1 51 ? -7.805 26.281 -4.496 1 94.12 51 SER B N 1
ATOM 2800 C CA . SER B 1 51 ? -7.773 25.953 -5.918 1 94.12 51 SER B CA 1
ATOM 2801 C C . SER B 1 51 ? -9.016 25.172 -6.332 1 94.12 51 SER B C 1
ATOM 2803 O O . SER B 1 51 ? -9.312 25.062 -7.523 1 94.12 51 SER B O 1
ATOM 2805 N N . GLY B 1 52 ? -9.688 24.531 -5.355 1 93.25 52 GLY B N 1
ATOM 2806 C CA . GLY B 1 52 ? -10.844 23.703 -5.652 1 93.25 52 GLY B CA 1
ATOM 2807 C C . GLY B 1 52 ? -10.516 22.234 -5.773 1 93.25 52 GLY B C 1
ATOM 2808 O O . GLY B 1 52 ? -11.398 21.406 -6.027 1 93.25 52 GLY B O 1
ATOM 2809 N N . LEU B 1 53 ? -9.242 21.922 -5.582 1 88.69 53 LEU B N 1
ATOM 2810 C CA . LEU B 1 53 ? -8.875 20.516 -5.559 1 88.69 53 LEU B CA 1
ATOM 2811 C C . LEU B 1 53 ? -9.641 19.766 -4.457 1 88.69 53 LEU B C 1
ATOM 2813 O O . LEU B 1 53 ? -10.086 18.641 -4.66 1 88.69 53 LEU B O 1
ATOM 2817 N N . TYR B 1 54 ? -9.664 20.344 -3.252 1 90.19 54 TYR B N 1
ATOM 2818 C CA . TYR B 1 54 ? -10.562 19.922 -2.189 1 90.19 54 TYR B CA 1
ATOM 2819 C C . TYR B 1 54 ? -11.781 20.828 -2.1 1 90.19 54 TYR B C 1
ATOM 2821 O O . TYR B 1 54 ? -11.68 22.031 -2.334 1 90.19 54 TYR B O 1
ATOM 2829 N N . LYS B 1 55 ? -12.891 20.375 -1.778 1 88.62 55 LYS B N 1
ATOM 2830 C CA . LYS B 1 55 ? -14.133 21.141 -1.806 1 88.62 55 LYS B CA 1
ATOM 2831 C C . LYS B 1 55 ? -14.562 21.547 -0.398 1 88.62 55 LYS B C 1
ATOM 2833 O O . LYS B 1 55 ? -14.508 20.734 0.529 1 88.62 55 LYS B O 1
ATOM 2838 N N . LYS B 1 56 ? -14.898 22.766 -0.263 1 92.62 56 LYS B N 1
ATOM 2839 C CA . LYS B 1 56 ? -15.594 23.266 0.918 1 92.62 56 LYS B CA 1
ATOM 2840 C C . LYS B 1 56 ? -17.109 23.25 0.713 1 92.62 56 LYS B C 1
ATOM 2842 O O . LYS B 1 56 ? -17.594 23.359 -0.417 1 92.62 56 LYS B O 1
ATOM 2847 N N . PRO B 1 57 ? -17.859 23.125 1.754 1 90 57 PRO B N 1
ATOM 2848 C CA . PRO B 1 57 ? -19.312 23.047 1.621 1 90 57 PRO B CA 1
ATOM 2849 C C . PRO B 1 57 ? -19.922 24.328 1.073 1 90 57 PRO B C 1
ATOM 2851 O O . PRO B 1 57 ? -21 24.281 0.458 1 90 57 PRO B O 1
ATOM 2854 N N . ALA B 1 58 ? -19.297 25.422 1.331 1 91.31 58 ALA B N 1
ATOM 2855 C CA . ALA B 1 58 ? -19.891 26.688 0.925 1 91.31 58 ALA B CA 1
ATOM 2856 C C . ALA B 1 58 ? -18.812 27.719 0.602 1 91.31 58 ALA B C 1
ATOM 2858 O O . ALA B 1 58 ? -17.688 27.625 1.105 1 91.31 58 ALA B O 1
ATOM 2859 N N . MET B 1 59 ? -19.203 28.609 -0.299 1 93.94 59 MET B N 1
ATOM 2860 C CA . MET B 1 59 ? -18.438 29.812 -0.613 1 93.94 59 MET B CA 1
ATOM 2861 C C . MET B 1 59 ? -19.266 31.078 -0.369 1 93.94 59 MET B C 1
ATOM 2863 O O . MET B 1 59 ? -20.453 31.109 -0.688 1 93.94 59 MET B O 1
ATOM 2867 N N . PRO B 1 60 ? -18.75 32.156 0.224 1 95.5 60 PRO B N 1
ATOM 2868 C CA . PRO B 1 60 ? -17.375 32.25 0.707 1 95.5 60 PRO B CA 1
ATOM 2869 C C . PRO B 1 60 ? -17.141 31.469 1.998 1 95.5 60 PRO B C 1
ATOM 2871 O O . PRO B 1 60 ? -18.109 31.047 2.643 1 95.5 60 PRO B O 1
ATOM 2874 N N . TYR B 1 61 ? -15.953 31.156 2.297 1 96.44 61 TYR B N 1
ATOM 2875 C CA . TYR B 1 61 ? -15.586 30.516 3.557 1 96.44 61 TYR B CA 1
ATOM 2876 C C . TYR B 1 61 ? -14.328 31.141 4.137 1 96.44 61 TYR B C 1
ATOM 2878 O O . TYR B 1 61 ? -13.523 31.734 3.408 1 96.44 61 TYR B O 1
ATOM 2886 N N . VAL B 1 62 ? -14.219 31.094 5.469 1 97.44 62 VAL B N 1
ATOM 2887 C CA . VAL B 1 62 ? -13 31.531 6.133 1 97.44 62 VAL B CA 1
ATOM 2888 C C . VAL B 1 62 ? -11.891 30.5 5.922 1 97.44 62 VAL B C 1
ATOM 2890 O O . VAL B 1 62 ? -12.094 29.312 6.176 1 97.44 62 VAL B O 1
ATOM 2893 N N . VAL B 1 63 ? -10.719 30.906 5.484 1 97.69 63 VAL B N 1
ATOM 2894 C CA . VAL B 1 63 ? -9.609 30.031 5.129 1 97.69 63 VAL B CA 1
ATOM 2895 C C . VAL B 1 63 ? -8.906 29.547 6.398 1 97.69 63 VAL B C 1
ATOM 2897 O O . VAL B 1 63 ? -9 30.188 7.449 1 97.69 63 VAL B O 1
ATOM 2900 N N . GLY B 1 64 ? -8.289 28.438 6.246 1 97.56 64 GLY B N 1
ATOM 2901 C CA . GLY B 1 64 ? -7.434 27.938 7.309 1 97.56 64 GLY B CA 1
ATOM 2902 C C . GLY B 1 64 ? -8.016 26.75 8.039 1 97.56 64 GLY B C 1
ATOM 2903 O O . GLY B 1 64 ? -9.211 26.719 8.344 1 97.56 64 GLY B O 1
ATOM 2904 N N . GLU B 1 65 ? -7.121 25.781 8.43 1 96.69 65 GLU B N 1
ATOM 2905 C CA . GLU B 1 65 ? -7.59 24.531 9.008 1 96.69 65 GLU B CA 1
ATOM 2906 C C . GLU B 1 65 ? -6.992 24.297 10.391 1 96.69 65 GLU B C 1
ATOM 2908 O O . GLU B 1 65 ? -7.395 23.391 11.109 1 96.69 65 GLU B O 1
ATOM 2913 N N . GLU B 1 66 ? -6.098 25.094 10.766 1 97.19 66 GLU B N 1
ATOM 2914 C CA . GLU B 1 66 ? -5.273 24.859 11.945 1 97.19 66 GLU B CA 1
ATOM 2915 C C . GLU B 1 66 ? -5.086 26.141 12.75 1 97.19 66 GLU B C 1
ATOM 2917 O O . GLU B 1 66 ? -4.844 27.219 12.18 1 97.19 66 GLU B O 1
ATOM 2922 N N . GLY B 1 67 ? -5.23 26.016 14.07 1 98.06 67 GLY B N 1
ATOM 2923 C CA . GLY B 1 67 ? -5.043 27.188 14.898 1 98.06 67 GLY B CA 1
ATOM 2924 C C . GLY B 1 67 ? -4.824 26.859 16.359 1 98.06 67 GLY B C 1
ATOM 2925 O O . GLY B 1 67 ? -4.906 25.703 16.766 1 98.06 67 GLY B O 1
ATOM 2926 N N . ALA B 1 68 ? -4.457 27.844 17.125 1 98.62 68 ALA B N 1
ATOM 2927 C CA . ALA B 1 68 ? -4.293 27.766 18.578 1 98.62 68 ALA B CA 1
ATOM 2928 C C . ALA B 1 68 ? -4.656 29.094 19.25 1 98.62 68 ALA B C 1
ATOM 2930 O O . ALA B 1 68 ? -4.414 30.156 18.688 1 98.62 68 ALA B O 1
ATOM 2931 N N . GLY B 1 69 ? -5.176 28.984 20.375 1 98.31 69 GLY B N 1
ATOM 2932 C CA . GLY B 1 69 ? -5.578 30.141 21.156 1 98.31 69 GLY B CA 1
ATOM 2933 C C . GLY B 1 69 ? -6.281 29.766 22.453 1 98.31 69 GLY B C 1
ATOM 2934 O O . GLY B 1 69 ? -5.898 28.812 23.109 1 98.31 69 GLY B O 1
ATOM 2935 N N . ALA B 1 70 ? -7.281 30.625 22.781 1 98.5 70 ALA B N 1
ATOM 2936 C CA . ALA B 1 70 ? -7.973 30.422 24.062 1 98.5 70 ALA B CA 1
ATOM 2937 C C . ALA B 1 70 ? -9.477 30.297 23.844 1 98.5 70 ALA B C 1
ATOM 2939 O O . ALA B 1 70 ? -10.055 31.031 23.031 1 98.5 70 ALA B O 1
ATOM 2940 N N . VAL B 1 71 ? -10.078 29.438 24.656 1 98.69 71 VAL B N 1
ATOM 2941 C CA . VAL B 1 71 ? -11.539 29.328 24.625 1 98.69 71 VAL B CA 1
ATOM 2942 C C . VAL B 1 71 ? -12.148 30.547 25.328 1 98.69 71 VAL B C 1
ATOM 2944 O O . VAL B 1 71 ? -11.828 30.828 26.484 1 98.69 71 VAL B O 1
ATOM 2947 N N . VAL B 1 72 ? -13.07 31.281 24.641 1 98.5 72 VAL B N 1
ATOM 2948 C CA . VAL B 1 72 ? -13.586 32.5 25.234 1 98.5 72 VAL B CA 1
ATOM 2949 C C . VAL B 1 72 ? -15.102 32.406 25.406 1 98.5 72 VAL B C 1
ATOM 2951 O O . VAL B 1 72 ? -15.711 33.25 26.062 1 98.5 72 VAL B O 1
ATOM 2954 N N . LYS B 1 73 ? -15.703 31.391 24.781 1 98.31 73 LYS B N 1
ATOM 2955 C CA . LYS B 1 73 ? -17.125 31.109 24.938 1 98.31 73 LYS B CA 1
ATOM 2956 C C . LYS B 1 73 ? -17.406 29.625 24.75 1 98.31 73 LYS B C 1
ATOM 2958 O O . LYS B 1 73 ? -16.781 28.953 23.938 1 98.31 73 LYS B O 1
ATOM 2963 N N . VAL B 1 74 ? -18.328 29.078 25.578 1 98.12 74 VAL B N 1
ATOM 2964 C CA . VAL B 1 74 ? -18.703 27.672 25.484 1 98.12 74 VAL B CA 1
ATOM 2965 C C . VAL B 1 74 ? -20.203 27.547 25.266 1 98.12 74 VAL B C 1
ATOM 2967 O O . VAL B 1 74 ? -20.984 28.328 25.828 1 98.12 74 VAL B O 1
ATOM 2970 N N . GLY B 1 75 ? -20.594 26.688 24.391 1 97.44 75 GLY B N 1
ATOM 2971 C CA . GLY B 1 75 ? -22 26.422 24.156 1 97.44 75 GLY B CA 1
ATOM 2972 C C . GLY B 1 75 ? -22.562 25.391 25.109 1 97.44 75 GLY B C 1
ATOM 2973 O O . GLY B 1 75 ? -21.891 24.938 26.031 1 97.44 75 GLY B O 1
ATOM 2974 N N . ALA B 1 76 ? -23.859 25.078 24.812 1 97.31 76 ALA B N 1
ATOM 2975 C CA . ALA B 1 76 ? -24.562 24.109 25.641 1 97.31 76 ALA B CA 1
ATOM 2976 C C . ALA B 1 76 ? -23.844 22.766 25.641 1 97.31 76 ALA B C 1
ATOM 2978 O O . ALA B 1 76 ? -23.375 22.312 24.578 1 97.31 76 ALA B O 1
ATOM 2979 N N . GLY B 1 77 ? -23.672 22.203 26.812 1 97.44 77 GLY B N 1
ATOM 2980 C CA . GLY B 1 77 ? -23.094 20.875 26.922 1 97.44 77 GLY B CA 1
ATOM 2981 C C . GLY B 1 77 ? -21.578 20.875 27.078 1 97.44 77 GLY B C 1
ATOM 2982 O O . GLY B 1 77 ? -20.969 19.844 27.359 1 97.44 77 GLY B O 1
ATOM 2983 N N . VAL B 1 78 ? -20.938 22 26.844 1 97.94 78 VAL B N 1
ATOM 2984 C CA . VAL B 1 78 ? -19.5 22.109 27.031 1 97.94 78 VAL B CA 1
ATOM 2985 C C . VAL B 1 78 ? -19.188 22.625 28.438 1 97.94 78 VAL B C 1
ATOM 2987 O O . VAL B 1 78 ? -19.75 23.641 28.859 1 97.94 78 VAL B O 1
ATOM 2990 N N . PRO B 1 79 ? -18.391 21.969 29.172 1 97.25 79 PRO B N 1
ATOM 2991 C CA . PRO B 1 79 ? -18.078 22.391 30.531 1 97.25 79 PRO B CA 1
ATOM 2992 C C . PRO B 1 79 ? -17.469 23.797 30.594 1 97.25 79 PRO B C 1
ATOM 2994 O O . PRO B 1 79 ? -16.578 24.109 29.797 1 97.25 79 PRO B O 1
ATOM 2997 N N . GLU B 1 80 ? -17.797 24.516 31.547 1 96.94 80 GLU B N 1
ATOM 2998 C CA . GLU B 1 80 ? -17.297 25.875 31.734 1 96.94 80 GLU B CA 1
ATOM 2999 C C . GLU B 1 80 ? -15.805 25.875 32.094 1 96.94 80 GLU B C 1
ATOM 3001 O O . GLU B 1 80 ? -15.133 26.891 31.938 1 96.94 80 GLU B O 1
ATOM 3006 N N . THR B 1 81 ? -15.359 24.766 32.5 1 97.31 81 THR B N 1
ATOM 3007 C CA . THR B 1 81 ? -13.945 24.656 32.844 1 97.31 81 THR B CA 1
ATOM 3008 C C . THR B 1 81 ? -13.07 24.844 31.609 1 97.31 81 THR B C 1
ATOM 3010 O O . THR B 1 81 ? -11.859 25.062 31.719 1 97.31 81 THR B O 1
ATOM 3013 N N . MET B 1 82 ? -13.68 24.734 30.469 1 97.56 82 MET B N 1
ATOM 3014 C CA . MET B 1 82 ? -12.945 24.922 29.219 1 97.56 82 MET B CA 1
ATOM 3015 C C . MET B 1 82 ? -12.656 26.391 28.984 1 97.56 82 MET B C 1
ATOM 3017 O O . MET B 1 82 ? -11.758 26.734 28.203 1 97.56 82 MET B O 1
ATOM 3021 N N . LEU B 1 83 ? -13.398 27.297 29.641 1 98 83 LEU B N 1
ATOM 3022 C CA . LEU B 1 83 ? -13.188 28.734 29.469 1 98 83 LEU B CA 1
ATOM 3023 C C . LEU B 1 83 ? -11.781 29.125 29.891 1 98 83 LEU B C 1
ATOM 3025 O O . LEU B 1 83 ? -11.336 28.766 30.984 1 98 83 LEU B O 1
ATOM 3029 N N . GLY B 1 84 ? -11.117 29.781 28.969 1 97.81 84 GLY B N 1
ATOM 3030 C CA . GLY B 1 84 ? -9.797 30.312 29.281 1 97.81 84 GLY B CA 1
ATOM 3031 C C . GLY B 1 84 ? -8.68 29.328 28.969 1 97.81 84 GLY B C 1
ATOM 3032 O O . GLY B 1 84 ? -7.512 29.719 28.922 1 97.81 84 GLY B O 1
ATOM 3033 N N . LYS B 1 85 ? -9.008 28.109 28.719 1 98.19 85 LYS B N 1
ATOM 3034 C CA . LYS B 1 85 ? -7.992 27.109 28.391 1 98.19 85 LYS B CA 1
ATOM 3035 C C . LYS B 1 85 ? -7.309 27.438 27.062 1 98.19 85 LYS B C 1
ATOM 3037 O O . LYS B 1 85 ? -7.957 27.875 26.109 1 98.19 85 LYS B O 1
ATOM 3042 N N . ARG B 1 86 ? -5.98 27.219 27.047 1 98.62 86 ARG B N 1
ATOM 3043 C CA . ARG B 1 86 ? -5.258 27.25 25.781 1 98.62 86 ARG B CA 1
ATOM 3044 C C . ARG B 1 86 ? -5.488 25.969 24.984 1 98.62 86 ARG B C 1
ATOM 3046 O O . ARG B 1 86 ? -5.254 24.859 25.5 1 98.62 86 ARG B O 1
ATOM 3053 N N . VAL B 1 87 ? -5.957 26.125 23.766 1 98.56 87 VAL B N 1
ATOM 3054 C CA . VAL B 1 87 ? -6.305 24.969 22.953 1 98.56 87 VAL B CA 1
ATOM 3055 C C . VAL B 1 87 ? -5.707 25.109 21.547 1 98.56 87 VAL B C 1
ATOM 3057 O O . VAL B 1 87 ? -5.363 26.219 21.125 1 98.56 87 VAL B O 1
ATOM 3060 N N . ALA B 1 88 ? -5.465 24.031 20.938 1 98.5 88 ALA B N 1
ATOM 3061 C CA . ALA B 1 88 ? -5.094 23.938 19.531 1 98.5 88 ALA B CA 1
ATOM 3062 C C . ALA B 1 88 ? -6.004 22.969 18.781 1 98.5 88 ALA B C 1
ATOM 3064 O O . ALA B 1 88 ? -6.652 22.125 19.391 1 98.5 88 ALA B O 1
ATOM 3065 N N . TYR B 1 89 ? -6.145 23.172 17.469 1 97.38 89 TYR B N 1
ATOM 3066 C CA . TYR B 1 89 ? -7.047 22.312 16.703 1 97.38 89 TYR B CA 1
ATOM 3067 C C . TYR B 1 89 ? -6.598 22.203 15.258 1 97.38 89 TYR B C 1
ATOM 3069 O O . TYR B 1 89 ? -5.871 23.062 14.758 1 97.38 89 TYR B O 1
ATOM 3077 N N . PHE B 1 90 ? -6.777 21.094 14.672 1 95.88 90 PHE B N 1
ATOM 3078 C CA . PHE B 1 90 ? -6.867 20.906 13.227 1 95.88 90 PHE B CA 1
ATOM 3079 C C . PHE B 1 90 ? -8.32 20.766 12.789 1 95.88 90 PHE B C 1
ATOM 3081 O O . PHE B 1 90 ? -8.961 19.75 13.062 1 95.88 90 PHE B O 1
ATOM 3088 N N . GLY B 1 91 ? -8.734 21.828 12.242 1 82.94 91 GLY B N 1
ATOM 3089 C CA . GLY B 1 91 ? -10.156 21.969 11.984 1 82.94 91 GLY B CA 1
ATOM 3090 C C . GLY B 1 91 ? -10.648 21.047 10.875 1 82.94 91 GLY B C 1
ATOM 3091 O O . GLY B 1 91 ? -9.859 20.375 10.227 1 82.94 91 GLY B O 1
ATOM 3092 N N . GLY B 1 92 ? -11.891 20.781 10.789 1 75.69 92 GLY B N 1
ATOM 3093 C CA . GLY B 1 92 ? -12.688 20.031 9.836 1 75.69 92 GLY B CA 1
ATOM 3094 C C . GLY B 1 92 ? -14.148 20.453 9.82 1 75.69 92 GLY B C 1
ATOM 3095 O O . GLY B 1 92 ? -14.461 21.641 9.953 1 75.69 92 GLY B O 1
ATOM 3096 N N . ALA B 1 93 ? -14.836 19.5 9.68 1 72.25 93 ALA B N 1
ATOM 3097 C CA . ALA B 1 93 ? -16.281 19.75 9.695 1 72.25 93 ALA B CA 1
ATOM 3098 C C . ALA B 1 93 ? -16.719 20.406 11.008 1 72.25 93 ALA B C 1
ATOM 3100 O O . ALA B 1 93 ? -16.344 19.938 12.086 1 72.25 93 ALA B O 1
ATOM 3101 N N . GLY B 1 94 ? -17.266 21.516 10.836 1 86.06 94 GLY B N 1
ATOM 3102 C CA . GLY B 1 94 ? -17.812 22.188 12.008 1 86.06 94 GLY B CA 1
ATOM 3103 C C . GLY B 1 94 ? -16.984 23.359 12.469 1 86.06 94 GLY B C 1
ATOM 3104 O O . GLY B 1 94 ? -17.391 24.109 13.352 1 86.06 94 GLY B O 1
ATOM 3105 N N . CYS B 1 95 ? -15.836 23.484 11.898 1 93.38 95 CYS B N 1
ATOM 3106 C CA . CYS B 1 95 ? -14.992 24.641 12.227 1 93.38 95 CYS B CA 1
ATOM 3107 C C . CYS B 1 95 ? -15.141 25.734 11.188 1 93.38 95 CYS B C 1
ATOM 3109 O O . CYS B 1 95 ? -15.219 25.453 9.992 1 93.38 95 CYS B O 1
ATOM 3111 N N . THR B 1 96 ? -15.258 26.969 11.539 1 94.81 96 THR B N 1
ATOM 3112 C CA . THR B 1 96 ? -15.523 28.062 10.625 1 94.81 96 THR B CA 1
ATOM 3113 C C . THR B 1 96 ? -14.234 28.547 9.961 1 94.81 96 THR B C 1
ATOM 3115 O O . THR B 1 96 ? -14.266 29.422 9.094 1 94.81 96 THR B O 1
ATOM 3118 N N . GLY B 1 97 ? -13.016 28.031 10.258 1 96.31 97 GLY B N 1
ATOM 3119 C CA . GLY B 1 97 ? -11.734 28.422 9.688 1 96.31 97 GLY B CA 1
ATOM 3120 C C . GLY B 1 97 ? -10.836 29.141 10.68 1 96.31 97 GLY B C 1
ATOM 3121 O O . GLY B 1 97 ? -11.312 29.875 11.539 1 96.31 97 GLY B O 1
ATOM 3122 N N . SER B 1 98 ? -9.594 29.031 10.438 1 98.06 98 SER B N 1
ATOM 3123 C CA . SER B 1 98 ? -8.664 29.484 11.469 1 98.06 98 SER B CA 1
ATOM 3124 C C . SER B 1 98 ? -8.016 30.812 11.094 1 98.06 98 SER B C 1
ATOM 3126 O O . SER B 1 98 ? -7.395 31.469 11.93 1 98.06 98 SER B O 1
ATOM 3128 N N . TYR B 1 99 ? -8.055 31.156 9.758 1 98.25 99 TYR B N 1
ATOM 3129 C CA . TYR B 1 99 ? -7.547 32.469 9.391 1 98.25 99 TYR B CA 1
ATOM 3130 C C . TYR B 1 99 ? -8.477 33.562 9.891 1 98.25 99 TYR B C 1
ATOM 3132 O O . TYR B 1 99 ? -9.039 34.312 9.102 1 98.25 99 TYR B O 1
ATOM 3140 N N . ALA B 1 100 ? -8.586 33.688 11.227 1 98.06 100 ALA B N 1
ATOM 3141 C CA . ALA B 1 100 ? -9.562 34.562 11.859 1 98.06 100 ALA B CA 1
ATOM 3142 C C . ALA B 1 100 ? -9.164 34.875 13.305 1 98.06 100 ALA B C 1
ATOM 3144 O O . ALA B 1 100 ? -8.461 34.094 13.945 1 98.06 100 ALA B O 1
ATOM 3145 N N . ALA B 1 101 ? -9.672 35.969 13.758 1 98.12 101 ALA B N 1
ATOM 3146 C CA . ALA B 1 101 ? -9.484 36.281 15.164 1 98.12 101 ALA B CA 1
ATOM 3147 C C . ALA B 1 101 ? -10.25 35.312 16.062 1 98.12 101 ALA B C 1
ATOM 3149 O O . ALA B 1 101 ? -9.797 34.969 17.156 1 98.12 101 ALA B O 1
ATOM 3150 N N . PHE B 1 102 ? -11.414 34.906 15.57 1 98 102 PHE B N 1
ATOM 3151 C CA . PHE B 1 102 ? -12.25 33.969 16.312 1 98 102 PHE B CA 1
ATOM 3152 C C . PHE B 1 102 ? -12.703 32.812 15.438 1 98 102 PHE B C 1
ATOM 3154 O O . PHE B 1 102 ? -13.039 33 14.266 1 98 102 PHE B O 1
ATOM 3161 N N . THR B 1 103 ? -12.688 31.609 15.961 1 97.81 103 THR B N 1
ATOM 3162 C CA . THR B 1 103 ? -13.133 30.422 15.266 1 97.81 103 THR B CA 1
ATOM 3163 C C . THR B 1 103 ? -14.133 29.641 16.125 1 97.81 103 THR B C 1
ATOM 3165 O O . THR B 1 103 ? -13.875 29.375 17.297 1 97.81 103 THR B O 1
ATOM 3168 N N . VAL B 1 104 ? -15.266 29.359 15.562 1 98.12 104 VAL B N 1
ATOM 3169 C CA . VAL B 1 104 ? -16.172 28.406 16.188 1 98.12 104 VAL B CA 1
ATOM 3170 C C . VAL B 1 104 ? -15.727 26.984 15.867 1 98.12 104 VAL B C 1
ATOM 3172 O O . VAL B 1 104 ? -15.461 26.656 14.711 1 98.12 104 VAL B O 1
ATOM 3175 N N . ALA B 1 105 ? -15.586 26.156 16.875 1 97.31 105 ALA B N 1
ATOM 3176 C CA . ALA B 1 105 ? -15.148 24.766 16.703 1 97.31 105 ALA B CA 1
ATOM 3177 C C . ALA B 1 105 ? -15.898 23.844 17.641 1 97.31 105 ALA B C 1
ATOM 3179 O O . ALA B 1 105 ? -16.344 24.25 18.719 1 97.31 105 ALA B O 1
ATOM 3180 N N . PRO B 1 106 ? -16.141 22.578 17.203 1 96.62 106 PRO B N 1
ATOM 3181 C CA . PRO B 1 106 ? -16.594 21.609 18.188 1 96.62 106 PRO B CA 1
ATOM 3182 C C . PRO B 1 106 ? -15.594 21.391 19.312 1 96.62 106 PRO B C 1
ATOM 3184 O O . PRO B 1 106 ? -14.383 21.328 19.062 1 96.62 106 PRO B O 1
ATOM 3187 N N . ALA B 1 107 ? -16.109 21.281 20.516 1 96.25 107 ALA B N 1
ATOM 3188 C CA . ALA B 1 107 ? -15.234 21.047 21.656 1 96.25 107 ALA B CA 1
ATOM 3189 C C . ALA B 1 107 ? -14.391 19.797 21.453 1 96.25 107 ALA B C 1
ATOM 3191 O O . ALA B 1 107 ? -13.234 19.734 21.891 1 96.25 107 ALA B O 1
ATOM 3192 N N . SER B 1 108 ? -14.891 18.844 20.688 1 93.06 108 SER B N 1
ATOM 3193 C CA . SER B 1 108 ? -14.234 17.547 20.484 1 93.06 108 SER B CA 1
ATOM 3194 C C . SER B 1 108 ? -13.008 17.703 19.578 1 93.06 108 SER B C 1
ATOM 3196 O O . SER B 1 108 ? -12.164 16.797 19.531 1 93.06 108 SER B O 1
ATOM 3198 N N . ALA B 1 109 ? -12.875 18.797 18.875 1 94.31 109 ALA B N 1
ATOM 3199 C CA . ALA B 1 109 ? -11.758 19.016 17.969 1 94.31 109 ALA B CA 1
ATOM 3200 C C . ALA B 1 109 ? -10.578 19.656 18.703 1 94.31 109 ALA B C 1
ATOM 3202 O O . ALA B 1 109 ? -9.461 19.688 18.172 1 94.31 109 ALA B O 1
ATOM 3203 N N . LEU B 1 110 ? -10.812 20.109 19.875 1 96.62 110 LEU B N 1
ATOM 3204 C CA . LEU B 1 110 ? -9.82 20.906 20.562 1 96.62 110 LEU B CA 1
ATOM 3205 C C . LEU B 1 110 ? -8.883 20.016 21.391 1 96.62 110 LEU B C 1
ATOM 3207 O O . LEU B 1 110 ? -9.32 19.016 21.953 1 96.62 110 LEU B O 1
ATOM 3211 N N . ARG B 1 111 ? -7.688 20.406 21.422 1 97.44 111 ARG B N 1
ATOM 3212 C CA . ARG B 1 111 ? -6.68 19.812 22.297 1 97.44 111 ARG B CA 1
ATOM 3213 C C . ARG B 1 111 ? -6.074 20.859 23.219 1 97.44 111 ARG B C 1
ATOM 3215 O O . ARG B 1 111 ? -5.625 21.906 22.781 1 97.44 111 ARG B O 1
ATOM 3222 N N . GLU B 1 112 ? -6.094 20.547 24.453 1 97.75 112 GLU B N 1
ATOM 3223 C CA . GLU B 1 112 ? -5.469 21.469 25.391 1 97.75 112 GLU B CA 1
ATOM 3224 C C . GLU B 1 112 ? -3.961 21.547 25.172 1 97.75 112 GLU B C 1
ATOM 3226 O O . GLU B 1 112 ? -3.305 20.531 24.969 1 97.75 112 GLU B O 1
ATOM 3231 N N . VAL B 1 113 ? -3.434 22.703 25.188 1 98.38 113 VAL B N 1
ATOM 3232 C CA . VAL B 1 113 ? -2.014 22.938 24.953 1 98.38 113 VAL B CA 1
ATOM 3233 C C . VAL B 1 113 ? -1.251 22.859 26.281 1 98.38 113 VAL B C 1
ATOM 3235 O O . VAL B 1 113 ? -1.577 23.562 27.234 1 98.38 113 VAL B O 1
ATOM 3238 N N . PRO B 1 114 ? -0.248 22 26.359 1 97.75 114 PRO B N 1
ATOM 3239 C CA . PRO B 1 114 ? 0.566 21.953 27.562 1 97.75 114 PRO B CA 1
ATOM 3240 C C . PRO B 1 114 ? 1.203 23.297 27.906 1 97.75 114 PRO B C 1
ATOM 3242 O O . PRO B 1 114 ? 1.49 24.094 27 1 97.75 114 PRO B O 1
ATOM 3245 N N . ASP B 1 115 ? 1.539 23.469 29.156 1 97.06 115 ASP B N 1
ATOM 3246 C CA . ASP B 1 115 ? 2.09 24.734 29.641 1 97.06 115 ASP B CA 1
ATOM 3247 C C . ASP B 1 115 ? 3.438 25.031 28.984 1 97.06 115 ASP B C 1
ATOM 3249 O O . ASP B 1 115 ? 3.779 26.188 28.766 1 97.06 115 ASP B O 1
ATOM 3253 N N . GLU B 1 116 ? 4.148 23.969 28.656 1 97.31 116 GLU B N 1
ATOM 3254 C CA . GLU B 1 116 ? 5.512 24.109 28.141 1 97.31 116 GLU B CA 1
ATOM 3255 C C . GLU B 1 116 ? 5.52 24.422 26.656 1 97.31 116 GLU B C 1
ATOM 3257 O O . GLU B 1 116 ? 6.57 24.703 26.078 1 97.31 116 GLU B O 1
ATOM 3262 N N . VAL B 1 117 ? 4.336 24.453 26.047 1 98.19 117 VAL B N 1
ATOM 3263 C CA . VAL B 1 117 ? 4.207 24.672 24.609 1 98.19 117 VAL B CA 1
ATOM 3264 C C . VAL B 1 117 ? 3.549 26.016 24.344 1 98.19 117 VAL B C 1
ATOM 3266 O O . VAL B 1 117 ? 2.475 26.312 24.875 1 98.19 117 VAL B O 1
ATOM 3269 N N . THR B 1 118 ? 4.195 26.859 23.547 1 98.19 118 THR B N 1
ATOM 3270 C CA . THR B 1 118 ? 3.623 28.156 23.219 1 98.19 118 THR B CA 1
ATOM 3271 C C . THR B 1 118 ? 2.463 28.016 22.234 1 98.19 118 THR B C 1
ATOM 3273 O O . THR B 1 118 ? 2.307 26.969 21.609 1 98.19 118 THR B O 1
ATOM 3276 N N . ASP B 1 119 ? 1.658 29.016 22.125 1 97.94 119 ASP B N 1
ATOM 3277 C CA . ASP B 1 119 ? 0.562 28.984 21.156 1 97.94 119 ASP B CA 1
ATOM 3278 C C . A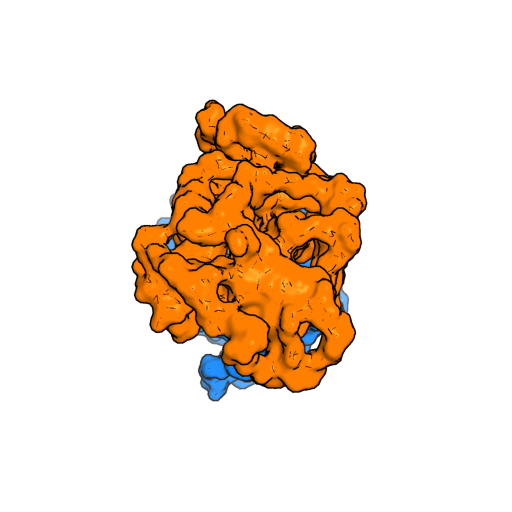SP B 1 119 ? 1.089 28.875 19.719 1 97.94 119 ASP B C 1
ATOM 3280 O O . ASP B 1 119 ? 0.476 28.219 18.875 1 97.94 119 ASP B O 1
ATOM 3284 N N . ALA B 1 120 ? 2.207 29.578 19.484 1 98 120 ALA B N 1
ATOM 3285 C CA . ALA B 1 120 ? 2.824 29.484 18.156 1 98 120 ALA B CA 1
ATOM 3286 C C . ALA B 1 120 ? 3.232 28.047 17.844 1 98 120 ALA B C 1
ATOM 3288 O O . ALA B 1 120 ? 2.943 27.547 16.766 1 98 120 ALA B O 1
ATOM 3289 N N . GLU B 1 121 ? 3.83 27.359 18.812 1 98.06 121 GLU B N 1
ATOM 3290 C CA . GLU B 1 121 ? 4.25 25.969 18.641 1 98.06 121 GLU B CA 1
ATOM 3291 C C . GLU B 1 121 ? 3.045 25.047 18.453 1 98.06 121 GLU B C 1
ATOM 3293 O O . GLU B 1 121 ? 3.068 24.156 17.609 1 98.06 121 GLU B O 1
ATOM 3298 N N . ALA B 1 122 ? 2.047 25.297 19.281 1 98.5 122 ALA B N 1
ATOM 3299 C CA . ALA B 1 122 ? 0.842 24.484 19.219 1 98.5 122 ALA B CA 1
ATOM 3300 C C . ALA B 1 122 ? 0.173 24.578 17.844 1 98.5 122 ALA B C 1
ATOM 3302 O O . ALA B 1 122 ? -0.193 23.578 17.25 1 98.5 122 ALA B O 1
ATOM 3303 N N . ALA B 1 123 ? 0.067 25.797 17.297 1 97.94 123 ALA B N 1
ATOM 3304 C CA . ALA B 1 123 ? -0.553 26.031 15.992 1 97.94 123 ALA B CA 1
ATOM 3305 C C . ALA B 1 123 ? 0.288 25.422 14.867 1 97.94 123 ALA B C 1
ATOM 3307 O O . ALA B 1 123 ? -0.219 25.156 13.781 1 97.94 123 ALA B O 1
ATOM 3308 N N . ALA B 1 124 ? 1.556 25.219 15.195 1 97.88 124 ALA B N 1
ATOM 3309 C CA . ALA B 1 124 ? 2.49 24.766 14.164 1 97.88 124 ALA B CA 1
ATOM 3310 C C . ALA B 1 124 ? 2.416 23.25 13.977 1 97.88 124 ALA B C 1
ATOM 3312 O O . ALA B 1 124 ? 2.908 22.719 12.977 1 97.88 124 ALA B O 1
ATOM 3313 N N . VAL B 1 125 ? 1.699 22.484 14.898 1 98.12 125 VAL B N 1
ATOM 3314 C CA . VAL B 1 125 ? 1.965 21.047 14.852 1 98.12 125 VAL B CA 1
ATOM 3315 C C . VAL B 1 125 ? 0.653 20.281 14.68 1 98.12 125 VAL B C 1
ATOM 3317 O O . VAL B 1 125 ? 0.658 19.078 14.438 1 98.12 125 VAL B O 1
ATOM 3320 N N . MET B 1 126 ? -0.477 20.953 14.727 1 97.69 126 MET B N 1
ATOM 3321 C CA . MET B 1 126 ? -1.731 20.219 14.688 1 97.69 126 MET B CA 1
ATOM 3322 C C . MET B 1 126 ? -1.969 19.609 13.312 1 97.69 126 MET B C 1
ATOM 3324 O O . MET B 1 126 ? -2.557 18.531 13.188 1 97.69 126 MET B O 1
ATOM 3328 N N . CYS B 1 127 ? -1.497 20.281 12.273 1 97.44 127 CYS B N 1
ATOM 3329 C CA . CYS B 1 127 ? -1.59 19.688 10.938 1 97.44 127 CYS B CA 1
ATOM 3330 C C . CYS B 1 127 ? -0.285 19.016 10.555 1 97.44 127 CYS B C 1
ATOM 3332 O O . CYS B 1 127 ? -0.219 17.781 10.492 1 97.44 127 CYS B O 1
ATOM 3334 N N . GLN B 1 128 ? 0.822 19.766 10.461 1 97.94 128 GLN B N 1
ATOM 3335 C CA . GLN B 1 128 ? 2.092 19.234 9.977 1 97.94 128 GLN B CA 1
ATOM 3336 C C . GLN B 1 128 ? 2.67 18.219 10.961 1 97.94 128 GLN B C 1
ATOM 3338 O O . GLN B 1 128 ? 3.188 17.172 10.547 1 97.94 128 GLN B O 1
ATOM 3343 N N . GLY B 1 129 ? 2.566 18.5 12.25 1 98.44 129 GLY B N 1
ATOM 3344 C CA . GLY B 1 129 ? 3.084 17.578 13.258 1 98.44 129 GLY B CA 1
ATOM 3345 C C . GLY B 1 129 ? 2.348 16.266 13.289 1 98.44 129 GLY B C 1
ATOM 3346 O O . GLY B 1 129 ? 2.973 15.195 13.32 1 98.44 129 GLY B O 1
ATOM 3347 N N . LEU B 1 130 ? 1.024 16.359 13.281 1 98.44 130 LEU B N 1
ATOM 3348 C CA . LEU B 1 130 ? 0.234 15.133 13.32 1 98.44 130 LEU B CA 1
ATOM 3349 C C . LEU B 1 130 ? 0.364 14.367 12.008 1 98.44 130 LEU B C 1
ATOM 3351 O O . LEU B 1 130 ? 0.335 13.133 12 1 98.44 130 LEU B O 1
ATOM 3355 N N . THR B 1 131 ? 0.525 15.102 10.914 1 98.5 131 THR B N 1
ATOM 3356 C CA . THR B 1 131 ? 0.811 14.453 9.641 1 98.5 131 THR B CA 1
ATOM 3357 C C . THR B 1 131 ? 2.145 13.719 9.688 1 98.5 131 THR B C 1
ATOM 3359 O O . THR B 1 131 ? 2.219 12.531 9.352 1 98.5 131 THR B O 1
ATOM 3362 N N . ALA B 1 132 ? 3.158 14.398 10.141 1 98.81 132 ALA B N 1
ATOM 3363 C CA . ALA B 1 132 ? 4.465 13.758 10.258 1 98.81 132 ALA B CA 1
ATOM 3364 C C . ALA B 1 132 ? 4.395 12.523 11.148 1 98.81 132 ALA B C 1
ATOM 3366 O O . ALA B 1 132 ? 4.984 11.492 10.836 1 98.81 132 ALA B O 1
ATOM 3367 N N . HIS B 1 133 ? 3.658 12.688 12.234 1 98.88 133 HIS B N 1
ATOM 3368 C CA . HIS B 1 133 ? 3.545 11.602 13.203 1 98.88 133 HIS B CA 1
ATOM 3369 C C . HIS B 1 133 ? 2.943 10.352 12.562 1 98.88 133 HIS B C 1
ATOM 3371 O O . HIS B 1 133 ? 3.537 9.273 12.617 1 98.88 133 HIS B O 1
ATOM 3377 N N . TYR B 1 134 ? 1.719 10.477 11.891 1 98.75 134 TYR B N 1
ATOM 3378 C CA . TYR B 1 134 ? 1.083 9.258 11.406 1 98.75 134 TYR B CA 1
ATOM 3379 C C . TYR B 1 134 ? 1.868 8.656 10.242 1 98.75 134 TYR B C 1
ATOM 3381 O O . TYR B 1 134 ? 1.831 7.449 10.016 1 98.75 134 TYR B O 1
ATOM 3389 N N . LEU B 1 135 ? 2.602 9.5 9.484 1 98.88 135 LEU B N 1
ATOM 3390 C CA . LEU B 1 135 ? 3.396 9 8.367 1 98.88 135 LEU B CA 1
ATOM 3391 C C . LEU B 1 135 ? 4.445 8 8.844 1 98.88 135 LEU B C 1
ATOM 3393 O O . LEU B 1 135 ? 4.555 6.898 8.305 1 98.88 135 LEU B O 1
ATOM 3397 N N . VAL B 1 136 ? 5.184 8.328 9.977 1 98.81 136 VAL B N 1
ATOM 3398 C CA . VAL B 1 136 ? 6.309 7.504 10.406 1 98.81 136 VAL B CA 1
ATOM 3399 C C . VAL B 1 136 ? 5.832 6.469 11.422 1 98.81 136 VAL B C 1
ATOM 3401 O O . VAL B 1 136 ? 6.559 5.527 11.742 1 98.81 136 VAL B O 1
ATOM 3404 N N . ASP B 1 137 ? 4.609 6.641 11.898 1 98.56 137 ASP B N 1
ATOM 3405 C CA . ASP B 1 137 ? 4.062 5.758 12.922 1 98.56 137 ASP B CA 1
ATOM 3406 C C . ASP B 1 137 ? 3.158 4.691 12.305 1 98.56 137 ASP B C 1
ATOM 3408 O O . ASP B 1 137 ? 3.078 3.57 12.805 1 98.56 137 ASP B O 1
ATOM 3412 N N . SER B 1 138 ? 2.414 5.062 11.25 1 98.56 138 SER B N 1
ATOM 3413 C CA . SER B 1 138 ? 1.316 4.207 10.812 1 98.56 138 SER B CA 1
ATOM 3414 C C . SER B 1 138 ? 1.383 3.943 9.312 1 98.56 138 SER B C 1
ATOM 3416 O O . SER B 1 138 ? 1.252 2.801 8.875 1 98.56 138 SER B O 1
ATOM 3418 N N . SER B 1 139 ? 1.55 4.965 8.461 1 98.75 139 SER B N 1
ATOM 3419 C CA . SER B 1 139 ? 1.646 4.727 7.023 1 98.75 139 SER B CA 1
ATOM 3420 C C . SER B 1 139 ? 2.807 3.797 6.691 1 98.75 139 SER B C 1
ATOM 3422 O O . SER B 1 139 ? 2.637 2.814 5.969 1 98.75 139 SER B O 1
ATOM 3424 N N . TYR B 1 140 ? 3.973 4.141 7.18 1 98.81 140 TYR B N 1
ATOM 3425 C CA . TYR B 1 140 ? 5.09 3.213 7.305 1 98.81 140 TYR B CA 1
ATOM 3426 C C . TYR B 1 140 ? 5.734 3.314 8.68 1 98.81 140 TYR B C 1
ATOM 3428 O O . TYR B 1 140 ? 6.344 4.332 9.016 1 98.81 140 TYR B O 1
ATOM 3436 N N . PRO B 1 141 ? 5.578 2.305 9.531 1 98.56 141 PRO B N 1
ATOM 3437 C CA . PRO B 1 141 ? 6.109 2.389 10.898 1 98.56 141 PRO B CA 1
ATOM 3438 C C . PRO B 1 141 ? 7.633 2.309 10.945 1 98.56 141 PRO B C 1
ATOM 3440 O O . PRO B 1 141 ? 8.203 1.214 10.898 1 98.56 141 PRO B O 1
ATOM 3443 N N . CYS B 1 142 ? 8.258 3.443 11.078 1 98.69 142 CYS B N 1
ATOM 3444 C CA . CYS B 1 142 ? 9.711 3.52 11.164 1 98.69 142 CYS B CA 1
ATOM 3445 C C . CYS B 1 142 ? 10.219 2.846 12.438 1 98.69 142 CYS B C 1
ATOM 3447 O O . CYS B 1 142 ? 9.508 2.812 13.445 1 98.69 142 CYS B O 1
ATOM 3449 N N . GLY B 1 143 ? 11.344 2.354 12.414 1 98.56 143 GLY B N 1
ATOM 3450 C CA . GLY B 1 143 ? 12.062 1.765 13.531 1 98.56 143 GLY B CA 1
ATOM 3451 C C . GLY B 1 143 ? 13.523 1.483 13.227 1 98.56 143 GLY B C 1
ATOM 3452 O O . GLY B 1 143 ? 14.008 1.813 12.141 1 98.56 143 GLY B O 1
ATOM 3453 N N . PRO B 1 144 ? 14.164 0.896 14.305 1 98.38 144 PRO B N 1
ATOM 3454 C CA . PRO B 1 144 ? 15.539 0.49 14.016 1 98.38 144 PRO B CA 1
ATOM 3455 C C . PRO B 1 144 ? 15.641 -0.404 12.781 1 98.38 144 PRO B C 1
ATOM 3457 O O . PRO B 1 144 ? 14.836 -1.323 12.609 1 98.38 144 PRO B O 1
ATOM 3460 N N . GLY B 1 145 ? 16.516 -0.088 11.867 1 97.69 145 GLY B N 1
ATOM 3461 C CA . GLY B 1 145 ? 16.688 -0.848 10.641 1 97.69 145 GLY B CA 1
ATOM 3462 C C . GLY B 1 145 ? 15.984 -0.225 9.445 1 97.69 145 GLY B C 1
ATOM 3463 O O . GLY B 1 145 ? 16.281 -0.566 8.297 1 97.69 145 GLY B O 1
ATOM 3464 N N . SER B 1 146 ? 15.047 0.668 9.672 1 98.56 146 SER B N 1
ATOM 3465 C CA . SER B 1 146 ? 14.367 1.371 8.594 1 98.56 146 SER B CA 1
ATOM 3466 C C . SER B 1 146 ? 15.281 2.393 7.93 1 98.56 146 SER B C 1
ATOM 3468 O O . SER B 1 146 ? 16.062 3.066 8.609 1 98.56 146 SER B O 1
ATOM 3470 N N . THR B 1 147 ? 15.281 2.467 6.633 1 98.94 147 THR B N 1
ATOM 3471 C CA . THR B 1 147 ? 15.844 3.559 5.848 1 98.94 147 THR B CA 1
ATOM 3472 C C . THR B 1 147 ? 14.766 4.238 5.012 1 98.94 147 THR B C 1
ATOM 3474 O O . THR B 1 147 ? 14.094 3.588 4.207 1 98.94 147 THR B O 1
ATOM 3477 N N . VAL B 1 148 ? 14.586 5.551 5.195 1 98.94 148 VAL B N 1
ATOM 3478 C CA . VAL B 1 148 ? 13.5 6.238 4.508 1 98.94 148 VAL B CA 1
ATOM 3479 C C . VAL B 1 148 ? 14.047 7.473 3.789 1 98.94 148 VAL B C 1
ATOM 3481 O O . VAL B 1 148 ? 15.062 8.039 4.199 1 98.94 148 VAL B O 1
ATOM 3484 N N . ALA B 1 149 ? 13.438 7.832 2.715 1 98.94 149 ALA B N 1
ATOM 3485 C CA . ALA B 1 149 ? 13.711 9.078 1.995 1 98.94 149 ALA B CA 1
ATOM 3486 C C . ALA B 1 149 ? 12.586 10.086 2.193 1 98.94 149 ALA B C 1
ATOM 3488 O O . ALA B 1 149 ? 11.406 9.727 2.148 1 98.94 149 ALA B O 1
ATOM 3489 N N . VAL B 1 150 ? 12.93 11.281 2.473 1 98.94 150 VAL B N 1
ATOM 3490 C CA . VAL B 1 150 ? 11.961 12.352 2.736 1 98.94 150 VAL B CA 1
ATOM 3491 C C . VAL B 1 150 ? 12.18 13.492 1.752 1 98.94 150 VAL B C 1
ATOM 3493 O O . VAL B 1 150 ? 13.242 14.125 1.743 1 98.94 150 VAL B O 1
ATOM 3496 N N . HIS B 1 151 ? 11.211 13.734 0.932 1 98.44 151 HIS B N 1
ATOM 3497 C CA . HIS B 1 151 ? 11.266 14.898 0.054 1 98.44 151 HIS B CA 1
ATOM 3498 C C . HIS B 1 151 ? 10.945 16.172 0.818 1 98.44 151 HIS B C 1
ATOM 3500 O O . HIS B 1 151 ? 10.242 16.141 1.831 1 98.44 151 HIS B O 1
ATOM 3506 N N . ALA B 1 152 ? 11.445 17.344 0.262 1 97.38 152 ALA B N 1
ATOM 3507 C CA . ALA B 1 152 ? 11.258 18.641 0.906 1 97.38 152 ALA B CA 1
ATOM 3508 C C . ALA B 1 152 ? 11.633 18.578 2.385 1 97.38 152 ALA B C 1
ATOM 3510 O O . ALA B 1 152 ? 10.875 19.031 3.242 1 97.38 152 ALA B O 1
ATOM 3511 N N . ALA B 1 153 ? 12.82 18.016 2.666 1 98 153 ALA B N 1
ATOM 3512 C CA . ALA B 1 153 ? 13.25 17.641 4.012 1 98 153 ALA B CA 1
ATOM 3513 C C . ALA B 1 153 ? 13.469 18.875 4.883 1 98 153 ALA B C 1
ATOM 3515 O O . ALA B 1 153 ? 13.578 18.766 6.109 1 98 153 ALA B O 1
ATOM 3516 N N . ALA B 1 154 ? 13.531 20.047 4.277 1 96.31 154 ALA B N 1
ATOM 3517 C CA . ALA B 1 154 ? 13.766 21.266 5.043 1 96.31 154 ALA B CA 1
ATOM 3518 C C . ALA B 1 154 ? 12.477 22.062 5.215 1 96.31 154 ALA B C 1
ATOM 3520 O O . ALA B 1 154 ? 12.461 23.094 5.875 1 96.31 154 ALA B O 1
ATOM 3521 N N . GLY B 1 155 ? 11.422 21.547 4.609 1 94.88 155 GLY B N 1
ATOM 3522 C CA . GLY B 1 155 ? 10.141 22.219 4.738 1 94.88 155 GLY B CA 1
ATOM 3523 C C . GLY B 1 155 ? 9.469 21.984 6.078 1 94.88 155 GLY B C 1
ATOM 3524 O O . GLY B 1 155 ? 10.047 21.328 6.953 1 94.88 155 GLY B O 1
ATOM 3525 N N . GLY B 1 156 ? 8.305 22.578 6.238 1 93.94 156 GLY B N 1
ATOM 3526 C CA . GLY B 1 156 ? 7.582 22.484 7.496 1 93.94 156 GLY B CA 1
ATOM 3527 C C . GLY B 1 156 ? 7.289 21.047 7.902 1 93.94 156 GLY B C 1
ATOM 3528 O O . GLY B 1 156 ? 7.645 20.625 9 1 93.94 156 GLY B O 1
ATOM 3529 N N . THR B 1 157 ? 6.688 20.281 7.023 1 97.25 157 THR B N 1
ATOM 3530 C CA . THR B 1 157 ? 6.363 18.891 7.312 1 97.25 157 THR B CA 1
ATOM 3531 C C . THR B 1 157 ? 7.613 18.016 7.219 1 97.25 157 THR B C 1
ATOM 3533 O O . THR B 1 157 ? 7.809 17.109 8.039 1 97.25 157 THR B O 1
ATOM 3536 N N . GLY B 1 158 ? 8.461 18.297 6.254 1 97.94 158 GLY B N 1
ATOM 3537 C CA . GLY B 1 158 ? 9.656 17.5 6.016 1 97.94 158 GLY B CA 1
ATOM 3538 C C . GLY B 1 158 ? 10.594 17.453 7.203 1 97.94 158 GLY B C 1
ATOM 3539 O O . GLY B 1 158 ? 11.094 16.391 7.57 1 97.94 158 GLY B O 1
ATOM 3540 N N . LEU B 1 159 ? 10.867 18.625 7.801 1 98.38 159 LEU B N 1
ATOM 3541 C CA . LEU B 1 159 ? 11.727 18.688 8.977 1 98.38 159 LEU B CA 1
ATOM 3542 C C . LEU B 1 159 ? 11.172 17.797 10.094 1 98.38 159 LEU B C 1
ATOM 3544 O O . LEU B 1 159 ? 11.938 17.109 10.789 1 98.38 159 LEU B O 1
ATOM 3548 N N . LEU B 1 160 ? 9.852 17.844 10.25 1 98.69 160 LEU B N 1
ATOM 3549 C CA . LEU B 1 160 ? 9.203 17.062 11.312 1 98.69 160 LEU B CA 1
ATOM 3550 C C . LEU B 1 160 ? 9.25 15.578 11 1 98.69 160 LEU B C 1
ATOM 3552 O O . LEU B 1 160 ? 9.516 14.758 11.891 1 98.69 160 LEU B O 1
ATOM 3556 N N . VAL B 1 161 ? 9.008 15.164 9.742 1 98.88 161 VAL B N 1
ATOM 3557 C CA . VAL B 1 161 ? 9.086 13.758 9.344 1 98.88 161 VAL B CA 1
ATOM 3558 C C . VAL B 1 161 ? 10.492 13.227 9.617 1 98.88 161 VAL B C 1
ATOM 3560 O O . VAL B 1 161 ? 10.648 12.148 10.195 1 98.88 161 VAL B O 1
ATOM 3563 N N . CYS B 1 162 ? 11.539 14.016 9.234 1 98.88 162 CYS B N 1
ATOM 3564 C CA . CYS B 1 162 ? 12.922 13.609 9.469 1 98.88 162 CYS B CA 1
ATOM 3565 C C . CYS B 1 162 ? 13.18 13.375 10.953 1 98.88 162 CYS B C 1
ATOM 3567 O O . CYS B 1 162 ? 13.664 12.312 11.344 1 98.88 162 CYS B O 1
ATOM 3569 N N . GLN B 1 163 ? 12.805 14.344 11.758 1 98.88 163 GLN B N 1
ATOM 3570 C CA . GLN B 1 163 ? 13.07 14.266 13.195 1 98.88 163 GLN B CA 1
ATOM 3571 C C . GLN B 1 163 ? 12.344 13.078 13.82 1 98.88 163 GLN B C 1
ATOM 3573 O O . GLN B 1 163 ? 12.93 12.328 14.609 1 98.88 163 GLN B O 1
ATOM 3578 N N . MET B 1 164 ? 11.086 12.953 13.5 1 98.88 164 MET B N 1
ATOM 3579 C CA . MET B 1 164 ? 10.273 11.914 14.141 1 98.88 164 MET B CA 1
ATOM 3580 C C . MET B 1 164 ? 10.703 10.523 13.664 1 98.88 164 MET B C 1
ATOM 3582 O O . MET B 1 164 ? 10.656 9.562 14.43 1 98.88 164 MET B O 1
ATOM 3586 N N . ALA B 1 165 ? 11.07 10.383 12.352 1 98.88 165 ALA B N 1
ATOM 3587 C CA . ALA B 1 165 ? 11.641 9.125 11.875 1 98.88 165 ALA B CA 1
ATOM 3588 C C . ALA B 1 165 ? 12.922 8.773 12.641 1 98.88 165 ALA B C 1
ATOM 3590 O O . ALA B 1 165 ? 13.117 7.621 13.031 1 98.88 165 ALA B O 1
ATOM 3591 N N . LYS B 1 166 ? 13.75 9.82 12.898 1 98.81 166 LYS B N 1
ATOM 3592 C CA . LYS B 1 166 ? 14.984 9.625 13.664 1 98.81 166 LYS B CA 1
ATOM 3593 C C . LYS B 1 166 ? 14.68 9.188 15.094 1 98.81 166 LYS B C 1
ATOM 3595 O O . LYS B 1 166 ? 15.344 8.305 15.633 1 98.81 166 LYS B O 1
ATOM 3600 N N . LEU B 1 167 ? 13.703 9.797 15.695 1 98.31 167 LEU B N 1
ATOM 3601 C CA . LEU B 1 167 ? 13.305 9.453 17.062 1 98.31 167 LEU B CA 1
ATOM 3602 C C . LEU B 1 167 ? 12.875 7.992 17.141 1 98.31 167 LEU B C 1
ATOM 3604 O O . LEU B 1 167 ? 13.023 7.359 18.188 1 98.31 167 LEU B O 1
ATOM 3608 N N . ARG B 1 168 ? 12.43 7.434 16.047 1 98.19 168 ARG B N 1
ATOM 3609 C CA . ARG B 1 168 ? 11.945 6.055 16.016 1 98.19 168 ARG B CA 1
ATOM 3610 C C . ARG B 1 168 ? 13.062 5.094 15.617 1 98.19 168 ARG B C 1
ATOM 3612 O O . ARG B 1 168 ? 12.844 3.881 15.539 1 98.19 168 ARG B O 1
ATOM 3619 N N . GLY B 1 169 ? 14.227 5.672 15.266 1 98.62 169 GLY B N 1
ATOM 3620 C CA . GLY B 1 169 ? 15.406 4.848 15.047 1 98.62 169 GLY B CA 1
ATOM 3621 C C . GLY B 1 169 ? 15.727 4.641 13.578 1 98.62 169 GLY B C 1
ATOM 3622 O O . GLY B 1 169 ? 16.625 3.867 13.242 1 98.62 169 GLY B O 1
ATOM 3623 N N . ALA B 1 170 ? 15.055 5.32 12.719 1 98.88 170 ALA B N 1
ATOM 3624 C CA . ALA B 1 170 ? 15.266 5.125 11.289 1 98.88 170 ALA B CA 1
ATOM 3625 C C . ALA B 1 170 ? 16.5 5.883 10.805 1 98.88 170 ALA B C 1
ATOM 3627 O O . ALA B 1 170 ? 16.891 6.887 11.398 1 98.88 170 ALA B O 1
ATOM 3628 N N . ARG B 1 171 ? 17.141 5.352 9.797 1 98.88 171 ARG B N 1
ATOM 3629 C CA . ARG B 1 171 ? 18.062 6.125 8.969 1 98.88 171 ARG B CA 1
ATOM 3630 C C . ARG B 1 171 ? 17.312 6.992 7.965 1 98.88 171 ARG B C 1
ATOM 3632 O O . ARG B 1 171 ? 16.422 6.508 7.258 1 98.88 171 ARG B O 1
ATOM 3639 N N . VAL B 1 172 ? 17.641 8.289 7.859 1 98.94 172 VAL B N 1
ATOM 3640 C CA . VAL B 1 172 ? 16.859 9.227 7.055 1 98.94 172 VAL B CA 1
ATOM 3641 C C . VAL B 1 172 ? 17.734 9.82 5.957 1 98.94 172 VAL B C 1
ATOM 3643 O O . VAL B 1 172 ? 18.828 10.336 6.234 1 98.94 172 VAL B O 1
ATOM 3646 N N . ILE B 1 173 ? 17.328 9.719 4.734 1 98.94 173 ILE B N 1
ATOM 3647 C CA . ILE B 1 173 ? 17.859 10.43 3.586 1 98.94 173 ILE B CA 1
ATOM 3648 C C . ILE B 1 173 ? 16.953 11.594 3.219 1 98.94 173 ILE B C 1
ATOM 3650 O O . ILE B 1 173 ? 15.844 11.383 2.707 1 98.94 173 ILE B O 1
ATOM 3654 N N . GLY B 1 174 ? 17.391 12.805 3.471 1 98.81 174 GLY B N 1
ATOM 3655 C CA . GLY B 1 174 ? 16.594 14 3.205 1 98.81 174 GLY B CA 1
ATOM 3656 C C . GLY B 1 174 ? 16.953 14.664 1.892 1 98.81 174 GLY B C 1
ATOM 3657 O O . GLY B 1 174 ? 18.125 14.906 1.607 1 98.81 174 GLY B O 1
ATOM 3658 N N . LEU B 1 175 ? 15.969 14.891 1.087 1 98.56 175 LEU B N 1
ATOM 3659 C CA . LEU B 1 175 ? 16.125 15.625 -0.166 1 98.56 175 LEU B CA 1
ATOM 3660 C C . LEU B 1 175 ? 15.625 17.062 -0.025 1 98.56 175 LEU B C 1
ATOM 3662 O O . LEU B 1 175 ? 14.555 17.297 0.538 1 98.56 175 LEU B O 1
ATOM 3666 N N . CYS B 1 176 ? 16.391 17.984 -0.43 1 96.94 176 CYS B N 1
ATOM 3667 C CA . CYS B 1 176 ? 16.016 19.391 -0.362 1 96.94 176 CYS B CA 1
ATOM 3668 C C . CYS B 1 176 ? 16.734 20.203 -1.429 1 96.94 176 CYS B C 1
ATOM 3670 O O . CYS B 1 176 ? 17.562 19.656 -2.176 1 96.94 176 CYS B O 1
ATOM 3672 N N . GLY B 1 177 ? 16.344 21.453 -1.579 1 94.81 177 GLY B N 1
ATOM 3673 C CA . GLY B 1 177 ? 16.938 22.297 -2.598 1 94.81 177 GLY B CA 1
ATOM 3674 C C . GLY B 1 177 ? 17.656 23.5 -2.025 1 94.81 177 GLY B C 1
ATOM 3675 O O . GLY B 1 177 ? 17.016 24.438 -1.526 1 94.81 177 GLY B O 1
ATOM 3676 N N . GLY B 1 178 ? 18.969 23.547 -2.195 1 95.06 178 GLY B N 1
ATOM 3677 C CA . GLY B 1 178 ? 19.75 24.688 -1.769 1 95.06 178 GLY B CA 1
ATOM 3678 C C . GLY B 1 178 ? 20.562 24.422 -0.52 1 95.06 178 GLY B C 1
ATOM 3679 O O . GLY B 1 178 ? 20.156 23.656 0.351 1 95.06 178 GLY B O 1
ATOM 3680 N N . ALA B 1 179 ? 21.672 25.172 -0.424 1 94.94 179 ALA B N 1
ATOM 3681 C CA . ALA B 1 179 ? 22.641 24.938 0.645 1 94.94 179 ALA B CA 1
ATOM 3682 C C . ALA B 1 179 ? 22.031 25.25 2.012 1 94.94 179 ALA B C 1
ATOM 3684 O O . ALA B 1 179 ? 22.281 24.531 2.982 1 94.94 179 ALA B O 1
ATOM 3685 N N . GLU B 1 180 ? 21.281 26.266 2.07 1 95 180 GLU B N 1
ATOM 3686 C CA . GLU B 1 180 ? 20.656 26.641 3.334 1 95 180 GLU B CA 1
ATOM 3687 C C . GLU B 1 180 ? 19.688 25.562 3.812 1 95 180 GLU B C 1
ATOM 3689 O O . GLU B 1 180 ? 19.703 25.203 4.988 1 95 180 GLU B O 1
ATOM 3694 N N . LYS B 1 181 ? 18.922 25.062 2.91 1 95.94 181 LYS B N 1
ATOM 3695 C CA . LYS B 1 181 ? 17.969 24 3.24 1 95.94 181 LYS B CA 1
ATOM 3696 C C . LYS B 1 181 ? 18.688 22.703 3.602 1 95.94 181 LYS B C 1
ATOM 3698 O O . LYS B 1 181 ? 18.25 21.969 4.488 1 95.94 181 LYS B O 1
ATOM 3703 N N . ALA B 1 182 ? 19.75 22.484 2.916 1 97.12 182 ALA B N 1
ATOM 3704 C CA . ALA B 1 182 ? 20.547 21.297 3.227 1 97.12 182 ALA B CA 1
ATOM 3705 C C . ALA B 1 182 ? 21.078 21.359 4.656 1 97.12 182 ALA B C 1
ATOM 3707 O O . ALA B 1 182 ? 21.078 20.344 5.367 1 97.12 182 ALA B O 1
ATOM 3708 N N . THR B 1 183 ? 21.547 22.531 4.984 1 97.06 183 THR B N 1
ATOM 3709 C CA . THR B 1 183 ? 22.047 22.734 6.34 1 97.06 183 THR B CA 1
ATOM 3710 C C . THR B 1 183 ? 20.938 22.5 7.363 1 97.06 183 THR B C 1
ATOM 3712 O O . THR B 1 183 ? 21.156 21.828 8.383 1 97.06 183 THR B O 1
ATOM 3715 N N . LEU B 1 184 ? 19.797 22.969 7.051 1 96.56 184 LEU B N 1
ATOM 3716 C CA . LEU B 1 184 ? 18.656 22.828 7.945 1 96.56 184 LEU B CA 1
ATOM 3717 C C . LEU B 1 184 ? 18.234 21.359 8.062 1 96.56 184 LEU B C 1
ATOM 3719 O O . LEU B 1 184 ? 17.953 20.875 9.156 1 96.56 184 LEU B O 1
ATOM 3723 N N . ALA B 1 185 ? 18.172 20.641 6.984 1 97.94 185 ALA B N 1
ATOM 3724 C CA . ALA B 1 185 ? 17.812 19.219 6.973 1 97.94 185 ALA B CA 1
ATOM 3725 C C . ALA B 1 185 ? 18.797 18.391 7.789 1 97.94 185 ALA B C 1
ATOM 3727 O O . ALA B 1 185 ? 18.406 17.453 8.484 1 97.94 185 ALA B O 1
ATOM 3728 N N . ARG B 1 186 ? 20.016 18.75 7.688 1 98.12 186 ARG B N 1
ATOM 3729 C CA . ARG B 1 186 ? 21.062 18.031 8.406 1 98.12 186 ARG B CA 1
ATOM 3730 C C . ARG B 1 186 ? 21 18.344 9.898 1 98.12 186 ARG B C 1
ATOM 3732 O O . ARG B 1 186 ? 21.031 17.422 10.727 1 98.12 186 ARG B O 1
ATOM 3739 N N . SER B 1 187 ? 20.953 19.625 10.25 1 97.5 187 SER B N 1
ATOM 3740 C CA . SER B 1 187 ? 21.094 20.047 11.641 1 97.5 187 SER B CA 1
ATOM 3741 C C . SER B 1 187 ? 19.797 19.859 12.414 1 97.5 187 SER B C 1
ATOM 3743 O O . SER B 1 187 ? 19.766 19.141 13.422 1 97.5 187 SER B O 1
ATOM 3745 N N . VAL B 1 188 ? 18.719 20.375 11.867 1 96.62 188 VAL B N 1
ATOM 3746 C CA . VAL B 1 188 ? 17.438 20.312 12.562 1 96.62 188 VAL B CA 1
ATOM 3747 C C . VAL B 1 188 ? 16.734 19 12.234 1 96.62 188 VAL B C 1
ATOM 3749 O O . VAL B 1 188 ? 16.266 18.297 13.125 1 96.62 188 VAL B O 1
ATOM 3752 N N . GLY B 1 189 ? 16.734 18.672 11 1 97.5 189 GLY B N 1
ATOM 3753 C CA . GLY B 1 189 ? 16.078 17.438 10.586 1 97.5 189 GLY B CA 1
ATOM 3754 C C . GLY B 1 189 ? 16.812 16.188 11.062 1 97.5 189 GLY B C 1
ATOM 3755 O O . GLY B 1 189 ? 16.219 15.109 11.117 1 97.5 189 GLY B O 1
ATOM 3756 N N . ARG B 1 190 ? 18.078 16.359 11.305 1 98.25 190 ARG B N 1
ATOM 3757 C CA . ARG B 1 190 ? 18.953 15.273 11.758 1 98.25 190 ARG B CA 1
ATOM 3758 C C . ARG B 1 190 ? 19.062 14.172 10.711 1 98.25 190 ARG B C 1
ATOM 3760 O O . ARG B 1 190 ? 19.188 12.992 11.047 1 98.25 190 ARG B O 1
ATOM 3767 N N . ALA B 1 191 ? 18.875 14.539 9.445 1 98.75 191 ALA B N 1
ATOM 3768 C CA . ALA B 1 191 ? 18.984 13.562 8.359 1 98.75 191 ALA B CA 1
ATOM 3769 C C . ALA B 1 191 ? 20.391 12.961 8.305 1 98.75 191 ALA B C 1
ATOM 3771 O O . ALA B 1 191 ? 21.375 13.672 8.484 1 98.75 191 ALA B O 1
ATOM 3772 N N . ASP B 1 192 ? 20.531 11.711 8.094 1 98.81 192 ASP B N 1
ATOM 3773 C CA . ASP B 1 192 ? 21.812 11.023 8.016 1 98.81 192 ASP B CA 1
ATOM 3774 C C . ASP B 1 192 ? 22.531 11.344 6.711 1 98.81 192 ASP B C 1
ATOM 3776 O O . ASP B 1 192 ? 23.766 11.414 6.676 1 98.81 192 ASP B O 1
ATOM 3780 N N . VAL B 1 193 ? 21.797 11.43 5.691 1 98.75 193 VAL B N 1
ATOM 3781 C CA . VAL B 1 193 ? 22.266 11.82 4.363 1 98.75 193 VAL B CA 1
ATOM 3782 C C . VAL B 1 193 ? 21.375 12.938 3.814 1 98.75 193 VAL B C 1
ATOM 3784 O O . VAL B 1 193 ? 20.156 12.898 3.953 1 98.75 193 VAL B O 1
ATOM 3787 N N . VAL B 1 194 ? 21.984 13.977 3.338 1 98.69 194 VAL B N 1
ATOM 3788 C CA . VAL B 1 194 ? 21.234 15.07 2.723 1 98.69 194 VAL B CA 1
ATOM 3789 C C . VAL B 1 194 ? 21.641 15.211 1.256 1 98.69 194 VAL B C 1
ATOM 3791 O O . VAL B 1 194 ? 22.828 15.258 0.933 1 98.69 194 VAL B O 1
ATOM 3794 N N . ILE B 1 195 ? 20.672 15.211 0.414 1 98.38 195 ILE B N 1
ATOM 3795 C CA . ILE B 1 195 ? 20.875 15.375 -1.021 1 98.38 195 ILE B CA 1
ATOM 3796 C C . ILE B 1 195 ? 20.234 16.688 -1.485 1 98.38 195 ILE B C 1
ATOM 3798 O O . ILE B 1 195 ? 19.016 16.875 -1.368 1 98.38 195 ILE B O 1
ATOM 3802 N N . ASP B 1 196 ? 21 17.578 -1.944 1 97.25 196 ASP B N 1
ATOM 3803 C CA . ASP B 1 196 ? 20.578 18.859 -2.508 1 97.25 196 ASP B CA 1
ATOM 3804 C C . ASP B 1 196 ? 20.312 18.734 -4.008 1 97.25 196 ASP B C 1
ATOM 3806 O O . ASP B 1 196 ? 21.25 18.734 -4.809 1 97.25 196 ASP B O 1
ATOM 3810 N N . TYR B 1 197 ? 19.016 18.734 -4.363 1 92.88 197 TYR B N 1
ATOM 3811 C CA . TYR B 1 197 ? 18.672 18.438 -5.754 1 92.88 197 TYR B CA 1
ATOM 3812 C C . TYR B 1 197 ? 18.93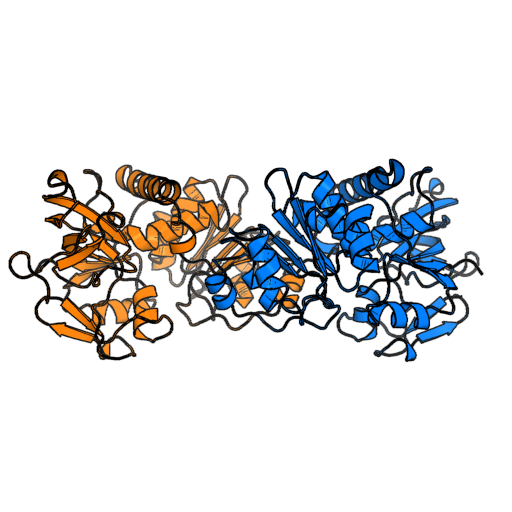8 19.641 -6.645 1 92.88 197 TYR B C 1
ATOM 3814 O O . TYR B 1 197 ? 18.891 19.531 -7.871 1 92.88 197 TYR B O 1
ATOM 3822 N N . VAL B 1 198 ? 19.141 20.859 -6.117 1 91.5 198 VAL B N 1
ATOM 3823 C CA . VAL B 1 198 ? 19.562 22.016 -6.906 1 91.5 198 VAL B CA 1
ATOM 3824 C C . VAL B 1 198 ? 21 21.812 -7.367 1 91.5 198 VAL B C 1
ATOM 3826 O O . VAL B 1 198 ? 21.344 22.094 -8.523 1 91.5 198 VAL B O 1
ATOM 3829 N N . ALA B 1 199 ? 21.828 21.328 -6.504 1 91 199 ALA B N 1
ATOM 3830 C CA . ALA B 1 199 ? 23.219 21.031 -6.848 1 91 199 ALA B CA 1
ATOM 3831 C C . ALA B 1 199 ? 23.312 19.766 -7.711 1 91 199 ALA B C 1
ATOM 3833 O O . ALA B 1 199 ? 24.172 19.672 -8.594 1 91 199 ALA B O 1
ATOM 3834 N N . THR B 1 200 ? 22.453 18.828 -7.504 1 90.69 200 THR B N 1
ATOM 3835 C CA . THR B 1 200 ? 22.391 17.578 -8.234 1 90.69 200 THR B CA 1
ATOM 3836 C C . THR B 1 200 ? 20.953 17.219 -8.602 1 90.69 200 THR B C 1
ATOM 3838 O O . THR B 1 200 ? 20.281 16.469 -7.895 1 90.69 200 THR B O 1
ATOM 3841 N N . PRO B 1 201 ? 20.531 17.625 -9.789 1 88.44 201 PRO B N 1
ATOM 3842 C CA . PRO B 1 201 ? 19.125 17.484 -10.164 1 88.44 201 PRO B CA 1
ATOM 3843 C C . PRO B 1 201 ? 18.688 16.031 -10.297 1 88.44 201 PRO B C 1
ATOM 3845 O O . PRO B 1 201 ? 17.531 15.695 -10.008 1 88.44 201 PRO B O 1
ATOM 3848 N N . ASP B 1 202 ? 19.656 15.172 -10.695 1 95.19 202 ASP B N 1
ATOM 3849 C CA . ASP B 1 202 ? 19.359 13.75 -10.758 1 95.19 202 ASP B CA 1
ATOM 3850 C C . ASP B 1 202 ? 19.594 13.07 -9.414 1 95.19 202 ASP B C 1
ATOM 3852 O O . ASP B 1 202 ? 20.578 12.352 -9.234 1 95.19 202 ASP B O 1
ATOM 3856 N N . TRP B 1 203 ? 18.641 13.203 -8.508 1 97.56 203 TRP B N 1
ATOM 3857 C CA . TRP B 1 203 ? 18.828 12.836 -7.109 1 97.56 203 TRP B CA 1
ATOM 3858 C C . TRP B 1 203 ? 18.625 11.336 -6.906 1 97.56 203 TRP B C 1
ATOM 3860 O O . TRP B 1 203 ? 19.141 10.758 -5.945 1 97.56 203 TRP B O 1
ATOM 3870 N N . ALA B 1 204 ? 17.906 10.609 -7.766 1 98 204 ALA B N 1
ATOM 3871 C CA . ALA B 1 204 ? 17.516 9.211 -7.551 1 98 204 ALA B CA 1
ATOM 3872 C C . ALA B 1 204 ? 18.75 8.312 -7.441 1 98 204 ALA B C 1
ATOM 3874 O O . ALA B 1 204 ? 18.844 7.504 -6.516 1 98 204 ALA B O 1
ATOM 3875 N N . PRO B 1 205 ? 19.734 8.422 -8.367 1 97.69 205 PRO B N 1
ATOM 3876 C CA . PRO B 1 205 ? 20.938 7.594 -8.242 1 97.69 205 PRO B CA 1
ATOM 3877 C C . PRO B 1 205 ? 21.688 7.852 -6.938 1 97.69 205 PRO B C 1
ATOM 3879 O O . PRO B 1 205 ? 22.344 6.945 -6.41 1 97.69 205 PRO B O 1
ATOM 3882 N N . LEU B 1 206 ? 21.641 9.094 -6.414 1 98.25 206 LEU B N 1
ATOM 3883 C CA . LEU B 1 206 ? 22.312 9.43 -5.16 1 98.25 206 LEU B CA 1
ATOM 3884 C C . LEU B 1 206 ? 21.609 8.758 -3.979 1 98.25 206 LEU B C 1
ATOM 3886 O O . LEU B 1 206 ? 22.281 8.305 -3.041 1 98.25 206 LEU B O 1
ATOM 3890 N N . VAL B 1 207 ? 20.312 8.734 -4.031 1 98.75 207 VAL B N 1
ATOM 3891 C CA . VAL B 1 207 ? 19.578 7.996 -3.006 1 98.75 207 VAL B CA 1
ATOM 3892 C C . VAL B 1 207 ? 19.953 6.52 -3.057 1 98.75 207 VAL B C 1
ATOM 3894 O O . VAL B 1 207 ? 20.203 5.902 -2.02 1 98.75 207 VAL B O 1
ATOM 3897 N N . ARG B 1 208 ? 20 5.898 -4.262 1 98.44 208 ARG B N 1
ATOM 3898 C CA . ARG B 1 208 ? 20.359 4.496 -4.434 1 98.44 208 ARG B CA 1
ATOM 3899 C C . ARG B 1 208 ? 21.781 4.234 -3.955 1 98.44 208 ARG B C 1
ATOM 3901 O O . ARG B 1 208 ? 22.078 3.166 -3.418 1 98.44 208 ARG B O 1
ATOM 3908 N N . ALA B 1 209 ? 22.688 5.215 -4.168 1 98.19 209 ALA B N 1
ATOM 3909 C CA . ALA B 1 209 ? 24.062 5.09 -3.666 1 98.19 209 ALA B CA 1
ATOM 3910 C C . ALA B 1 209 ? 24.078 5.051 -2.141 1 98.19 209 ALA B C 1
ATOM 3912 O O . ALA B 1 209 ? 24.875 4.324 -1.543 1 98.19 209 ALA B O 1
ATOM 3913 N N . ALA B 1 210 ? 23.234 5.855 -1.537 1 98.44 210 ALA B N 1
ATOM 3914 C CA . ALA B 1 210 ? 23.156 5.922 -0.08 1 98.44 210 ALA B CA 1
ATOM 3915 C C . ALA B 1 210 ? 22.438 4.699 0.487 1 98.44 210 ALA B C 1
ATOM 3917 O O . ALA B 1 210 ? 22.656 4.324 1.641 1 98.44 210 ALA B O 1
ATOM 3918 N N . ALA B 1 211 ? 21.531 4.078 -0.261 1 98.62 211 ALA B N 1
ATOM 3919 C CA . ALA B 1 211 ? 20.797 2.873 0.095 1 98.62 211 ALA B CA 1
ATOM 3920 C C . ALA B 1 211 ? 20.75 1.887 -1.068 1 98.62 211 ALA B C 1
ATOM 3922 O O . ALA B 1 211 ? 19.734 1.749 -1.741 1 98.62 211 ALA B O 1
ATOM 3923 N N . PRO B 1 212 ? 21.734 1.146 -1.237 1 98.19 212 PRO B N 1
ATOM 3924 C CA . PRO B 1 212 ? 21.891 0.316 -2.434 1 98.19 212 PRO B CA 1
ATOM 3925 C C . PRO B 1 212 ? 20.781 -0.72 -2.582 1 98.19 212 PRO B C 1
ATOM 3927 O O . PRO B 1 212 ? 20.469 -1.134 -3.701 1 98.19 212 PRO B O 1
ATOM 3930 N N . GLN B 1 213 ? 20.203 -1.164 -1.547 1 97.12 213 GLN B N 1
ATOM 3931 C CA . GLN B 1 213 ? 19.125 -2.143 -1.618 1 97.12 213 GLN B CA 1
ATOM 3932 C C . GLN B 1 213 ? 17.766 -1.457 -1.791 1 97.12 213 GLN B C 1
ATOM 3934 O O . GLN B 1 213 ? 16.734 -2.125 -1.884 1 97.12 213 GLN B O 1
ATOM 3939 N N . GLY B 1 214 ? 17.781 -0.07 -1.854 1 98.75 214 GLY B N 1
ATOM 3940 C CA . GLY B 1 214 ? 16.562 0.715 -1.877 1 98.75 214 GLY B CA 1
ATOM 3941 C C . GLY B 1 214 ? 16.078 1.117 -0.495 1 98.75 214 GLY B C 1
ATOM 3942 O O . GLY B 1 214 ? 16.469 0.504 0.503 1 98.75 214 GLY B O 1
ATOM 3943 N N . VAL B 1 215 ? 15.312 2.133 -0.451 1 98.94 215 VAL B N 1
ATOM 3944 C CA . VAL B 1 215 ? 14.797 2.588 0.834 1 98.94 215 VAL B CA 1
ATOM 3945 C C . VAL B 1 215 ? 13.492 1.851 1.156 1 98.94 215 VAL B C 1
ATOM 3947 O O . VAL B 1 215 ? 12.805 1.374 0.253 1 98.94 215 VAL B O 1
ATOM 3950 N N . ASP B 1 216 ? 13.156 1.75 2.469 1 98.94 216 ASP B N 1
ATOM 3951 C CA . ASP B 1 216 ? 11.945 1.077 2.932 1 98.94 216 ASP B CA 1
ATOM 3952 C C . ASP B 1 216 ? 10.703 1.882 2.576 1 98.94 216 ASP B C 1
ATOM 3954 O O . ASP B 1 216 ? 9.656 1.311 2.266 1 98.94 216 ASP B O 1
ATOM 3958 N N . ALA B 1 217 ? 10.836 3.195 2.635 1 98.94 217 ALA B N 1
ATOM 3959 C CA . ALA B 1 217 ? 9.703 4.07 2.344 1 98.94 217 ALA B CA 1
ATOM 3960 C C . ALA B 1 217 ? 10.172 5.426 1.823 1 98.94 217 ALA B C 1
ATOM 3962 O O . ALA B 1 217 ? 11.266 5.879 2.158 1 98.94 217 ALA B O 1
ATOM 3963 N N . VAL B 1 218 ? 9.406 5.984 0.989 1 98.94 218 VAL B N 1
ATOM 3964 C CA . VAL B 1 218 ? 9.539 7.379 0.586 1 98.94 218 VAL B CA 1
ATOM 3965 C C . VAL B 1 218 ? 8.344 8.18 1.1 1 98.94 218 VAL B C 1
ATOM 3967 O O . VAL B 1 218 ? 7.195 7.77 0.936 1 98.94 218 VAL B O 1
ATOM 3970 N N . TYR B 1 219 ? 8.617 9.203 1.825 1 98.94 219 TYR B N 1
ATOM 3971 C CA . TYR B 1 219 ? 7.602 10.188 2.174 1 98.94 219 TYR B CA 1
ATOM 3972 C C . TYR B 1 219 ? 7.652 11.383 1.227 1 98.94 219 TYR B C 1
ATOM 3974 O O . TYR B 1 219 ? 8.594 12.18 1.274 1 98.94 219 TYR B O 1
ATOM 3982 N N . ASP B 1 220 ? 6.637 11.5 0.402 1 98.62 220 ASP B N 1
ATOM 3983 C CA . ASP B 1 220 ? 6.688 12.445 -0.709 1 98.62 220 ASP B CA 1
ATOM 3984 C C . ASP B 1 220 ? 5.523 13.43 -0.642 1 98.62 220 ASP B C 1
ATOM 3986 O O . ASP B 1 220 ? 4.418 13.125 -1.091 1 98.62 220 ASP B O 1
ATOM 3990 N N . GLY B 1 221 ? 5.789 14.609 -0.177 1 96.88 221 GLY B N 1
ATOM 3991 C CA . GLY B 1 221 ? 4.793 15.664 -0.175 1 96.88 221 GLY B CA 1
ATOM 3992 C C . GLY B 1 221 ? 4.875 16.562 -1.396 1 96.88 221 GLY B C 1
ATOM 3993 O O . GLY B 1 221 ? 4.062 17.484 -1.554 1 96.88 221 GLY B O 1
ATOM 3994 N N . VAL B 1 222 ? 5.852 16.297 -2.271 1 96.12 222 VAL B N 1
ATOM 3995 C CA . VAL B 1 222 ? 6.102 17.125 -3.445 1 96.12 222 VAL B CA 1
ATOM 3996 C C . VAL B 1 222 ? 5.184 16.688 -4.586 1 96.12 222 VAL B C 1
ATOM 3998 O O . VAL B 1 222 ? 4.598 17.531 -5.273 1 96.12 222 VAL B O 1
ATOM 4001 N N . GLY B 1 223 ? 5.035 15.352 -4.836 1 95.25 223 GLY B N 1
ATOM 4002 C CA . GLY B 1 223 ? 4.035 14.836 -5.758 1 95.25 223 GLY B CA 1
ATOM 4003 C C . GLY B 1 223 ? 4.551 14.688 -7.176 1 95.25 223 GLY B C 1
ATOM 4004 O O . GLY B 1 223 ? 5.566 14.031 -7.41 1 95.25 223 GLY B O 1
ATOM 4005 N N . GLN B 1 224 ? 3.953 15.461 -8.117 1 96 224 GLN B N 1
ATOM 4006 C CA . GLN B 1 224 ? 4.098 15.266 -9.562 1 96 224 GLN B CA 1
ATOM 4007 C C . GLN B 1 224 ? 5.57 15.219 -9.961 1 96 224 GLN B C 1
ATOM 4009 O O . GLN B 1 224 ? 5.996 14.32 -10.688 1 96 224 GLN B O 1
ATOM 4014 N N . ALA B 1 225 ? 6.402 16.094 -9.469 1 95.88 225 ALA B N 1
ATOM 4015 C CA . ALA B 1 225 ? 7.773 16.281 -9.938 1 95.88 225 ALA B CA 1
ATOM 4016 C C . ALA B 1 225 ? 8.688 15.172 -9.414 1 95.88 225 ALA B C 1
ATOM 4018 O O . ALA B 1 225 ? 9.773 14.953 -9.953 1 95.88 225 ALA B O 1
ATOM 4019 N N . THR B 1 226 ? 8.289 14.469 -8.406 1 97.19 226 THR B N 1
ATOM 4020 C CA . THR B 1 226 ? 9.234 13.578 -7.734 1 97.19 226 THR B CA 1
ATOM 4021 C C . THR B 1 226 ? 8.742 12.133 -7.781 1 97.19 226 THR B C 1
ATOM 4023 O O . THR B 1 226 ? 9.508 11.211 -7.512 1 97.19 226 THR B O 1
ATOM 4026 N N . PHE B 1 227 ? 7.582 11.852 -8.195 1 98.19 227 PHE B N 1
ATOM 4027 C CA . PHE B 1 227 ? 6.91 10.578 -7.988 1 98.19 227 PHE B CA 1
ATOM 4028 C C . PHE B 1 227 ? 7.676 9.445 -8.664 1 98.19 227 PHE B C 1
ATOM 4030 O O . PHE B 1 227 ? 8 8.438 -8.031 1 98.19 227 PHE B O 1
ATOM 4037 N N . ALA B 1 228 ? 7.914 9.594 -9.961 1 97.19 228 ALA B N 1
ATOM 4038 C CA . ALA B 1 228 ? 8.586 8.531 -10.719 1 97.19 228 ALA B CA 1
ATOM 4039 C C . ALA B 1 228 ? 9.938 8.195 -10.109 1 97.19 228 ALA B C 1
ATOM 4041 O O . ALA B 1 228 ? 10.289 7.027 -9.969 1 97.19 228 ALA B O 1
ATOM 4042 N N . GLY B 1 229 ? 10.711 9.25 -9.773 1 97.5 229 GLY B N 1
ATOM 4043 C CA . GLY B 1 229 ? 11.984 9.023 -9.109 1 97.5 229 GLY B CA 1
ATOM 4044 C C . GLY B 1 229 ? 11.844 8.344 -7.762 1 97.5 229 GLY B C 1
ATOM 4045 O O . GLY B 1 229 ? 12.656 7.48 -7.406 1 97.5 229 GLY B O 1
ATOM 4046 N N . SER B 1 230 ? 10.797 8.719 -7.023 1 98.5 230 SER B N 1
ATOM 4047 C CA . SER B 1 230 ? 10.539 8.141 -5.711 1 98.5 230 SER B CA 1
ATOM 4048 C C . SER B 1 230 ? 10.266 6.645 -5.809 1 98.5 230 SER B C 1
ATOM 4050 O O . SER B 1 230 ? 10.75 5.859 -4.992 1 98.5 230 SER B O 1
ATOM 4052 N N . LEU B 1 231 ? 9.539 6.215 -6.785 1 98.19 231 LEU B N 1
ATOM 4053 C CA . LEU B 1 231 ? 9.273 4.797 -7.004 1 98.19 231 LEU B CA 1
ATOM 4054 C C . LEU B 1 231 ? 10.562 4.035 -7.293 1 98.19 231 LEU B C 1
ATOM 4056 O O . LEU B 1 231 ? 10.742 2.908 -6.824 1 98.19 231 LEU B O 1
ATOM 4060 N N . SER B 1 232 ? 11.43 4.637 -7.992 1 98.31 232 SER B N 1
ATOM 4061 C CA . SER B 1 232 ? 12.625 3.971 -8.508 1 98.31 232 SER B CA 1
ATOM 4062 C C . SER B 1 232 ? 13.633 3.701 -7.398 1 98.31 232 SER B C 1
ATOM 4064 O O . SER B 1 232 ? 14.555 2.9 -7.57 1 98.31 232 SER B O 1
ATOM 4066 N N . VAL B 1 233 ? 13.492 4.348 -6.254 1 98.81 233 VAL B N 1
ATOM 4067 C CA . VAL B 1 233 ? 14.539 4.238 -5.242 1 98.81 233 VAL B CA 1
ATOM 4068 C C . VAL B 1 233 ? 14.07 3.318 -4.117 1 98.81 233 VAL B C 1
ATOM 4070 O O . VAL B 1 233 ? 14.797 3.092 -3.146 1 98.81 233 VAL B O 1
ATOM 4073 N N . LEU B 1 234 ? 12.867 2.793 -4.203 1 98.94 234 LEU B N 1
ATOM 4074 C CA . LEU B 1 234 ? 12.328 1.892 -3.191 1 98.94 234 LEU B CA 1
ATOM 4075 C C . LEU B 1 234 ? 12.953 0.507 -3.305 1 98.94 234 LEU B C 1
ATOM 4077 O O . LEU B 1 234 ? 13.273 0.053 -4.406 1 98.94 234 LEU B O 1
ATOM 4081 N N . ARG B 1 235 ? 13.141 -0.148 -2.172 1 98.75 235 ARG B N 1
ATOM 4082 C CA . ARG B 1 235 ? 13.422 -1.58 -2.201 1 98.75 235 ARG B CA 1
ATOM 4083 C C . ARG B 1 235 ? 12.195 -2.369 -2.648 1 98.75 235 ARG B C 1
ATOM 4085 O O . ARG B 1 235 ? 11.07 -1.869 -2.58 1 98.75 235 ARG B O 1
ATOM 4092 N N . PRO B 1 236 ? 12.367 -3.631 -3.07 1 98.56 236 PRO B N 1
ATOM 4093 C CA . PRO B 1 236 ? 11.188 -4.469 -3.291 1 98.56 236 PRO B CA 1
ATOM 4094 C C . PRO B 1 236 ? 10.258 -4.508 -2.08 1 98.56 236 PRO B C 1
ATOM 4096 O O . PRO B 1 236 ? 10.727 -4.582 -0.941 1 98.56 236 PRO B O 1
ATOM 4099 N N . ARG B 1 237 ? 8.969 -4.379 -2.375 1 98.75 237 ARG B N 1
ATOM 4100 C CA . ARG B 1 237 ? 7.922 -4.426 -1.363 1 98.75 237 ARG B CA 1
ATOM 4101 C C . ARG B 1 237 ? 7.984 -3.207 -0.449 1 98.75 237 ARG B C 1
ATOM 4103 O O . ARG B 1 237 ? 7.516 -3.254 0.69 1 98.75 237 ARG B O 1
ATOM 4110 N N . GLY B 1 238 ? 8.727 -2.131 -0.901 1 98.88 238 GLY B N 1
ATOM 4111 C CA . GLY B 1 238 ? 8.789 -0.894 -0.14 1 98.88 238 GLY B CA 1
ATOM 4112 C C . GLY B 1 238 ? 7.492 -0.105 -0.185 1 98.88 238 GLY B C 1
ATOM 4113 O O . GLY B 1 238 ? 6.52 -0.534 -0.809 1 98.88 238 GLY B O 1
ATOM 4114 N N . TYR B 1 239 ? 7.449 1.107 0.477 1 98.94 239 TYR B N 1
ATOM 4115 C CA . TYR B 1 239 ? 6.234 1.9 0.64 1 98.94 239 TYR B CA 1
ATOM 4116 C C . TYR B 1 239 ? 6.398 3.279 0.013 1 98.94 239 TYR B C 1
ATOM 4118 O O . TYR B 1 239 ? 7.219 4.082 0.464 1 98.94 239 TYR B O 1
ATOM 4126 N N . MET B 1 240 ? 5.648 3.521 -1.044 1 98.94 240 MET B N 1
ATOM 4127 C CA . MET B 1 240 ? 5.516 4.855 -1.618 1 98.94 240 MET B CA 1
ATOM 4128 C C . MET B 1 240 ? 4.375 5.625 -0.958 1 98.94 240 MET B C 1
ATOM 4130 O O . MET B 1 240 ? 3.209 5.43 -1.306 1 98.94 240 MET B O 1
ATOM 4134 N N . ILE B 1 241 ? 4.707 6.523 -0.055 1 98.94 241 ILE B N 1
ATOM 4135 C CA . ILE B 1 241 ? 3.713 7.328 0.649 1 98.94 241 ILE B CA 1
ATOM 4136 C C . ILE B 1 241 ? 3.672 8.734 0.053 1 98.94 241 ILE B C 1
ATOM 4138 O O . ILE B 1 241 ? 4.5 9.586 0.389 1 98.94 241 ILE B O 1
ATOM 4142 N N . THR B 1 242 ? 2.77 8.953 -0.835 1 98.62 242 THR B N 1
ATOM 4143 C CA . THR B 1 242 ? 2.553 10.281 -1.405 1 98.62 242 THR B CA 1
ATOM 4144 C C . THR B 1 242 ? 1.471 11.031 -0.635 1 98.62 242 THR B C 1
ATOM 4146 O O . THR B 1 242 ? 0.294 10.664 -0.695 1 98.62 242 THR B O 1
ATOM 4149 N N . PHE B 1 243 ? 1.86 12.109 0.078 1 97.94 243 PHE B N 1
ATOM 4150 C CA . PHE B 1 243 ? 0.91 12.703 1.008 1 97.94 243 PHE B CA 1
ATOM 4151 C C . PHE B 1 243 ? 0.682 14.172 0.678 1 97.94 243 PHE B C 1
ATOM 4153 O O . PHE B 1 243 ? -0.047 14.867 1.389 1 97.94 243 PHE B O 1
ATOM 4160 N N . GLY B 1 244 ? 1.311 14.609 -0.449 1 94.88 244 GLY B N 1
ATOM 4161 C CA . GLY B 1 244 ? 1.126 15.992 -0.868 1 94.88 244 GLY B CA 1
ATOM 4162 C C . GLY B 1 244 ? 1.267 16.188 -2.367 1 94.88 244 GLY B C 1
ATOM 4163 O O . GLY B 1 244 ? 1.557 15.227 -3.096 1 94.88 244 GLY B O 1
ATOM 4164 N N . ASN B 1 245 ? 1.032 17.422 -2.844 1 93.25 245 ASN B N 1
ATOM 4165 C CA . ASN B 1 245 ? 1.027 17.797 -4.254 1 93.25 245 ASN B CA 1
ATOM 4166 C C . ASN B 1 245 ? 1.672 19.172 -4.473 1 93.25 245 ASN B C 1
ATOM 4168 O O . ASN B 1 245 ? 1.183 19.969 -5.27 1 93.25 245 ASN B O 1
ATOM 4172 N N . ALA B 1 246 ? 2.703 19.438 -3.705 1 91.38 246 ALA B N 1
ATOM 4173 C CA . ALA B 1 246 ? 3.301 20.766 -3.721 1 91.38 246 ALA B CA 1
ATOM 4174 C C . ALA B 1 246 ? 3.727 21.156 -5.133 1 91.38 246 ALA B C 1
ATOM 4176 O O . ALA B 1 246 ? 3.713 22.344 -5.484 1 91.38 246 ALA B O 1
ATOM 4177 N N . SER B 1 247 ? 4.09 20.188 -5.953 1 92.75 247 SER B N 1
ATOM 4178 C CA . SER B 1 247 ? 4.5 20.469 -7.324 1 92.75 247 SER B CA 1
ATOM 4179 C C . SER B 1 247 ? 3.396 20.125 -8.32 1 92.75 247 SER B C 1
ATOM 4181 O O . SER B 1 247 ? 3.617 20.141 -9.531 1 92.75 247 SER B O 1
ATOM 4183 N N . GLY B 1 248 ? 2.285 19.766 -7.777 1 91.62 248 GLY B N 1
ATOM 4184 C CA . GLY B 1 248 ? 1.176 19.297 -8.602 1 91.62 248 GLY B CA 1
ATOM 4185 C C . GLY B 1 248 ? 0.715 17.906 -8.258 1 91.62 248 GLY B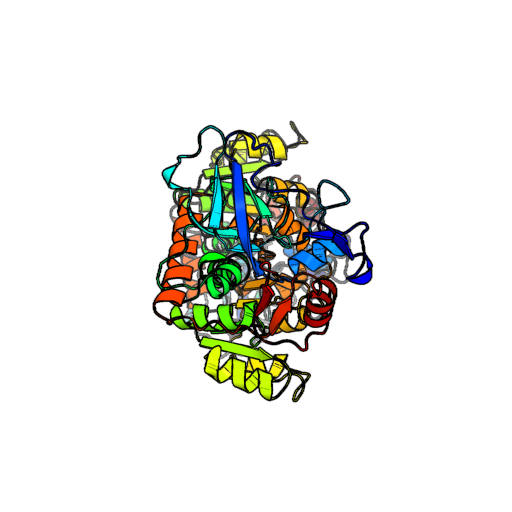 C 1
ATOM 4186 O O . GLY B 1 248 ? 1.451 17.141 -7.629 1 91.62 248 GLY B O 1
ATOM 4187 N N . ALA B 1 249 ? -0.442 17.562 -8.688 1 92.88 249 ALA B N 1
ATOM 4188 C CA . ALA B 1 249 ? -1.035 16.266 -8.383 1 92.88 249 ALA B CA 1
ATOM 4189 C C . ALA B 1 249 ? -0.296 15.148 -9.109 1 92.88 249 ALA B C 1
ATOM 4191 O O . ALA B 1 249 ? 0.081 15.297 -10.273 1 92.88 249 ALA B O 1
ATOM 4192 N N . VAL B 1 250 ? -0.074 14.078 -8.445 1 95.94 250 VAL B N 1
ATOM 4193 C CA . VAL B 1 250 ? 0.482 12.883 -9.07 1 95.94 250 VAL B CA 1
ATOM 4194 C C . VAL B 1 250 ? -0.513 12.32 -10.078 1 95.94 250 VAL B C 1
ATOM 4196 O O . VAL B 1 250 ? -1.679 12.086 -9.75 1 95.94 250 VAL B O 1
ATOM 4199 N N . PRO B 1 251 ? -0.122 12.133 -11.312 1 96.25 251 PRO B N 1
ATOM 4200 C CA . PRO B 1 251 ? -1.026 11.492 -12.266 1 96.25 251 PRO B CA 1
ATOM 4201 C C . PRO B 1 251 ? -1.398 10.07 -11.859 1 96.25 251 PRO B C 1
ATOM 4203 O O . PRO B 1 251 ? -0.718 9.461 -11.023 1 96.25 251 PRO B O 1
ATOM 4206 N N . PRO B 1 252 ? -2.504 9.586 -12.453 1 97.81 252 PRO B N 1
ATOM 4207 C CA . PRO B 1 252 ? -2.885 8.203 -12.133 1 97.81 252 PRO B CA 1
ATOM 4208 C C . PRO B 1 252 ? -1.755 7.211 -12.375 1 97.81 252 PRO B C 1
ATOM 4210 O O . PRO B 1 252 ? -0.987 7.363 -13.328 1 97.81 252 PRO B O 1
ATOM 4213 N N . VAL B 1 253 ? -1.687 6.195 -11.57 1 98.12 253 VAL B N 1
ATOM 4214 C CA . VAL B 1 253 ? -0.6 5.223 -11.555 1 98.12 253 VAL B CA 1
ATOM 4215 C C . VAL B 1 253 ? -1.133 3.848 -11.953 1 98.12 253 VAL B C 1
ATOM 4217 O O . VAL B 1 253 ? -2.086 3.346 -11.352 1 98.12 253 VAL B O 1
ATOM 4220 N N . SER B 1 254 ? -0.532 3.295 -12.961 1 96.94 254 SER B N 1
ATOM 4221 C CA . SER B 1 254 ? -0.896 1.928 -13.32 1 96.94 254 SER B CA 1
ATOM 4222 C C . SER B 1 254 ? -0.421 0.936 -12.266 1 96.94 254 SER B C 1
ATOM 4224 O O . SER B 1 254 ? 0.726 0.998 -11.82 1 96.94 254 SER B O 1
ATOM 4226 N N . PRO B 1 255 ? -1.306 -0.03 -11.883 1 97.12 255 PRO B N 1
ATOM 4227 C CA . PRO B 1 255 ? -0.836 -1.056 -10.945 1 97.12 255 PRO B CA 1
ATOM 4228 C C . PRO B 1 255 ? 0.429 -1.761 -11.43 1 97.12 255 PRO B C 1
ATOM 4230 O O . PRO B 1 255 ? 1.264 -2.166 -10.617 1 97.12 255 PRO B O 1
ATOM 4233 N N . MET B 1 256 ? 0.622 -1.85 -12.695 1 95.12 256 MET B N 1
ATOM 4234 C CA . MET B 1 256 ? 1.798 -2.512 -13.258 1 95.12 256 MET B CA 1
ATOM 4235 C C . MET B 1 256 ? 3.066 -1.73 -12.93 1 95.12 256 MET B C 1
ATOM 4237 O O . MET B 1 256 ? 4.145 -2.312 -12.812 1 95.12 256 MET B O 1
ATOM 4241 N N . GLU B 1 257 ? 2.949 -0.396 -12.797 1 97.19 257 GLU B N 1
ATOM 4242 C CA . GLU B 1 257 ? 4.094 0.416 -12.391 1 97.19 257 GLU B CA 1
ATOM 4243 C C . GLU B 1 257 ? 4.566 0.04 -10.984 1 97.19 257 GLU B C 1
ATOM 4245 O O . GLU B 1 257 ? 5.766 0.068 -10.703 1 97.19 257 GLU B O 1
ATOM 4250 N N . LEU B 1 258 ? 3.621 -0.315 -10.125 1 98.44 258 LEU B N 1
ATOM 4251 C CA . LEU B 1 258 ? 3.965 -0.741 -8.766 1 98.44 258 LEU B CA 1
ATOM 4252 C C . LEU B 1 258 ? 4.676 -2.09 -8.789 1 98.44 258 LEU B C 1
ATOM 4254 O O . LEU B 1 258 ? 5.602 -2.318 -8.008 1 98.44 258 LEU B O 1
ATOM 4258 N N . SER B 1 259 ? 4.215 -2.965 -9.688 1 97.19 259 SER B N 1
ATOM 4259 C CA . SER B 1 259 ? 4.863 -4.258 -9.883 1 97.19 259 SER B CA 1
ATOM 4260 C C . SER B 1 259 ? 6.297 -4.086 -10.367 1 97.19 259 SER B C 1
ATOM 4262 O O . SER B 1 259 ? 7.219 -4.707 -9.828 1 97.19 259 SER B O 1
ATOM 4264 N N . ARG B 1 260 ? 6.484 -3.279 -11.383 1 96 260 ARG B N 1
ATOM 4265 C CA . ARG B 1 260 ? 7.801 -3.055 -11.977 1 96 260 ARG B CA 1
ATOM 4266 C C . ARG B 1 260 ? 8.75 -2.42 -10.969 1 96 260 ARG B C 1
ATOM 4268 O O . ARG B 1 260 ? 9.961 -2.648 -11.023 1 96 260 ARG B O 1
ATOM 4275 N N . ALA B 1 261 ? 8.172 -1.654 -10.008 1 98.19 261 ALA B N 1
ATOM 4276 C CA . ALA B 1 261 ? 8.977 -1.005 -8.977 1 98.19 261 ALA B CA 1
ATOM 4277 C C . ALA B 1 261 ? 9.336 -1.984 -7.859 1 98.19 261 ALA B C 1
ATOM 4279 O O . ALA B 1 261 ? 9.977 -1.608 -6.875 1 98.19 261 ALA B O 1
ATOM 4280 N N . GLY B 1 262 ? 9 -3.248 -8 1 98.25 262 GLY B N 1
ATOM 4281 C CA . GLY B 1 262 ? 9.352 -4.254 -7.012 1 98.25 262 GLY B CA 1
ATOM 4282 C C . GLY B 1 262 ? 8.195 -4.609 -6.09 1 98.25 262 GLY B C 1
ATOM 4283 O O . GLY B 1 262 ? 8.398 -4.844 -4.895 1 98.25 262 GLY B O 1
ATOM 4284 N N . SER B 1 263 ? 6.918 -4.586 -6.652 1 98.75 263 SER B N 1
ATOM 4285 C CA . SER B 1 263 ? 5.734 -4.93 -5.867 1 98.75 263 SER B CA 1
ATOM 4286 C C . SER B 1 263 ? 5.602 -4.023 -4.648 1 98.75 263 SER B C 1
ATOM 4288 O O . SER B 1 263 ? 5.395 -4.5 -3.531 1 98.75 263 SER B O 1
ATOM 4290 N N . VAL B 1 264 ? 5.762 -2.732 -4.859 1 98.88 264 VAL B N 1
ATOM 4291 C CA . VAL B 1 264 ? 5.727 -1.77 -3.764 1 98.88 264 VAL B CA 1
ATOM 4292 C C . VAL B 1 264 ? 4.281 -1.46 -3.391 1 98.88 264 VAL B C 1
ATOM 4294 O O . VAL B 1 264 ? 3.357 -1.785 -4.141 1 98.88 264 VAL B O 1
ATOM 4297 N N . TYR B 1 265 ? 4.051 -0.88 -2.186 1 98.94 265 TYR B N 1
ATOM 4298 C CA . TYR B 1 265 ? 2.764 -0.353 -1.747 1 98.94 265 TYR B CA 1
ATOM 4299 C C . TYR B 1 265 ? 2.646 1.134 -2.061 1 98.94 265 TYR B C 1
ATOM 4301 O O . TYR B 1 265 ? 3.611 1.886 -1.898 1 98.94 265 TYR B O 1
ATOM 4309 N N . LEU B 1 266 ? 1.517 1.522 -2.514 1 98.94 266 LEU B N 1
ATOM 4310 C CA . LEU B 1 266 ? 1.214 2.934 -2.723 1 98.94 266 LEU B CA 1
ATOM 4311 C C . LEU B 1 266 ? 0.103 3.396 -1.785 1 98.94 266 LEU B C 1
ATOM 4313 O O . LEU B 1 266 ? -0.925 2.729 -1.657 1 98.94 266 LEU B O 1
ATOM 4317 N N . GLN B 1 267 ? 0.323 4.488 -1.071 1 98.88 267 GLN B N 1
ATOM 4318 C CA . GLN B 1 267 ? -0.708 5.109 -0.245 1 98.88 267 GLN B CA 1
ATOM 4319 C C . GLN B 1 267 ? -0.756 6.617 -0.467 1 98.88 267 GLN B C 1
ATOM 4321 O O . GLN B 1 267 ? 0.275 7.246 -0.712 1 98.88 267 GLN B O 1
ATOM 4326 N N . ARG B 1 268 ? -1.904 7.152 -0.465 1 98.56 268 ARG B N 1
ATOM 4327 C CA . ARG B 1 268 ? -2.174 8.586 -0.364 1 98.56 268 ARG B CA 1
ATOM 4328 C C . ARG B 1 268 ? -3.016 8.898 0.87 1 98.56 268 ARG B C 1
ATOM 4330 O O . ARG B 1 268 ? -4.234 9.047 0.773 1 98.56 268 ARG B O 1
ATOM 4337 N N . PRO B 1 269 ? -2.328 9.07 1.978 1 98.44 269 PRO B N 1
ATOM 4338 C CA . PRO B 1 269 ? -3.045 9.172 3.25 1 98.44 269 PRO B CA 1
ATOM 4339 C C . PRO B 1 269 ? -3.559 10.578 3.531 1 98.44 269 PRO B C 1
ATOM 4341 O O . PRO B 1 269 ? -3.018 11.555 3 1 98.44 269 PRO B O 1
ATOM 4344 N N . THR B 1 270 ? -4.574 10.656 4.312 1 95.94 270 THR B N 1
ATOM 4345 C CA . THR B 1 270 ? -5.07 11.898 4.891 1 95.94 270 THR B CA 1
ATOM 4346 C C . THR B 1 270 ? -5.035 11.844 6.414 1 95.94 270 THR B C 1
ATOM 4348 O O . THR B 1 270 ? -5.238 10.781 7.004 1 95.94 270 THR B O 1
ATOM 4351 N N . LEU B 1 271 ? -4.805 12.914 6.984 1 96.44 271 LEU B N 1
ATOM 4352 C CA . LEU B 1 271 ? -4.695 12.992 8.438 1 96.44 271 LEU B CA 1
ATOM 4353 C C . LEU B 1 271 ? -5.961 12.461 9.109 1 96.44 271 LEU B C 1
ATOM 4355 O O . LEU B 1 271 ? -5.887 11.727 10.094 1 96.44 271 LEU B O 1
ATOM 4359 N N . GLY B 1 272 ? -7.145 12.805 8.562 1 94.88 272 GLY B N 1
ATOM 4360 C CA . GLY B 1 272 ? -8.414 12.391 9.133 1 94.88 272 GLY B CA 1
ATOM 4361 C C . GLY B 1 272 ? -8.531 10.891 9.312 1 94.88 272 GLY B C 1
ATOM 4362 O O . GLY B 1 272 ? -9.117 10.414 10.289 1 94.88 272 GLY B O 1
ATOM 4363 N N . ASP B 1 273 ? -7.961 10.133 8.453 1 97.62 273 ASP B N 1
ATOM 4364 C CA . ASP B 1 273 ? -8.062 8.68 8.484 1 97.62 273 ASP B CA 1
ATOM 4365 C C . ASP B 1 273 ? -7.188 8.094 9.586 1 97.62 273 ASP B C 1
ATOM 4367 O O . ASP B 1 273 ? -7.316 6.914 9.922 1 97.62 273 ASP B O 1
ATOM 4371 N N . PHE B 1 274 ? -6.355 8.875 10.164 1 97.81 274 PHE B N 1
ATOM 4372 C CA . PHE B 1 274 ? -5.461 8.406 11.211 1 97.81 274 PHE B CA 1
ATOM 4373 C C . PHE B 1 274 ? -5.789 9.078 12.547 1 97.81 274 PHE B C 1
ATOM 4375 O O . PHE B 1 274 ? -5.02 8.977 13.5 1 97.81 274 PHE B O 1
ATOM 4382 N N . MET B 1 275 ? -6.891 9.797 12.523 1 95.75 275 MET B N 1
ATOM 4383 C CA . MET B 1 275 ? -7.457 10.43 13.711 1 95.75 275 MET B CA 1
ATOM 4384 C C . MET B 1 275 ? -8.906 10 13.914 1 95.75 275 MET B C 1
ATOM 4386 O O . MET B 1 275 ? -9.766 10.82 14.25 1 95.75 275 MET B O 1
ATOM 4390 N N . ARG B 1 276 ? -9.219 8.797 13.742 1 94.19 276 ARG B N 1
ATOM 4391 C CA . ARG B 1 276 ? -10.602 8.328 13.656 1 94.19 276 ARG B CA 1
ATOM 4392 C C . ARG B 1 276 ? -11.164 8.016 15.039 1 94.19 276 ARG B C 1
ATOM 4394 O O . ARG B 1 276 ? -12.367 8.133 15.258 1 94.19 276 ARG B O 1
ATOM 4401 N N . THR B 1 277 ? -10.328 7.582 15.953 1 94.75 277 THR B N 1
ATOM 4402 C CA . THR B 1 277 ? -10.789 7.227 17.281 1 94.75 277 THR B CA 1
ATOM 4403 C C . THR B 1 277 ? -10.219 8.188 18.328 1 94.75 277 THR B C 1
ATOM 4405 O O . THR B 1 277 ? -9.156 8.773 18.125 1 94.75 277 THR B O 1
ATOM 4408 N N . PRO B 1 278 ? -10.898 8.352 19.406 1 94.31 278 PRO B N 1
ATOM 4409 C CA . PRO B 1 278 ? -10.359 9.188 20.469 1 94.31 278 PRO B CA 1
ATOM 4410 C C . PRO B 1 278 ? -8.977 8.734 20.938 1 94.31 278 PRO B C 1
ATOM 4412 O O . PRO B 1 278 ? -8.133 9.562 21.281 1 94.31 278 PRO B O 1
ATOM 4415 N N . GLU B 1 279 ? -8.805 7.461 20.891 1 96.38 279 GLU B N 1
ATOM 4416 C CA . GLU B 1 279 ? -7.523 6.91 21.328 1 96.38 279 GLU B CA 1
ATOM 4417 C C . GLU B 1 279 ? -6.398 7.316 20.375 1 96.38 279 GLU B C 1
ATOM 4419 O O . GLU B 1 279 ? -5.309 7.684 20.828 1 96.38 279 GLU B O 1
ATOM 4424 N N . GLU B 1 280 ? -6.676 7.238 19.109 1 96.44 280 GLU B N 1
ATOM 4425 C CA . GLU B 1 280 ? -5.688 7.66 18.125 1 96.44 280 GLU B CA 1
ATOM 4426 C C . GLU B 1 280 ? -5.355 9.141 18.266 1 96.44 280 GLU B C 1
ATOM 4428 O O . GLU B 1 280 ? -4.184 9.523 18.266 1 96.44 280 GLU B O 1
ATOM 4433 N N . VAL B 1 281 ? -6.375 9.93 18.406 1 96.06 281 VAL B N 1
ATOM 4434 C CA . VAL B 1 281 ? -6.207 11.375 18.531 1 96.06 281 VAL B CA 1
ATOM 4435 C C . VAL B 1 281 ? -5.383 11.703 19.766 1 96.06 281 VAL B C 1
ATOM 4437 O O . VAL B 1 281 ? -4.402 12.445 19.688 1 96.06 281 VAL B O 1
ATOM 4440 N N . GLN B 1 282 ? -5.777 11.117 20.844 1 96.5 282 GLN B N 1
ATOM 4441 C CA . GLN B 1 282 ? -5.094 11.383 22.109 1 96.5 282 GLN B CA 1
ATOM 4442 C C . GLN B 1 282 ? -3.637 10.938 22.047 1 96.5 282 GLN B C 1
ATOM 4444 O O . GLN B 1 282 ? -2.74 11.672 22.469 1 96.5 282 GLN B O 1
ATOM 4449 N N . ARG B 1 283 ? -3.381 9.766 21.547 1 97.56 283 ARG B N 1
ATOM 4450 C CA . ARG B 1 283 ? -2.023 9.234 21.5 1 97.56 283 ARG B CA 1
ATOM 4451 C C . ARG B 1 283 ? -1.13 10.109 20.625 1 97.56 283 ARG B C 1
ATOM 4453 O O . ARG B 1 283 ? -0.034 10.492 21.031 1 97.56 283 ARG B O 1
ATOM 4460 N N . ARG B 1 284 ? -1.611 10.453 19.469 1 98.06 284 ARG B N 1
ATOM 4461 C CA . ARG B 1 284 ? -0.792 11.195 18.516 1 98.06 284 ARG B CA 1
ATOM 4462 C C . ARG B 1 284 ? -0.549 12.625 19.016 1 98.06 284 ARG B C 1
ATOM 4464 O O . ARG B 1 284 ? 0.577 13.117 18.953 1 98.06 284 ARG B O 1
ATOM 4471 N N . THR B 1 285 ? -1.578 13.242 19.484 1 97.81 285 THR B N 1
ATOM 4472 C CA . THR B 1 285 ? -1.438 14.617 19.938 1 97.81 285 THR B CA 1
ATOM 4473 C C . THR B 1 285 ? -0.541 14.688 21.172 1 97.81 285 THR B C 1
ATOM 4475 O O . THR B 1 285 ? 0.298 15.586 21.297 1 97.81 285 THR B O 1
ATOM 4478 N N . SER B 1 286 ? -0.709 13.727 22.062 1 97.88 286 SER B N 1
ATOM 4479 C CA . SER B 1 286 ? 0.106 13.711 23.266 1 97.88 286 SER B CA 1
ATOM 4480 C C . SER B 1 286 ? 1.58 13.5 22.938 1 97.88 286 SER B C 1
ATOM 4482 O O . SER B 1 286 ? 2.453 14.133 23.531 1 97.88 286 SER B O 1
ATOM 4484 N N . GLU B 1 287 ? 1.849 12.641 22.016 1 98.31 287 GLU B N 1
ATOM 4485 C CA . GLU B 1 287 ? 3.234 12.383 21.641 1 98.31 287 GLU B CA 1
ATOM 4486 C C . GLU B 1 287 ? 3.854 13.602 20.969 1 98.31 287 GLU B C 1
ATOM 4488 O O . GLU B 1 287 ? 4.973 14 21.297 1 98.31 287 GLU B O 1
ATOM 4493 N N . VAL B 1 288 ? 3.102 14.211 20.094 1 98.62 288 VAL B N 1
ATOM 4494 C CA . VAL B 1 288 ? 3.621 15.367 19.359 1 98.62 288 VAL B CA 1
ATOM 4495 C C . VAL B 1 288 ? 3.861 16.516 20.328 1 98.62 288 VAL B C 1
ATOM 4497 O O . VAL B 1 288 ? 4.945 17.109 20.359 1 98.62 288 VAL B O 1
ATOM 4500 N N . PHE B 1 289 ? 2.904 16.812 21.203 1 98.5 289 PHE B N 1
ATOM 4501 C CA . PHE B 1 289 ? 3.072 17.875 22.188 1 98.5 289 PHE B CA 1
ATOM 4502 C C . PHE B 1 289 ? 4.188 17.531 23.172 1 98.5 289 PHE B C 1
ATOM 4504 O O . PHE B 1 289 ? 4.945 18.406 23.578 1 98.5 289 PHE B O 1
ATOM 4511 N N . GLY B 1 290 ? 4.242 16.266 23.531 1 98.44 290 GLY B N 1
ATOM 4512 C CA . GLY B 1 290 ? 5.305 15.844 24.422 1 98.44 290 GLY B CA 1
ATOM 4513 C C . GLY B 1 290 ? 6.691 16.062 23.859 1 98.44 290 GLY B C 1
ATOM 4514 O O . GLY B 1 290 ? 7.578 16.578 24.547 1 98.44 290 GLY B O 1
ATOM 4515 N N . TRP B 1 291 ? 6.852 15.703 22.641 1 98.5 291 TRP B N 1
ATOM 4516 C CA . TRP B 1 291 ? 8.148 15.867 21.984 1 98.5 291 TRP B CA 1
ATOM 4517 C C . TRP B 1 291 ? 8.516 17.344 21.859 1 98.5 291 TRP B C 1
ATOM 4519 O O . TRP B 1 291 ? 9.68 17.703 22 1 98.5 291 TRP B O 1
ATOM 4529 N N . VAL B 1 292 ? 7.531 18.156 21.547 1 97.94 292 VAL B N 1
ATOM 4530 C CA . VAL B 1 292 ? 7.773 19.594 21.438 1 97.94 292 VAL B CA 1
ATOM 4531 C C . VAL B 1 292 ? 8.102 20.172 22.812 1 97.94 292 VAL B C 1
ATOM 4533 O O . VAL B 1 292 ? 9.062 20.938 22.953 1 97.94 292 VAL B O 1
ATOM 4536 N N . ALA B 1 293 ? 7.367 19.734 23.797 1 97.94 293 ALA B N 1
ATOM 4537 C CA . ALA B 1 293 ? 7.543 20.234 25.156 1 97.94 293 ALA B CA 1
ATOM 4538 C C . ALA B 1 293 ? 8.922 19.875 25.703 1 97.94 293 ALA B C 1
ATOM 4540 O O . ALA B 1 293 ? 9.562 20.672 26.391 1 97.94 293 ALA B O 1
ATOM 4541 N N . SER B 1 294 ? 9.375 18.688 25.375 1 97.62 294 SER B N 1
ATOM 4542 C CA . SER B 1 294 ? 10.648 18.188 25.891 1 97.62 294 SER B CA 1
ATOM 4543 C C . SER B 1 294 ? 11.797 18.578 24.953 1 97.62 294 SER B C 1
ATOM 4545 O O . SER B 1 294 ? 12.961 18.266 25.219 1 97.62 294 SER B O 1
ATOM 4547 N N . LYS B 1 295 ? 11.469 19.156 23.812 1 95.69 295 LYS B N 1
ATOM 4548 C CA . LYS B 1 295 ? 12.422 19.625 22.812 1 95.69 295 LYS B CA 1
ATOM 4549 C C . LYS B 1 295 ? 13.109 18.469 22.109 1 95.69 295 LYS B C 1
ATOM 4551 O O . LYS B 1 295 ? 14.188 18.625 21.531 1 95.69 295 LYS B O 1
ATOM 4556 N N . GLN B 1 296 ? 12.477 17.359 22.188 1 97.75 296 GLN B N 1
ATOM 4557 C CA . GLN B 1 296 ? 12.938 16.25 21.375 1 97.75 296 GLN B CA 1
ATOM 4558 C C . GLN B 1 296 ? 12.695 16.516 19.891 1 97.75 296 GLN B C 1
ATOM 4560 O O . GLN B 1 296 ? 13.43 16.016 19.031 1 97.75 296 GLN B O 1
ATOM 4565 N N . VAL B 1 297 ? 11.641 17.234 19.641 1 98.06 297 VAL B N 1
ATOM 4566 C CA . VAL B 1 297 ? 11.375 17.75 18.297 1 98.06 297 VAL B CA 1
ATOM 4567 C C . VAL B 1 297 ? 11.492 19.281 18.297 1 98.06 297 VAL B C 1
ATOM 4569 O O . VAL B 1 297 ? 10.859 19.953 19.109 1 98.06 297 VAL B O 1
ATOM 4572 N N . GLN B 1 298 ? 12.336 19.688 17.438 1 97.12 298 GLN B N 1
ATOM 4573 C CA . GLN B 1 298 ? 12.547 21.125 17.281 1 97.12 298 GLN B CA 1
ATOM 4574 C C . GLN B 1 298 ? 11.672 21.703 16.172 1 97.12 298 GLN B C 1
ATOM 4576 O O . GLN B 1 298 ? 11.758 21.25 15.023 1 97.12 298 GLN B O 1
ATOM 4581 N N . LEU B 1 299 ? 10.875 22.641 16.531 1 96.81 299 LEU B N 1
ATOM 4582 C CA . LEU B 1 299 ? 10.039 23.297 15.539 1 96.81 299 LEU B CA 1
ATOM 4583 C C . LEU B 1 299 ? 10.766 24.484 14.914 1 96.81 299 LEU B C 1
ATOM 4585 O O . LEU B 1 299 ? 11.453 25.234 15.609 1 96.81 299 LEU B O 1
ATOM 4589 N N . THR B 1 300 ? 10.734 24.547 13.641 1 95.88 300 THR B N 1
ATOM 4590 C CA . THR B 1 300 ? 11.25 25.688 12.906 1 95.88 300 THR B CA 1
ATOM 4591 C C . THR B 1 300 ? 10.109 26.547 12.375 1 95.88 300 THR B C 1
ATOM 4593 O O . THR B 1 300 ? 9.336 26.109 11.523 1 95.88 300 THR B O 1
ATOM 4596 N N . ILE B 1 301 ? 9.953 27.703 12.977 1 96.75 301 ILE B N 1
ATOM 4597 C CA . ILE B 1 301 ? 9 28.672 12.445 1 96.75 301 ILE B CA 1
ATOM 4598 C C . ILE B 1 301 ? 9.688 29.578 11.43 1 96.75 301 ILE B C 1
ATOM 4600 O O . ILE B 1 301 ? 10.508 30.422 11.797 1 96.75 301 ILE B O 1
ATOM 4604 N N . GLY B 1 302 ? 9.406 29.422 10.211 1 95 302 GLY B N 1
ATOM 4605 C CA . GLY B 1 302 ? 10.07 30.156 9.141 1 95 302 GLY B CA 1
ATOM 4606 C C . GLY B 1 302 ? 9.695 31.625 9.109 1 95 302 GLY B C 1
ATOM 4607 O O . GLY B 1 302 ? 10.539 32.469 8.82 1 95 302 GLY B O 1
ATOM 4608 N N . HIS B 1 303 ? 8.445 31.906 9.273 1 96.75 303 HIS B N 1
ATOM 4609 C CA . HIS B 1 303 ? 7.977 33.281 9.25 1 96.75 303 HIS B CA 1
ATOM 4610 C C . HIS B 1 303 ? 6.609 33.406 9.914 1 96.75 303 HIS B C 1
ATOM 4612 O O . HIS B 1 303 ? 5.789 32.5 9.844 1 96.75 303 HIS B O 1
ATOM 4618 N N . GLU B 1 304 ? 6.395 34.469 10.602 1 97.81 304 GLU B N 1
ATOM 4619 C CA . GLU B 1 304 ? 5.09 34.875 11.125 1 97.81 304 GLU B CA 1
ATOM 4620 C C . GLU B 1 304 ? 4.543 36.094 10.398 1 97.81 304 GLU B C 1
ATOM 4622 O O . GLU B 1 304 ? 5.23 37.094 10.273 1 97.81 304 GLU B O 1
ATOM 4627 N N . TYR B 1 305 ? 3.383 35.938 9.844 1 98.19 305 TYR B N 1
ATOM 4628 C CA . TYR B 1 305 ? 2.701 37.031 9.156 1 98.19 305 TYR B CA 1
ATOM 4629 C C . TYR B 1 305 ? 1.539 37.562 9.984 1 98.19 305 TYR B C 1
ATOM 4631 O O . TYR B 1 305 ? 0.912 36.812 10.742 1 98.19 305 TYR B O 1
ATOM 4639 N N . PRO B 1 306 ? 1.283 38.906 9.805 1 98.12 306 PRO B N 1
ATOM 4640 C CA . PRO B 1 306 ? -0.024 39.312 10.32 1 98.12 306 PRO B CA 1
ATOM 4641 C C . PRO B 1 306 ? -1.186 38.688 9.555 1 98.12 306 PRO B C 1
ATOM 4643 O O . PRO B 1 306 ? -1.047 38.344 8.375 1 98.12 306 PRO B O 1
ATOM 4646 N N . LEU B 1 307 ? -2.295 38.531 10.195 1 98.06 307 LEU B N 1
ATOM 4647 C CA . LEU B 1 307 ? -3.465 37.844 9.641 1 98.06 307 LEU B CA 1
ATOM 4648 C C . LEU B 1 307 ? -3.852 38.469 8.297 1 98.06 307 LEU B C 1
ATOM 4650 O O . LEU B 1 307 ? -4.211 37.75 7.363 1 98.06 307 LEU B O 1
ATOM 4654 N N . HIS B 1 308 ? -3.721 39.781 8.164 1 97.06 308 HIS B N 1
ATOM 4655 C CA . HIS B 1 308 ? -4.172 40.469 6.953 1 97.06 308 HIS B CA 1
ATOM 4656 C C . HIS B 1 308 ? -3.23 40.188 5.785 1 97.06 308 HIS B C 1
ATOM 4658 O O . HIS B 1 308 ? -3.549 40.5 4.637 1 97.06 308 HIS B O 1
ATOM 4664 N N . GLU B 1 309 ? -2.078 39.5 6.039 1 97.88 309 GLU B N 1
ATOM 4665 C CA . GLU B 1 309 ? -1.135 39.156 4.984 1 97.88 309 GLU B CA 1
ATOM 4666 C C . GLU B 1 309 ? -1.221 37.656 4.656 1 97.88 309 GLU B C 1
ATOM 4668 O O . GLU B 1 309 ? -0.233 37.062 4.234 1 97.88 309 GLU B O 1
ATOM 4673 N N . ALA B 1 310 ? -2.377 37.094 4.914 1 98.31 310 ALA B N 1
ATOM 4674 C CA . ALA B 1 310 ? -2.584 35.656 4.637 1 98.31 310 ALA B CA 1
ATOM 4675 C C . ALA B 1 310 ? -2.301 35.344 3.17 1 98.31 310 ALA B C 1
ATOM 4677 O O . ALA B 1 310 ? -1.737 34.312 2.852 1 98.31 310 ALA B O 1
ATOM 4678 N N . ALA B 1 311 ? -2.664 36.25 2.275 1 98.12 311 ALA B N 1
ATOM 4679 C CA . ALA B 1 311 ? -2.412 36.031 0.851 1 98.12 311 ALA B CA 1
ATOM 4680 C C . ALA B 1 311 ? -0.918 35.906 0.57 1 98.12 311 ALA B C 1
ATOM 4682 O O . ALA B 1 311 ? -0.491 35.031 -0.19 1 98.12 311 ALA B O 1
ATOM 4683 N N . GLN B 1 312 ? -0.192 36.781 1.146 1 97.88 312 GLN B N 1
ATOM 4684 C CA . GLN B 1 312 ? 1.257 36.75 0.975 1 97.88 312 GLN B CA 1
ATOM 4685 C C . GLN B 1 312 ? 1.844 35.469 1.55 1 97.88 312 GLN B C 1
ATOM 4687 O O . GLN B 1 312 ? 2.74 34.844 0.952 1 97.88 312 GLN B O 1
ATOM 4692 N N . ALA B 1 313 ? 1.365 35.062 2.732 1 97.94 313 ALA B N 1
ATOM 4693 C CA . ALA B 1 313 ? 1.845 33.844 3.355 1 97.94 313 ALA B CA 1
ATOM 4694 C C . ALA B 1 313 ? 1.634 32.656 2.436 1 97.94 313 ALA B C 1
ATOM 4696 O O . ALA B 1 313 ? 2.535 31.812 2.26 1 97.94 313 ALA B O 1
ATOM 4697 N N . LEU B 1 314 ? 0.455 32.531 1.849 1 97.75 314 LEU B N 1
ATOM 4698 C CA . LEU B 1 314 ? 0.13 31.438 0.958 1 97.75 314 LEU B CA 1
ATOM 4699 C C . LEU B 1 314 ? 0.953 31.516 -0.324 1 97.75 314 LEU B C 1
ATOM 4701 O O . LEU B 1 314 ? 1.371 30.484 -0.859 1 97.75 314 LEU B O 1
ATOM 4705 N N . THR B 1 315 ? 1.201 32.719 -0.837 1 97.56 315 THR B N 1
ATOM 4706 C CA . THR B 1 315 ? 2.061 32.906 -2 1 97.56 315 THR B CA 1
ATOM 4707 C C . THR B 1 315 ? 3.479 32.406 -1.709 1 97.56 315 THR B C 1
ATOM 4709 O O . THR B 1 315 ? 4.07 31.688 -2.516 1 97.56 315 THR B O 1
ATOM 4712 N N . ASP B 1 316 ? 3.939 32.812 -0.548 1 96.25 316 ASP B N 1
ATOM 4713 C CA . ASP B 1 316 ? 5.285 32.406 -0.163 1 96.25 316 ASP B CA 1
ATOM 4714 C C . ASP B 1 316 ? 5.371 30.891 -0.013 1 96.25 316 ASP B C 1
ATOM 4716 O O . ASP B 1 316 ? 6.348 30.266 -0.443 1 96.25 316 ASP B O 1
ATOM 4720 N N . LEU B 1 317 ? 4.375 30.297 0.599 1 95.12 317 LEU B N 1
ATOM 4721 C CA . LEU B 1 317 ? 4.332 28.844 0.761 1 95.12 317 LEU B CA 1
ATOM 4722 C C . LEU B 1 317 ? 4.441 28.141 -0.589 1 95.12 317 LEU B C 1
ATOM 4724 O O . LEU B 1 317 ? 5.207 27.188 -0.735 1 95.12 317 LEU B O 1
ATOM 4728 N N . GLN B 1 318 ? 3.756 28.594 -1.576 1 93.25 318 GLN B N 1
ATOM 4729 C CA . GLN B 1 318 ? 3.662 27.953 -2.883 1 93.25 318 GLN B CA 1
ATOM 4730 C C . GLN B 1 318 ? 4.902 28.234 -3.725 1 93.25 318 GLN B C 1
ATOM 4732 O O . GLN B 1 318 ? 5.117 27.594 -4.758 1 93.25 318 GLN B O 1
ATOM 4737 N N . SER B 1 319 ? 5.66 29.219 -3.223 1 90.19 319 SER B N 1
ATOM 4738 C CA . SER B 1 319 ? 6.867 29.562 -3.969 1 90.19 319 SER B CA 1
ATOM 4739 C C . SER B 1 319 ? 7.973 28.547 -3.727 1 90.19 319 SER B C 1
ATOM 4741 O O . SER B 1 319 ? 8.961 28.5 -4.465 1 90.19 319 SER B O 1
ATOM 4743 N N . ARG B 1 320 ? 7.984 27.75 -2.809 1 82.19 320 ARG B N 1
ATOM 4744 C CA . ARG B 1 320 ? 8.922 26.688 -2.449 1 82.19 320 ARG B CA 1
ATOM 4745 C C . ARG B 1 320 ? 10.219 27.266 -1.894 1 82.19 320 ARG B C 1
ATOM 4747 O O . ARG B 1 320 ? 11.258 26.609 -1.891 1 82.19 320 ARG B O 1
ATOM 4754 N N . LYS B 1 321 ? 10.086 28.469 -1.543 1 83.06 321 LYS B N 1
ATOM 4755 C CA . LYS B 1 321 ? 11.305 29.094 -1.061 1 83.06 321 LYS B CA 1
ATOM 4756 C C . LYS B 1 321 ? 11.312 29.188 0.463 1 83.06 321 LYS B C 1
ATOM 4758 O O . LYS B 1 321 ? 12.328 29.562 1.062 1 83.06 321 LYS B O 1
ATOM 4763 N N . THR B 1 322 ? 10.289 28.828 1.037 1 89.25 322 THR B N 1
ATOM 4764 C CA . THR B 1 322 ? 10.188 28.953 2.486 1 89.25 322 THR B CA 1
ATOM 4765 C C . THR B 1 322 ? 10.758 27.719 3.18 1 89.25 322 THR B C 1
ATOM 4767 O O . THR B 1 322 ? 10.938 26.672 2.553 1 89.25 322 THR B O 1
ATOM 4770 N N . THR B 1 323 ? 11.203 27.891 4.41 1 92.62 323 THR B N 1
ATOM 4771 C CA . THR B 1 323 ? 11.625 26.812 5.289 1 92.62 323 THR B CA 1
ATOM 4772 C C . THR B 1 323 ? 10.75 26.75 6.543 1 92.62 323 THR B C 1
ATOM 4774 O O . THR B 1 323 ? 10.219 27.781 6.977 1 92.62 323 THR B O 1
ATOM 4777 N N . GLY B 1 324 ? 10.609 25.609 7.047 1 94.88 324 GLY B N 1
ATOM 4778 C CA . GLY B 1 324 ? 9.859 25.453 8.281 1 94.88 324 GLY B CA 1
ATOM 4779 C C . GLY B 1 324 ? 8.391 25.797 8.141 1 94.88 324 GLY B C 1
ATOM 4780 O O . GLY B 1 324 ? 7.84 25.75 7.043 1 94.88 324 GLY B O 1
ATOM 4781 N N . LYS B 1 325 ? 7.734 26.047 9.211 1 97.31 325 LYS B N 1
ATOM 4782 C CA . LYS B 1 325 ? 6.309 26.344 9.305 1 97.31 325 LYS B CA 1
ATOM 4783 C C . LYS B 1 325 ? 6.047 27.844 9.148 1 97.31 325 LYS B C 1
ATOM 4785 O O . LYS B 1 325 ? 6.805 28.672 9.664 1 97.31 325 LYS B O 1
ATOM 4790 N N . LEU B 1 326 ? 5.027 28.203 8.43 1 97.94 326 LEU B N 1
ATOM 4791 C CA . LEU B 1 326 ? 4.527 29.578 8.375 1 97.94 326 LEU B CA 1
ATOM 4792 C C . LEU B 1 326 ? 3.299 29.75 9.258 1 97.94 326 LEU B C 1
ATOM 4794 O O . LEU B 1 326 ? 2.439 28.859 9.312 1 97.94 326 LEU B O 1
ATOM 4798 N N . LEU B 1 327 ? 3.25 30.844 9.961 1 98.56 327 LEU B N 1
ATOM 4799 C CA . LEU B 1 327 ? 2.143 31.125 10.867 1 98.56 327 LEU B CA 1
ATOM 4800 C C . LEU B 1 327 ? 1.527 32.5 10.57 1 98.56 327 LEU B C 1
ATOM 4802 O O . LEU B 1 327 ? 2.193 33.375 10.016 1 98.56 327 LEU B O 1
ATOM 4806 N N . LEU B 1 328 ? 0.275 32.625 10.867 1 98.75 328 LEU B N 1
ATOM 4807 C CA . LEU B 1 328 ? -0.417 33.906 10.914 1 98.75 328 LEU B CA 1
ATOM 4808 C C . LEU B 1 328 ? -0.672 34.312 12.352 1 98.75 328 LEU B C 1
ATOM 4810 O O . LEU B 1 328 ? -1.196 33.562 13.156 1 98.75 328 LEU B O 1
ATOM 4814 N N . LYS B 1 329 ? -0.303 35.5 12.711 1 98.38 329 LYS B N 1
ATOM 4815 C CA . LYS B 1 329 ? -0.679 36.094 13.992 1 98.38 329 LYS B CA 1
ATOM 4816 C C . LYS B 1 329 ? -2.096 36.656 13.945 1 98.38 329 LYS B C 1
ATOM 4818 O O . LYS B 1 329 ? -2.369 37.594 13.188 1 98.38 329 LYS B O 1
ATOM 4823 N N . CYS B 1 330 ? -2.916 36.094 14.75 1 97.62 330 CYS B N 1
ATOM 4824 C CA . CYS B 1 330 ? -4.336 36.406 14.648 1 97.62 330 CYS B CA 1
ATOM 4825 C C . CYS B 1 330 ? -4.711 37.531 15.617 1 97.62 330 CYS B C 1
ATOM 4827 O O . CYS B 1 330 ? -5.859 37.969 15.641 1 97.62 330 CYS B O 1
ATOM 4829 N N . ILE B 1 331 ? -3.727 37.906 16.438 1 87.25 331 ILE B N 1
ATOM 4830 C CA . ILE B 1 331 ? -4.004 38.938 17.422 1 87.25 331 ILE B CA 1
ATOM 4831 C C . ILE B 1 331 ? -3.523 40.312 16.906 1 87.25 331 ILE B C 1
ATOM 4833 O O . ILE B 1 331 ? -2.395 40.438 16.422 1 87.25 331 ILE B O 1
ATOM 4837 N N . ASP B 1 332 ? -4.395 41.188 16.156 1 63.12 332 ASP B N 1
ATOM 4838 C CA . ASP B 1 332 ? -4 42.562 15.898 1 63.12 332 ASP B CA 1
ATOM 4839 C C . ASP B 1 332 ? -4.555 43.5 16.969 1 63.12 332 ASP B C 1
ATOM 4841 O O . ASP B 1 332 ? -5.641 43.281 17.5 1 63.12 332 ASP B O 1
#

Organism: Leishmania donovani (NCBI:txid5661)

Nearest PDB structures (foldseek):
  8j6e-assembly1_A  TM=9.858E-01  e=6.591E-66  Leishmania donovani
  4rvu-assembly2_C  TM=9.334E-01  e=6.522E-40  Mycobacterium tuberculosis H37Rv
  4rvu-assembly2_B  TM=9.342E-01  e=8.344E-40  Mycobacterium tuberculosis H37Rv
  1wly-assembly1_A  TM=8.488E-01  e=8.278E-32  Burkholderia sp. WS
  4we3-assembly1_B  TM=8.235E-01  e=4.127E-21  Zingiber officinale

Solvent-accessible surface area (backbone atoms only — not comparable to full-atom values): 32315 Å² total; per-residue (Å²): 70,27,33,29,33,68,51,69,38,63,50,85,42,52,43,75,44,76,43,90,45,45,83,89,73,50,81,60,52,74,40,21,27,32,29,43,25,46,18,15,26,63,55,69,68,46,52,32,43,30,55,50,78,38,82,68,98,58,79,62,38,43,39,38,46,16,19,8,26,27,27,72,41,67,17,52,91,40,64,72,80,50,55,66,38,44,31,23,28,51,53,54,92,68,36,55,20,25,40,19,26,39,26,44,30,43,55,86,53,52,38,76,54,57,89,73,43,51,48,64,57,43,12,55,29,46,49,40,40,47,42,25,46,45,44,36,58,61,78,49,62,43,24,75,86,35,34,36,36,30,41,51,12,30,25,41,42,22,24,44,33,36,34,54,27,42,75,39,42,23,46,33,37,23,30,26,66,40,72,70,34,36,50,41,18,38,67,70,8,55,26,75,38,70,45,39,35,68,84,37,72,75,44,45,66,55,50,29,68,76,30,77,72,29,24,48,30,35,45,30,43,42,17,42,83,43,46,72,51,52,47,70,30,32,13,68,59,12,36,46,37,40,63,37,42,75,64,31,70,53,69,57,43,40,48,63,58,29,29,75,36,29,27,20,34,39,31,19,56,50,63,66,72,65,47,75,43,72,65,44,40,50,52,52,51,51,50,51,52,47,29,47,49,70,54,75,40,79,84,51,74,55,45,77,34,54,49,88,40,49,41,57,53,53,49,45,59,73,62,70,74,59,41,28,32,41,34,26,37,27,66,130,69,27,33,29,34,67,51,69,37,63,52,82,42,53,45,76,41,76,45,90,43,44,82,89,73,49,80,61,52,76,39,21,27,33,29,42,24,44,19,16,27,62,56,69,67,48,52,33,43,30,55,51,80,40,82,70,98,57,81,60,38,44,39,39,46,16,19,7,25,27,27,72,41,68,17,53,91,40,65,72,80,49,54,64,38,46,31,23,26,50,54,54,92,69,36,57,22,25,40,17,27,38,26,43,31,43,54,87,54,50,38,77,53,56,90,73,42,51,50,65,57,43,12,55,30,46,50,42,40,48,42,24,47,44,44,34,60,60,77,48,63,44,24,74,84,34,34,34,35,31,41,51,12,30,27,42,42,21,24,45,32,34,33,54,27,41,75,40,43,25,46,33,36,24,30,25,65,38,71,69,34,37,50,39,18,38,68,70,8,56,26,76,40,72,45,38,35,68,84,38,72,76,45,46,66,55,51,29,69,77,28,75,74,30,24,49,29,34,44,28,43,41,17,42,83,44,46,71,52,52,47,69,31,32,14,69,60,12,36,44,36,40,63,37,42,74,64,32,70,52,70,55,44,41,48,64,57,29,29,75,37,28,27,18,34,39,32,18,55,50,63,67,71,65,45,76,42,72,65,44,40,50,53,50,51,50,49,52,50,48,29,46,48,72,54,75,40,81,84,52,74,55,46,78,34,56,50,88,40,49,40,56,52,52,49,43,60,74,62,70,73,61,42,27,34,40,35,25,37,27,67,127

pLDDT: mean 96.6, std 3.62, range [63.09, 98.94]

InterPro domains:
  IPR011032 GroES-like superfamily [SSF50129] (4-150)
  IPR013149 Alcohol dehydrogenase-like, C-terminal [PF00107] (156-273)
  IPR013154 Alcohol dehydrogenase-like, N-terminal [PF08240] (31-115)
  IPR020843 Enoylreductase domain [SM00829] (9-328)
  IPR036291 NAD(P)-binding domain superfamily [SSF51735] (118-278)
  IPR047618 Quinone oxidoreductase-like [cd05286] (3-330)

Sequence (664 aa):
MEVIATAHGGPEVLTVRPSSHTPDATQLEGGQVLVRNAYAGVNFIDTYFLSGLYKKPAMPYVVGEEGAGAVVKVGAGVPETMLGKRVAYFGGAGCTGSYAAFTVAPASALREVPDEVTDAEAAAVMCQGLTAHYLVDSSYPCGPGSTVAVHAAAGGTGLLVCQMAKLRGARVIGLCGGAEKATLARSVGRADVVIDYVATPDWAPLVRAAAPQGVDAVYDGVGQATFAGSLSVLRPRGYMITFGNASGAVPPVSPMELSRAGSVYLQRPTLGDFMRTPEEVQRRTSEVFGWVASKQVQLTIGHEYPLHEAAQALTDLQSRKTTGKLLLKCIDMEVIATAHGGPEVLTVRPSSHTPDATQLEGGQVLVRNAYAGVNFIDTYFLSGLYKKPAMPYVVGEEGAGAVVKVGAGVPETMLGKRVAYFGGAGCTGSYAAFTVAPASALREVPDEVTDAEAAAVMCQGLTAHYLVDSSYPCGPGSTVAVHAAAGGTGLLVCQMAKLRGARVIGLCGGAEKATLARSVGRADVVIDYVATPDWAPLVRAAAPQGVDAVYDGVGQATFAGSLSVLRPRGYMITFGNASGAVPPVSPMELSRAGSVYLQRPTLGDFMRTPEEVQRRTSEVFGWVASKQVQLTIGHEYPLHEAAQALTDLQSRKTTGKLLLKCID

Secondary structure (DSSP, 8-state):
-EEEE-SSSSGGGEEEE--S--TTTPPPPTTEEEEEEEEEEE-HHHHHHHHTSSPPSSSSEE--SEEEEEEEEE-TTS-GGGTT-EEEEE--TT---SSBSEEEEEGGG-EEPPTTS-HHHHHHHTTHHHHHHHIIIIIS---TT-EEEETTTTBHHHHHHHHHHHHTT-EEEEEESSHHHHHHHHHTS--SEEEETTT-S--HHHHHHHSTT-EEEEEESS-TTTHHHHHHTEEEEEEEEE---TT-PPPPB-HHHHHHTTS-EEE---GGGG--SHHHHHHHHHHHHHHHHTTSS---EEEEEEGGGHHHHHHHHHHT---BEEEEE---/-EEEE-SSSSGGGEEEE--S--TTTPPPPTTEEEEEEEEEEE-HHHHHHHHTSS--SSSSEE--SEEEEEEEEE-TTS-GGGTT-EEEEE--TT---SSBSEEEEEGGG-EEPPTTS-HHHHHHHTTHHHHHHHIIIIIS---TT-EEEETTTTBHHHHHHHHHHHHTT-EEEEEESSHHHHHHHHHTS--SEEEETTT-S--HHHHHHHSTT-EEEEEESS-TTTHHHHHHTEEEEEEEEE---TT-PPPPB-HHHHHHTTS-EEE---GGGGS-SHHHHHHHHHHHHHHHHTTSS---EEEEEEGGGHHHHHHHHHHT---BEEEEE---

Radius of gyration: 29.02 Å; Cα contacts (8 Å, |Δi|>4): 1708; chains: 2; bounding box: 56×82×65 Å

Foldseek 3Di:
DFWKAQAADALVRIDDDADPDDPVPDDDDAQKFKFQFQKFFDDVVQNCPNNVVDDDPDPTATTGFKTWGATCGHHHPDDPVRHGFIWIFRHDPQWRHHLARMIMGGPLRIDGADPLADRVRRRLQRALVLVLLCVCPPLPPAAAPAEEEEEQCQAANNLNNLLVSVVRRYAYEYEHADDVSQVNSCPQSVHPHYHHCNVPVLCLVVLCVVPVQAGQEYEAQCAQVCQLSRLQRHHAQHEYEHAHHLVHHHPDDDCVSCVVSRVYHYDHDDSCVQPPDPVSVCVSSCVSSVCVSVVSHDADEQEEAESSCSSVQSVVSSVSPTGTIYMYRNPD/DFWKAQAADALVRIDDDADPDDPVPDDDDAQKFKFQFQKFFDDVVQNCPRNVVDDDPDPTATTGFKTWGATCGHHHPDDPVRHGFIWIFRHDPQWRHHLARMIMGGPLRIDGADPLADRVRRRLQRALVLVLLCVCPPLPPAAAPAEEEEEQCQAANNLNNLLVSVVRRYAYEYEHADDVSQVNSCPQSVHPHYHHCNVPVLCLVVLCVVPVQAGQEYEAQCAQVCQLSRLQRHHAQHEYEHAHHLVHHHPDDDCVSCVVSRVYHYDHDDSCVQPPDPVSVCVSSCVSSVCVSVVSHDADEFEEAESSCSSVQSVVSSVSPTGTIYMYRNPD